Protein 7CXS (pdb70)

InterPro domains:
  IPR003462 Ornithine cyclodeaminase/mu-crystallin [PF02423] (19-317)
  IPR003462 Ornithine cyclodeaminase/mu-crystallin [PIRSF001439] (9-327)
  IPR003462 Ornithine cyclodeaminase/mu-crystallin [PTHR13812] (9-324)
  IPR023401 Ornithine cyclodeaminase, N-terminal [G3DSA:3.30.1780.10] (10-323)
  IPR036291 NAD(P)-binding domain superfamily [SSF51735] (5-328)

Solvent-accessible surface area: 27665 Å² total; per-residue (Å²): 129,38,112,5,29,65,0,63,74,94,4,0,92,6,0,10,35,4,9,42,0,0,102,22,0,17,17,7,2,98,13,35,55,73,59,133,26,81,50,58,95,66,35,103,112,63,119,118,38,143,128,45,16,70,6,46,17,18,32,18,75,5,12,7,54,28,155,134,25,61,20,85,1,33,10,54,20,53,14,14,75,15,30,60,105,110,70,105,73,66,24,30,21,52,3,57,17,43,40,84,218,80,72,122,48,49,0,28,1,33,5,19,34,9,18,13,0,16,26,0,0,8,3,2,0,1,2,94,45,0,0,26,122,60,22,57,17,0,0,0,3,5,5,13,50,44,0,128,12,0,0,16,12,2,6,60,32,34,44,55,3,104,29,0,26,0,27,9,121,110,106,77,96,0,106,76,11,101,19,12,11,16,19,52,38,68,41,46,101,73,12,63,37,0,5,96,23,6,67,2,4,2,0,10,26,91,48,110,118,32,69,0,27,48,103,35,22,103,92,12,2,1,0,3,0,20,13,11,9,0,1,56,54,53,0,0,94,125,17,59,4,0,1,1,6,28,62,97,31,4,102,119,37,74,137,44,24,1,1,38,21,16,80,129,40,144,16,67,35,54,16,29,1,4,6,16,31,67,61,84,42,73,77,47,84,17,189,118,16,1,0,0,2,2,18,37,17,1,3,0,2,8,3,10,0,7,10,33,0,0,22,8,0,139,76,19,68,24,33,83,91,71,88,102,112,44,161,137,43,97,10,30,69,0,67,81,119,23,0,107,51,0,4,76,44,20,51,0,0,89,5,0,15,21,5,1,76,8,47,50,70,66,121,24,81,68,51,99,93,39,119,112,65,120,130,41,147,117,48,15,88,6,59,19,23,29,24,76,5,17,9,68,15,116,136,25,62,14,87,1,34,13,49,19,51,9,14,90,17,29,83,98,122,70,102,100,98,29,30,20,49,3,53,13,46,42,85,230,80,73,118,53,43,0,27,0,36,5,24,29,4,22,13,0,26,17,0,0,7,2,3,0,1,2,92,47,0,0,23,126,59,17,90,13,0,0,0,2,4,2,12,63,65,0,141,16,0,0,44,4,1,48,100,38,34,99,53,2,139,44,0,26,0,18,9,96,103,101,73,105,1,106,78,12,106,24,48,65,26,77,39,64,48,41,110,34,0,37,39,0,4,89,27,7,69,2,3,2,0,13,24,134,33,118,70,19,4,0,1,50,99,10,18,98,100,10,1,1,0,2,0,20,12,11,10,0,1,5,16,55,0,0,97,121,18,59,3,0,1,2,4,28,54,101,36,5,103,125,44,10,121,83,8,2,1,0,7,24,19,88,38,149,18,67,36,56,17,31,1,3,6,14,28,67,62,87,38,77,76,48,92,17,193,109,13,0,0,0,2,3,16,64,20,5,7,1,1,6,3,1,0,5,13,41,0,0,48,50,0,134,104,55,68,67,35,80,87,66,88,97,119,57,146

Radius of gyration: 27.52 Å; Cα contacts (8 Å, |Δi|>4): 1540; chains: 2; bounding box: 58×88×61 Å

CATH classification: 3.40.50.720

Secondary structure (DSSP, 8-state):
--EEEEE-HHHHHHHHHTS-HHHHHHHHHHHHHTT-EE----EEEEEE-TT--EEEEEEEEEEEE-SSSEEEEEEEEEEETTSGGGT--SEEEEEEEE-TTT--EEEEEE-HHHHHHHHHHHHHHHHHHHS-TT--EEEEE--SHHHHHHHHHHHHH-TT--EEEEE-SSHHHHHH------EEEE-SSHHHHHHT-SEEEE----SS--B-GGGSPTTEEEE-TTSSSB-HHHHHH-SEEEES-HHHHHT-TTSHHHHHHTTS-----EEHHHHHHTSS-----SSSEEEEE----HHHHHHHHHHHHHHHHHTT-SEEEESS--/--EEEEE-HHHHHHHHHTS-HHHHHHHHHHHHHTT-EE-PPPEEEEEE-TT--EEEEEEEEEEEEEBTEEEEEEEEEEEETTSGGGTS-SEEEEEEEE-TTT--EEEEEE-HHHHHHHHHHHHHHHHHHHSPSS--EEEEE--SHHHHHHHHHHHHH-TT--EEEEE-SSHHHHHH---STTPEEEE-SSHHHHHHT-SEEEE----SS--B-GGGSPTTEEEE-TTSSSB-HHHHHH-SEEEES-HHHHHT-TTSHHHHHHHHS-----EEHHHHHHTSS-----SSSEEEEE----HHHHHHHHHHHHHHHHHHT-SEEEESS--

Organism: Saccharothrix mutabilis subsp. capreolus (NCBI:txid66854)

Sequence (653 aa):
SEELLFLDRETVRACVAGVDPVEVVESVLRSHAAGRTTLPAEGYLPWENDQGAYCRSIAMLGAVDGERGPTYGIKLINAAVSNPSIGLDRAGGCGFLFDPRTARPVVLAEAAYLSGLRTAAYTMASLRHLGPVGFDAVSFIGTGAQARVHAALLARYFPAVRDLHVFDTERSRAEAFTGASGHTVHVHDTAEAAVRASHVLVTLTTVDDGYIPHDWFRPGSFVAHVSLDDLLPEVFFKSEALFVDDLELIRENPRRVLGALLADGDVPVTGSLGGVLTGAVAPVRPRDGVVVSNPFGMAVLDVGLLAEVAAHARSAGLGTTLDLLGASEELLFLDRETVRACVAGVDPVEVVESVLRSHAAGRTTLPAEGYLPWENDQGAYCRSIAMLGAVDGERGPTYGIKLINAAVSNPSIGLDRAGGCGFLFDPRTARPVVLAEAAYLSGLRTAAYTMASLRHLGPVGFDAVSFIGTGAQARVHAALLARYFPAVRDLHVFDTERSRAEAFTGAGHTVHVHDTAEAAVRASHVLVTLTTVDDGYIPHDWFRPGSFVAHVSLDDLLPEVFFKSEALFVDDLELIRENPRRVLGALLADGDVPVTGSLGGVLTGAVAPVRPRDGVVVSNPFGMAVLDVGLLAEVAAHARSAGLGTTLDLLGA

B-factor: mean 22.39, std 10.44, range [8.19, 77.42]

Nearest PDB structures (foldseek):
  7cxv-assembly1_B-2  TM=9.985E-01  e=9.558E-72  Saccharothrix mutabilis subsp. capreolus
  7cxv-assembly1_A  TM=9.815E-01  e=1.021E-68  Saccharothrix mutabilis subsp. capreolus
  1omo-assembly1_A  TM=8.710E-01  e=6.742E-28  Archaeoglobus fulgidus
  6t3e-assembly1_A  TM=8.820E-01  e=3.076E-26  Thermococcus litoralis DSM 5473
  7rbp-assembly1_A  TM=7.992E-01  e=1.800E-20  Medicago truncatula

Structure (mmCIF, N/CA/C/O backbone):
data_7CXS
#
_entry.id   7CXS
#
_cell.length_a   50.106
_cell.length_b   87.080
_cell.length_c   146.137
_cell.angle_alpha   90.000
_cell.angle_beta   90.000
_cell.angle_gamma   90.000
#
_symmetry.space_group_name_H-M   'P 2 21 21'
#
loop_
_entity.id
_entity.type
_entity.pdbx_description
1 polymer CmnK
2 water water
#
loop_
_atom_site.group_PDB
_atom_site.id
_atom_site.type_symbol
_atom_site.label_atom_id
_atom_site.label_alt_id
_atom_site.label_comp_id
_atom_site.label_asym_id
_atom_site.label_entity_id
_atom_site.label_seq_id
_atom_site.pdbx_PDB_ins_code
_atom_site.Cartn_x
_atom_site.Cartn_y
_atom_site.Cartn_z
_atom_site.occupancy
_atom_site.B_iso_or_equiv
_atom_site.auth_seq_id
_atom_site.auth_comp_id
_atom_site.auth_asym_id
_atom_site.auth_atom_id
_atom_site.pdbx_PDB_model_num
ATOM 1 N N . SER A 1 24 ? 38.556 2.520 46.113 1.00 51.79 4 SER B N 1
ATOM 2 C CA . SER A 1 24 ? 38.833 1.354 45.230 1.00 49.43 4 SER B CA 1
ATOM 3 C C . SER A 1 24 ? 37.534 0.750 44.684 1.00 46.78 4 SER B C 1
ATOM 4 O O . SER A 1 24 ? 37.603 -0.372 44.155 1.00 52.94 4 SER B O 1
ATOM 7 N N . GLU A 1 25 ? 36.392 1.437 44.809 1.00 43.31 5 GLU B N 1
ATOM 8 C CA . GLU A 1 25 ? 35.087 0.952 44.275 1.00 39.82 5 GLU B CA 1
ATOM 9 C C . GLU A 1 25 ? 34.419 2.114 43.536 1.00 36.60 5 GLU B C 1
ATOM 10 O O . GLU A 1 25 ? 33.656 2.861 44.171 1.00 33.85 5 GLU B O 1
ATOM 16 N N . GLU A 1 26 ? 34.741 2.261 42.250 1.00 33.93 6 GLU B N 1
ATOM 17 C CA . GLU A 1 26 ? 34.331 3.404 41.397 1.00 33.80 6 GLU B CA 1
ATOM 18 C C . GLU A 1 26 ? 33.247 2.933 40.428 1.00 30.62 6 GLU B C 1
ATOM 19 O O . GLU A 1 26 ? 33.363 1.817 39.930 1.00 30.07 6 GLU B O 1
ATOM 25 N N . LEU A 1 27 ? 32.200 3.737 40.249 1.00 29.57 7 LEU B N 1
ATOM 26 C CA . LEU A 1 27 ? 31.148 3.561 39.219 1.00 28.38 7 LEU B CA 1
ATOM 27 C C . LEU A 1 27 ? 31.332 4.680 38.191 1.00 26.92 7 LEU B C 1
ATOM 28 O O . LEU A 1 27 ? 31.493 5.832 38.626 1.00 26.49 7 LEU B O 1
ATOM 33 N N . LEU A 1 28 ? 31.220 4.373 36.901 1.00 24.00 8 LEU B N 1
ATOM 34 C CA . LEU A 1 28 ? 30.934 5.388 35.861 1.00 23.23 8 LEU B CA 1
ATOM 35 C C . LEU A 1 28 ? 29.422 5.640 35.869 1.00 22.51 8 LEU B C 1
ATOM 36 O O . LEU A 1 28 ? 28.673 4.695 35.561 1.00 19.97 8 LEU B O 1
ATOM 41 N N . PHE A 1 29 ? 29.003 6.866 36.196 1.00 19.59 9 PHE B N 1
ATOM 42 C CA . PHE A 1 29 ? 27.581 7.257 36.349 1.00 20.88 9 PHE B CA 1
ATOM 43 C C . PHE A 1 29 ? 27.098 7.976 35.086 1.00 20.06 9 PHE B C 1
ATOM 44 O O . PHE A 1 29 ? 27.661 9.026 34.730 1.00 20.50 9 PHE B O 1
ATOM 52 N N . LEU A 1 30 ? 26.067 7.425 34.450 1.00 20.18 10 LEU B N 1
ATOM 53 C CA . LEU A 1 30 ? 25.461 7.980 33.211 1.00 20.67 10 LEU B CA 1
ATOM 54 C C . LEU A 1 30 ? 24.016 8.418 33.482 1.00 20.73 10 LEU B C 1
ATOM 55 O O . LEU A 1 30 ? 23.135 7.555 33.594 1.00 19.71 10 LEU B O 1
ATOM 60 N N . ASP A 1 31 ? 23.769 9.736 33.553 1.00 21.38 11 ASP B N 1
ATOM 61 C CA . ASP A 1 31 ? 22.404 10.309 33.710 1.00 24.31 11 ASP B CA 1
ATOM 62 C C . ASP A 1 31 ? 21.652 10.205 32.375 1.00 24.39 11 ASP B C 1
ATOM 63 O O . ASP A 1 31 ? 22.273 9.855 31.359 1.00 25.37 11 ASP B O 1
ATOM 68 N N . ARG A 1 32 ? 20.345 10.459 32.388 1.00 26.67 12 ARG B N 1
ATOM 69 C CA . ARG A 1 32 ? 19.464 10.242 31.213 1.00 29.23 12 ARG B CA 1
ATOM 70 C C . ARG A 1 32 ? 19.997 11.041 30.024 1.00 32.58 12 ARG B C 1
ATOM 71 O O . ARG A 1 32 ? 20.114 10.462 28.934 1.00 32.09 12 ARG B O 1
ATOM 79 N N . GLU A 1 33 ? 20.282 12.329 30.214 1.00 33.42 13 GLU B N 1
ATOM 80 C CA . GLU A 1 33 ? 20.684 13.211 29.087 1.00 36.45 13 GLU B CA 1
ATOM 81 C C . GLU A 1 33 ? 21.999 12.669 28.513 1.00 33.85 13 GLU B C 1
ATOM 82 O O . GLU A 1 33 ? 22.143 12.662 27.286 1.00 32.48 13 GLU B O 1
ATOM 88 N N . THR A 1 34 ? 22.879 12.138 29.358 1.00 30.59 14 THR B N 1
ATOM 89 C CA . THR A 1 34 ? 24.174 11.546 28.937 1.00 31.17 14 THR B CA 1
ATOM 90 C C . THR A 1 34 ? 23.913 10.280 28.116 1.00 29.86 14 THR B C 1
ATOM 91 O O . THR A 1 34 ? 24.585 10.096 27.072 1.00 29.76 14 THR B O 1
ATOM 95 N N . VAL A 1 35 ? 22.975 9.443 28.565 1.00 26.86 15 VAL B N 1
ATOM 96 C CA . VAL A 1 35 ? 22.563 8.212 27.831 1.00 24.92 15 VAL B CA 1
ATOM 97 C C . VAL A 1 35 ? 21.989 8.650 26.479 1.00 24.93 15 VAL B C 1
ATOM 98 O O . VAL A 1 35 ? 22.359 8.047 25.459 1.00 22.55 15 VAL B O 1
ATOM 102 N N . ARG A 1 36 ? 21.111 9.659 26.482 1.00 24.58 16 ARG B N 1
ATOM 103 C CA . ARG A 1 36 ? 20.477 10.200 25.243 1.00 28.97 16 ARG B CA 1
ATOM 104 C C . ARG A 1 36 ? 21.575 10.581 24.251 1.00 27.70 16 ARG B C 1
ATOM 105 O O . ARG A 1 36 ? 21.479 10.159 23.086 1.00 27.50 16 ARG B O 1
ATOM 113 N N . ALA A 1 37 ? 22.577 11.330 24.712 1.00 26.77 17 ALA B N 1
ATOM 114 C CA . ALA A 1 37 ? 23.706 11.836 23.898 1.00 28.41 17 ALA B CA 1
ATOM 115 C C . ALA A 1 37 ? 24.460 10.656 23.275 1.00 27.25 17 ALA B C 1
ATOM 116 O O . ALA A 1 37 ? 24.852 10.754 22.106 1.00 24.62 17 ALA B O 1
ATOM 118 N N . CYS A 1 38 ? 24.663 9.589 24.049 1.00 24.92 18 CYS B N 1
ATOM 119 C CA . CYS A 1 38 ? 25.380 8.355 23.642 1.00 24.24 18 CYS B CA 1
ATOM 120 C C . CYS A 1 38 ? 24.605 7.611 22.561 1.00 22.97 18 CYS B C 1
ATOM 121 O O . CYS A 1 38 ? 25.230 7.155 21.578 1.00 22.36 18 CYS B O 1
ATOM 124 N N . VAL A 1 39 ? 23.296 7.491 22.736 1.00 21.80 19 VAL B N 1
ATOM 125 C CA . VAL A 1 39 ? 22.439 6.720 21.797 1.00 23.15 19 VAL B CA 1
ATOM 126 C C . VAL A 1 39 ? 22.496 7.408 20.430 1.00 22.06 19 VAL B C 1
ATOM 127 O O . VAL A 1 39 ? 22.473 6.704 19.419 1.00 20.80 19 VAL B O 1
ATOM 131 N N . ALA A 1 40 ? 22.591 8.737 20.425 1.00 22.20 20 ALA B N 1
ATOM 132 C CA . ALA A 1 40 ? 22.662 9.593 19.222 1.00 22.30 20 ALA B CA 1
ATOM 133 C C . ALA A 1 40 ? 23.803 9.159 18.299 1.00 20.80 20 ALA B C 1
ATOM 134 O O . ALA A 1 40 ? 23.620 9.280 17.068 1.00 21.63 20 ALA B O 1
ATOM 136 N N . GLY A 1 41 ? 24.917 8.705 18.882 1.00 19.01 21 GLY B N 1
ATOM 137 C CA . GLY A 1 41 ? 26.171 8.360 18.191 1.00 20.05 21 GLY B CA 1
ATOM 138 C C . GLY A 1 41 ? 26.347 6.877 17.912 1.00 19.00 21 GLY B C 1
ATOM 139 O O . GLY A 1 41 ? 27.387 6.521 17.344 1.00 20.53 21 GLY B O 1
ATOM 140 N N . VAL A 1 42 ? 25.395 6.023 18.293 1.00 17.23 22 VAL B N 1
ATOM 141 C CA . VAL A 1 42 ? 25.500 4.564 18.027 1.00 17.05 22 VAL B CA 1
ATOM 142 C C . VAL A 1 42 ? 24.280 4.129 17.201 1.00 16.55 22 VAL B C 1
ATOM 143 O O . VAL A 1 42 ? 23.419 4.972 16.896 1.00 16.03 22 VAL B O 1
ATOM 147 N N . ASP A 1 43 ? 24.258 2.861 16.817 1.00 16.17 23 ASP B N 1
ATOM 148 C CA . ASP A 1 43 ? 23.167 2.257 16.023 1.00 15.59 23 ASP B CA 1
ATOM 149 C C . ASP A 1 43 ? 22.437 1.286 16.950 1.00 14.50 23 ASP B C 1
ATOM 150 O O . ASP A 1 43 ? 22.805 0.125 17.042 1.00 14.36 23 ASP B O 1
ATOM 155 N N . PRO A 1 44 ? 21.393 1.723 17.687 1.00 13.46 24 PRO B N 1
ATOM 156 C CA . PRO A 1 44 ? 20.759 0.834 18.662 1.00 13.16 24 PRO B CA 1
ATOM 157 C C . PRO A 1 44 ? 20.102 -0.388 18.014 1.00 12.76 24 PRO B C 1
ATOM 158 O O . PRO A 1 44 ? 20.042 -1.437 18.636 1.00 12.26 24 PRO B O 1
ATOM 162 N N . VAL A 1 45 ? 19.603 -0.251 16.781 1.00 13.65 25 VAL B N 1
ATOM 163 C CA . VAL A 1 45 ? 18.951 -1.393 16.076 1.00 12.84 25 VAL B CA 1
ATOM 164 C C . VAL A 1 45 ? 20.013 -2.429 15.718 1.00 13.19 25 VAL B C 1
ATOM 165 O O . VAL A 1 45 ? 19.777 -3.625 15.933 1.00 12.62 25 VAL B O 1
ATOM 169 N N . GLU A 1 46 ? 21.175 -1.986 15.265 1.00 14.68 26 GLU B N 1
ATOM 170 C CA . GLU A 1 46 ? 22.304 -2.901 14.962 1.00 16.80 26 GLU B CA 1
ATOM 171 C C . GLU A 1 46 ? 22.700 -3.653 16.244 1.00 15.70 26 GLU B C 1
ATOM 172 O O . GLU A 1 46 ? 22.925 -4.875 16.171 1.00 14.27 26 GLU B O 1
ATOM 178 N N . VAL A 1 47 ? 22.740 -2.963 17.387 1.00 14.16 27 VAL B N 1
ATOM 179 C CA . VAL A 1 47 ? 23.109 -3.584 18.689 1.00 13.33 27 VAL B CA 1
ATOM 180 C C . VAL A 1 47 ? 22.065 -4.633 19.060 1.00 12.31 27 VAL B C 1
ATOM 181 O O . VAL A 1 47 ? 22.444 -5.758 19.374 1.00 11.72 27 VAL B O 1
ATOM 185 N N . VAL A 1 48 ? 20.773 -4.313 18.969 1.00 11.91 28 VAL B N 1
ATOM 186 C CA . VAL A 1 48 ? 19.680 -5.291 19.235 1.00 12.62 28 VAL B CA 1
ATOM 187 C C . VAL A 1 48 ? 19.803 -6.499 18.302 1.00 13.02 28 VAL B C 1
ATOM 188 O O . VAL A 1 48 ? 19.747 -7.623 18.803 1.00 13.48 28 VAL B O 1
ATOM 192 N N . GLU A 1 49 ? 20.010 -6.296 17.003 1.00 13.81 29 GLU B N 1
ATOM 193 C CA . GLU A 1 49 ? 20.116 -7.423 16.049 1.00 14.52 29 GLU B CA 1
ATOM 194 C C . GLU A 1 49 ? 21.289 -8.327 16.436 1.00 14.22 29 GLU B C 1
ATOM 195 O O . GLU A 1 49 ? 21.088 -9.569 16.447 1.00 14.24 29 GLU B O 1
ATOM 201 N N . SER A 1 50 ? 22.423 -7.735 16.808 1.00 14.53 30 SER B N 1
ATOM 202 C CA . SER A 1 50 ? 23.649 -8.462 17.222 1.00 15.44 30 SER B CA 1
ATOM 203 C C . SER A 1 50 ? 23.345 -9.342 18.440 1.00 14.99 30 SER B C 1
ATOM 204 O O . SER A 1 50 ? 23.569 -10.560 18.374 1.00 14.95 30 SER B O 1
ATOM 207 N N . VAL A 1 51 ? 22.742 -8.771 19.480 1.00 15.13 31 VAL B N 1
ATOM 208 C CA . VAL A 1 51 ? 22.361 -9.522 20.710 1.00 15.23 31 VAL B CA 1
ATOM 209 C C . VAL A 1 51 ? 21.329 -10.612 20.366 1.00 14.33 31 VAL B C 1
ATOM 210 O O . VAL A 1 51 ? 21.457 -11.721 20.904 1.00 12.59 31 VAL B O 1
ATOM 214 N N . LEU A 1 52 ? 20.338 -10.335 19.507 1.00 14.47 32 LEU B N 1
ATOM 215 C CA . LEU A 1 52 ? 19.344 -11.363 19.110 1.00 14.19 32 LEU B CA 1
ATOM 216 C C . LEU A 1 52 ? 20.059 -12.527 18.406 1.00 13.98 32 LEU B C 1
ATOM 217 O O . LEU A 1 52 ? 19.657 -13.667 18.656 1.00 14.10 32 LEU B O 1
ATOM 222 N N . ARG A 1 53 ? 21.073 -12.255 17.573 1.00 15.15 33 ARG B N 1
ATOM 223 C CA . ARG A 1 53 ? 21.852 -13.335 16.883 1.00 16.76 33 ARG B CA 1
ATOM 224 C C . ARG A 1 53 ? 22.649 -14.137 17.927 1.00 17.37 33 ARG B C 1
ATOM 225 O O . ARG A 1 53 ? 22.625 -15.383 17.855 1.00 16.10 33 ARG B O 1
ATOM 233 N N . SER A 1 54 ? 23.283 -13.455 18.894 1.00 17.91 34 SER B N 1
ATOM 234 C CA . SER A 1 54 ? 24.030 -14.110 20.003 1.00 17.25 34 SER B CA 1
ATOM 235 C C . SER A 1 54 ? 23.077 -15.010 20.782 1.00 17.32 34 SER B C 1
ATOM 236 O O . SER A 1 54 ? 23.445 -16.161 21.060 1.00 18.26 34 SER B O 1
ATOM 239 N N . HIS A 1 55 ? 21.873 -14.525 21.066 1.00 16.68 35 HIS B N 1
ATOM 240 C CA . HIS A 1 55 ? 20.850 -15.242 21.858 1.00 18.12 35 HIS B CA 1
ATOM 241 C C . HIS A 1 55 ? 20.429 -16.524 21.118 1.00 17.92 35 HIS B C 1
ATOM 242 O O . HIS A 1 55 ? 20.413 -17.595 21.754 1.00 16.79 35 HIS B O 1
ATOM 249 N N . ALA A 1 56 ? 20.165 -16.435 19.813 1.00 18.21 36 ALA B N 1
ATOM 250 C CA . ALA A 1 56 ? 19.841 -17.596 18.947 1.00 19.11 36 ALA B CA 1
ATOM 251 C C . ALA A 1 56 ? 20.963 -18.644 19.010 1.00 19.10 36 ALA B C 1
ATOM 252 O O . ALA A 1 56 ? 20.644 -19.849 18.942 1.00 21.04 36 ALA B O 1
ATOM 254 N N . ALA A 1 57 ? 22.225 -18.214 19.074 1.00 19.32 37 ALA B N 1
ATOM 255 C CA . ALA A 1 57 ? 23.423 -19.091 19.084 1.00 23.04 37 ALA B CA 1
ATOM 256 C C . ALA A 1 57 ? 23.701 -19.644 20.495 1.00 25.17 37 ALA B C 1
ATOM 257 O O . ALA A 1 57 ? 24.672 -20.396 20.644 1.00 27.30 37 ALA B O 1
ATOM 259 N N . GLY A 1 58 ? 22.928 -19.234 21.503 1.00 26.52 38 GLY B N 1
ATOM 260 C CA . GLY A 1 58 ? 23.116 -19.628 22.912 1.00 27.30 38 GLY B CA 1
ATOM 261 C C . GLY A 1 58 ? 24.289 -18.928 23.588 1.00 28.38 38 GLY B C 1
ATOM 262 O O . GLY A 1 58 ? 24.668 -19.394 24.686 1.00 28.76 38 GLY B O 1
ATOM 263 N N . ARG A 1 59 ? 24.821 -17.842 23.008 1.00 26.26 39 ARG B N 1
ATOM 264 C CA . ARG A 1 59 ? 25.945 -17.047 23.583 1.00 25.73 39 ARG B CA 1
ATOM 265 C C . ARG A 1 59 ? 25.383 -15.890 24.431 1.00 23.01 39 ARG B C 1
ATOM 266 O O . ARG A 1 59 ? 25.953 -14.790 24.405 1.00 20.86 39 ARG B O 1
ATOM 274 N N . THR A 1 60 ? 24.304 -16.154 25.163 1.00 22.36 40 THR B N 1
ATOM 275 C CA . THR A 1 60 ? 23.736 -15.255 26.207 1.00 20.70 40 THR B CA 1
ATOM 276 C C . THR A 1 60 ? 23.445 -16.073 27.467 1.00 20.74 40 THR B C 1
ATOM 277 O O . THR A 1 60 ? 23.493 -17.312 27.380 1.00 21.94 40 THR B O 1
ATOM 281 N N . THR A 1 61 ? 23.160 -15.408 28.591 1.00 19.09 41 THR B N 1
ATOM 282 C CA . THR A 1 61 ? 22.474 -15.998 29.765 1.00 19.32 41 THR B CA 1
ATOM 283 C C . THR A 1 61 ? 21.299 -15.088 30.115 1.00 19.01 41 THR B C 1
ATOM 284 O O . THR A 1 61 ? 21.526 -13.873 30.261 1.00 18.42 41 THR B O 1
ATOM 288 N N . LEU A 1 62 ? 20.108 -15.657 30.216 1.00 18.01 42 LEU B N 1
ATOM 289 C CA . LEU A 1 62 ? 18.870 -14.909 30.513 1.00 18.81 42 LEU B CA 1
ATOM 290 C C . LEU A 1 62 ? 18.172 -15.546 31.701 1.00 19.12 42 LEU B C 1
ATOM 291 O O . LEU A 1 62 ? 17.251 -16.358 31.552 1.00 17.76 42 LEU B O 1
ATOM 296 N N . PRO A 1 63 ? 18.594 -15.178 32.931 1.00 18.19 43 PRO B N 1
ATOM 297 C CA . PRO A 1 63 ? 17.935 -15.659 34.138 1.00 19.40 43 PRO B CA 1
ATOM 298 C C . PRO A 1 63 ? 16.492 -15.149 34.206 1.00 19.57 43 PRO B C 1
ATOM 299 O O . PRO A 1 63 ? 16.174 -14.170 33.522 1.00 18.13 43 PRO B O 1
ATOM 303 N N . ALA A 1 64 ? 15.671 -15.834 34.991 1.00 20.31 44 ALA B N 1
ATOM 304 C CA . ALA A 1 64 ? 14.322 -15.389 35.379 1.00 21.91 44 ALA B CA 1
ATOM 305 C C . ALA A 1 64 ? 14.458 -13.982 35.975 1.00 23.09 44 ALA B C 1
ATOM 306 O O . ALA A 1 64 ? 15.460 -13.715 36.675 1.00 21.43 44 ALA B O 1
ATOM 308 N N . GLU A 1 65 ? 13.511 -13.104 35.665 1.00 24.28 45 GLU B N 1
ATOM 309 C CA . GLU A 1 65 ? 13.460 -11.735 36.235 1.00 26.80 45 GLU B CA 1
ATOM 310 C C . GLU A 1 65 ? 13.014 -11.817 37.704 1.00 26.08 45 GLU B C 1
ATOM 311 O O . GLU A 1 65 ? 12.222 -12.710 38.040 1.00 27.84 45 GLU B O 1
ATOM 317 N N . GLY A 1 66 ? 13.556 -10.947 38.562 1.00 23.87 46 GLY B N 1
ATOM 318 C CA . GLY A 1 66 ? 13.071 -10.755 39.939 1.00 21.81 46 GLY B CA 1
ATOM 319 C C . GLY A 1 66 ? 11.874 -9.823 39.944 1.00 20.72 46 GLY B C 1
ATOM 320 O O . GLY A 1 66 ? 11.912 -8.807 39.230 1.00 19.91 46 GLY B O 1
ATOM 321 N N . TYR A 1 67 ? 10.840 -10.155 40.710 1.00 21.34 47 TYR B N 1
ATOM 322 C CA . TYR A 1 67 ? 9.532 -9.458 40.672 1.00 23.51 47 TYR B CA 1
ATOM 323 C C . TYR A 1 67 ? 9.030 -9.177 42.097 1.00 22.94 47 TYR B C 1
ATOM 324 O O . TYR A 1 67 ? 8.821 -10.132 42.879 1.00 21.66 47 TYR B O 1
ATOM 333 N N . LEU A 1 68 ? 8.829 -7.898 42.422 1.00 22.48 48 LEU B N 1
ATOM 334 C CA . LEU A 1 68 ? 8.282 -7.452 43.729 1.00 22.75 48 LEU B CA 1
ATOM 335 C C . LEU A 1 68 ? 7.096 -6.536 43.453 1.00 23.01 48 LEU B C 1
ATOM 336 O O . LEU A 1 68 ? 7.299 -5.361 43.132 1.00 21.07 48 LEU B O 1
ATOM 341 N N . PRO A 1 69 ? 5.847 -7.059 43.538 1.00 26.45 49 PRO B N 1
ATOM 342 C CA . PRO A 1 69 ? 4.643 -6.254 43.346 1.00 26.29 49 PRO B CA 1
ATOM 343 C C . PRO A 1 69 ? 4.107 -5.751 44.688 1.00 28.17 49 PRO B C 1
ATOM 344 O O . PRO A 1 69 ? 4.294 -6.423 45.673 1.00 28.68 49 PRO B O 1
ATOM 348 N N . TRP A 1 70 ? 3.434 -4.600 44.694 1.00 29.22 50 TRP B N 1
ATOM 349 C CA . TRP A 1 70 ? 2.733 -4.108 45.907 1.00 29.69 50 TRP B CA 1
ATOM 350 C C . TRP A 1 70 ? 1.622 -3.118 45.538 1.00 30.08 50 TRP B C 1
ATOM 351 O O . TRP A 1 70 ? 1.503 -2.750 44.346 1.00 31.39 50 TRP B O 1
ATOM 362 N N . GLU A 1 71 ? 0.818 -2.757 46.539 1.00 33.45 51 GLU B N 1
ATOM 363 C CA . GLU A 1 71 ? -0.318 -1.803 46.442 1.00 36.18 51 GLU B CA 1
ATOM 364 C C . GLU A 1 71 ? 0.053 -0.550 47.244 1.00 34.27 51 GLU B C 1
ATOM 365 O O . GLU A 1 71 ? 0.236 -0.685 48.452 1.00 36.79 51 GLU B O 1
ATOM 371 N N . ASN A 1 72 ? 0.196 0.616 46.606 1.00 36.59 52 ASN B N 1
ATOM 372 C CA . ASN A 1 72 ? 0.544 1.881 47.311 1.00 38.89 52 ASN B CA 1
ATOM 373 C C . ASN A 1 72 ? -0.684 2.345 48.117 1.00 42.17 52 ASN B C 1
ATOM 374 O O . ASN A 1 72 ? -1.726 1.663 48.058 1.00 36.10 52 ASN B O 1
ATOM 379 N N . ASP A 1 73 ? -0.559 3.450 48.858 1.00 48.87 53 ASP B N 1
ATOM 380 C CA . ASP A 1 73 ? -1.613 3.957 49.785 1.00 53.55 53 ASP B CA 1
ATOM 381 C C . ASP A 1 73 ? -2.734 4.656 48.997 1.00 55.63 53 ASP B C 1
ATOM 382 O O . ASP A 1 73 ? -3.699 5.093 49.643 1.00 60.44 53 ASP B O 1
ATOM 387 N N . GLN A 1 74 ? -2.611 4.755 47.666 1.00 57.28 54 GLN B N 1
ATOM 388 C CA . GLN A 1 74 ? -3.696 5.167 46.731 1.00 57.77 54 GLN B CA 1
ATOM 389 C C . GLN A 1 74 ? -4.471 3.922 46.268 1.00 56.55 54 GLN B C 1
ATOM 390 O O . GLN A 1 74 ? -5.528 4.090 45.631 1.00 59.51 54 GLN B O 1
ATOM 396 N N . GLY A 1 75 ? -3.953 2.721 46.550 1.00 55.82 55 GLY B N 1
ATOM 397 C CA . GLY A 1 75 ? -4.557 1.425 46.172 1.00 50.74 55 GLY B CA 1
ATOM 398 C C . GLY A 1 75 ? -4.153 0.960 44.777 1.00 46.93 55 GLY B C 1
ATOM 399 O O . GLY A 1 75 ? -4.790 0.023 44.275 1.00 52.60 55 GLY B O 1
ATOM 400 N N . ALA A 1 76 ? -3.111 1.558 44.189 1.00 44.17 56 ALA B N 1
ATOM 401 C CA . ALA A 1 76 ? -2.668 1.360 42.784 1.00 40.49 56 ALA B CA 1
ATOM 402 C C . ALA A 1 76 ? -1.523 0.332 42.705 1.00 40.85 56 ALA B C 1
ATOM 403 O O . ALA A 1 76 ? -0.676 0.301 43.616 1.00 38.42 56 ALA B O 1
ATOM 405 N N . TYR A 1 77 ? -1.480 -0.460 41.630 1.00 40.80 57 TYR B N 1
ATOM 406 C CA . TYR A 1 77 ? -0.471 -1.531 41.423 1.00 39.71 57 TYR B CA 1
ATOM 407 C C . TYR A 1 77 ? 0.897 -0.878 41.176 1.00 35.26 57 TYR B C 1
ATOM 408 O O . TYR A 1 77 ? 1.049 0.014 40.308 1.00 35.39 57 TYR B O 1
ATOM 417 N N . CYS A 1 78 ? 1.870 -1.309 41.975 1.00 32.48 58 CYS B N 1
ATOM 418 C CA . CYS A 1 78 ? 3.296 -0.913 41.912 1.00 29.66 58 CYS B CA 1
ATOM 419 C C . CYS A 1 78 ? 4.143 -2.179 41.757 1.00 26.84 58 CYS B C 1
ATOM 420 O O . CYS A 1 78 ? 3.694 -3.238 42.175 1.00 25.58 58 CYS B O 1
ATOM 423 N N . ARG A 1 79 ? 5.347 -2.070 41.211 1.00 27.07 59 ARG B N 1
ATOM 424 C CA . ARG A 1 79 ? 6.234 -3.258 41.098 1.00 25.93 59 ARG B CA 1
ATOM 425 C C . ARG A 1 79 ? 7.673 -2.796 40.906 1.00 24.69 59 ARG B C 1
ATOM 426 O O . ARG A 1 79 ? 7.895 -1.692 40.377 1.00 23.37 59 ARG B O 1
ATOM 434 N N . SER A 1 80 ? 8.607 -3.638 41.343 1.00 23.26 60 SER B N 1
ATOM 435 C CA . SER A 1 80 ? 10.033 -3.585 40.963 1.00 20.45 60 SER B CA 1
ATOM 436 C C . SER A 1 80 ? 10.322 -4.852 40.173 1.00 18.83 60 SER B C 1
ATOM 437 O O . SER A 1 80 ? 9.876 -5.911 40.611 1.00 18.07 60 SER B O 1
ATOM 440 N N . ILE A 1 81 ? 10.985 -4.713 39.032 1.00 18.97 61 ILE B N 1
ATOM 441 C CA . ILE A 1 81 ? 11.449 -5.857 38.197 1.00 18.77 61 ILE B CA 1
ATOM 442 C C . ILE A 1 81 ? 12.971 -5.752 38.089 1.00 17.52 61 ILE B C 1
ATOM 443 O O . ILE A 1 81 ? 13.461 -4.731 37.584 1.00 20.33 61 ILE B O 1
ATOM 448 N N . ALA A 1 82 ? 13.684 -6.763 38.573 1.00 16.99 62 ALA B N 1
ATOM 449 C CA . ALA A 1 82 ? 15.160 -6.860 38.515 1.00 16.75 62 ALA B CA 1
ATOM 450 C C . ALA A 1 82 ? 15.510 -7.883 37.433 1.00 16.45 62 ALA B C 1
ATOM 451 O O . ALA A 1 82 ? 15.200 -9.077 37.628 1.00 15.90 62 ALA B O 1
ATOM 453 N N . MET A 1 83 ? 16.106 -7.422 36.335 1.00 16.16 63 MET B N 1
ATOM 454 C CA . MET A 1 83 ? 16.321 -8.246 35.115 1.00 16.82 63 MET B CA 1
ATOM 455 C C . MET A 1 83 ? 17.813 -8.380 34.841 1.00 13.99 63 MET B C 1
ATOM 456 O O . MET A 1 83 ? 18.403 -7.464 34.251 1.00 14.00 63 MET B O 1
ATOM 461 N N . LEU A 1 84 ? 18.396 -9.511 35.223 1.00 14.08 64 LEU B N 1
ATOM 462 C CA . LEU A 1 84 ? 19.824 -9.808 34.942 1.00 13.74 64 LEU B CA 1
ATOM 463 C C . LEU A 1 84 ? 19.977 -10.355 33.523 1.00 13.33 64 LEU B C 1
ATOM 464 O O . LEU A 1 84 ? 19.028 -10.998 33.009 1.00 13.15 64 LEU B O 1
ATOM 469 N N . GLY A 1 85 ? 21.158 -10.160 32.945 1.00 12.93 65 GLY B N 1
ATOM 470 C CA . GLY A 1 85 ? 21.504 -10.725 31.637 1.00 13.83 65 GLY B CA 1
ATOM 471 C C . GLY A 1 85 ? 22.988 -10.678 31.359 1.00 13.77 65 GLY B C 1
ATOM 472 O O . GLY A 1 85 ? 23.713 -9.836 31.926 1.00 13.38 65 GLY B O 1
ATOM 473 N N . ALA A 1 86 ? 23.426 -11.569 30.481 1.00 14.25 66 ALA B N 1
ATOM 474 C CA . ALA A 1 86 ? 24.814 -11.677 30.015 1.00 15.58 66 ALA B CA 1
ATOM 475 C C . ALA A 1 86 ? 24.796 -11.849 28.494 1.00 16.52 66 ALA B C 1
ATOM 476 O O . ALA A 1 86 ? 23.854 -12.478 27.967 1.00 15.99 66 ALA B O 1
ATOM 478 N N . VAL A 1 87 ? 25.784 -11.265 27.832 1.00 18.94 67 VAL B N 1
ATOM 479 C CA . VAL A 1 87 ? 26.031 -11.477 26.378 1.00 22.29 67 VAL B CA 1
ATOM 480 C C . VAL A 1 87 ? 27.524 -11.667 26.150 1.00 25.09 67 VAL B C 1
ATOM 481 O O . VAL A 1 87 ? 28.291 -10.817 26.633 1.00 26.75 67 VAL B O 1
ATOM 485 N N . ASP A 1 88 ? 27.883 -12.673 25.345 1.00 30.93 68 ASP B N 1
ATOM 486 C CA . ASP A 1 88 ? 29.245 -12.838 24.769 1.00 35.46 68 ASP B CA 1
ATOM 487 C C . ASP A 1 88 ? 29.232 -12.443 23.287 1.00 37.44 68 ASP B C 1
ATOM 488 O O . ASP A 1 88 ? 29.103 -13.355 22.451 1.00 43.00 68 ASP B O 1
ATOM 493 N N . GLY A 1 89 ? 29.404 -11.150 22.984 1.00 39.96 69 GLY B N 1
ATOM 494 C CA . GLY A 1 89 ? 29.229 -10.569 21.635 1.00 45.17 69 GLY B CA 1
ATOM 495 C C . GLY A 1 89 ? 30.405 -9.709 21.184 1.00 50.22 69 GLY B C 1
ATOM 496 O O . GLY A 1 89 ? 31.568 -10.141 21.344 1.00 50.23 69 GLY B O 1
ATOM 497 N N . GLU A 1 90 ? 30.113 -8.523 20.638 1.00 52.97 70 GLU B N 1
ATOM 498 C CA . GLU A 1 90 ? 31.074 -7.678 19.874 1.00 56.23 70 GLU B CA 1
ATOM 499 C C . GLU A 1 90 ? 32.134 -7.056 20.797 1.00 57.28 70 GLU B C 1
ATOM 500 O O . GLU A 1 90 ? 33.228 -6.727 20.283 1.00 57.64 70 GLU B O 1
ATOM 506 N N . ARG A 1 91 ? 31.838 -6.877 22.090 1.00 54.18 71 ARG B N 1
ATOM 507 C CA . ARG A 1 91 ? 32.795 -6.291 23.074 1.00 53.23 71 ARG B CA 1
ATOM 508 C C . ARG A 1 91 ? 33.296 -7.383 24.029 1.00 49.24 71 ARG B C 1
ATOM 509 O O . ARG A 1 91 ? 33.820 -7.015 25.096 1.00 48.20 71 ARG B O 1
ATOM 517 N N . GLY A 1 92 ? 33.172 -8.662 23.647 1.00 45.21 72 GLY B N 1
ATOM 518 C CA . GLY A 1 92 ? 33.442 -9.821 24.523 1.00 39.58 72 GLY B CA 1
ATOM 519 C C . GLY A 1 92 ? 32.320 -10.016 25.544 1.00 34.73 72 GLY B C 1
ATOM 520 O O . GLY A 1 92 ? 31.228 -9.469 25.394 1.00 33.83 72 GLY B O 1
ATOM 521 N N . PRO A 1 93 ? 32.528 -10.820 26.606 1.00 30.70 73 PRO B N 1
ATOM 522 C CA . PRO A 1 93 ? 31.475 -11.053 27.593 1.00 28.69 73 PRO B CA 1
ATOM 523 C C . PRO A 1 93 ? 31.045 -9.762 28.302 1.00 24.80 73 PRO B C 1
ATOM 524 O O . PRO A 1 93 ? 31.880 -8.969 28.688 1.00 22.73 73 PRO B O 1
ATOM 528 N N . THR A 1 94 ? 29.735 -9.596 28.456 1.00 22.36 74 THR B N 1
ATOM 529 C CA . THR A 1 94 ? 29.123 -8.437 29.141 1.00 22.23 74 THR B CA 1
ATOM 530 C C . THR A 1 94 ? 28.046 -8.966 30.081 1.00 19.87 74 THR B C 1
ATOM 531 O O . THR A 1 94 ? 27.344 -9.933 29.732 1.00 18.62 74 THR B O 1
ATOM 535 N N . TYR A 1 95 ? 27.968 -8.372 31.269 1.00 17.71 75 TYR B N 1
ATOM 536 C CA . TYR A 1 95 ? 27.076 -8.815 32.364 1.00 16.09 75 TYR B CA 1
ATOM 537 C C . TYR A 1 95 ? 26.434 -7.574 32.959 1.00 14.42 75 TYR B C 1
ATOM 538 O O . TYR A 1 95 ? 27.133 -6.558 33.095 1.00 13.57 75 TYR B O 1
ATOM 547 N N . GLY A 1 96 ? 25.169 -7.664 33.328 1.00 13.19 76 GLY B N 1
ATOM 548 C CA . GLY A 1 96 ? 24.535 -6.509 33.973 1.00 13.05 76 GLY B CA 1
ATOM 549 C C . GLY A 1 96 ? 23.112 -6.770 34.357 1.00 11.96 76 GLY B C 1
ATOM 550 O O . GLY A 1 96 ? 22.681 -7.918 34.342 1.00 10.69 76 GLY B O 1
ATOM 551 N N . ILE A 1 97 ? 22.434 -5.700 34.748 1.00 12.49 77 ILE B N 1
ATOM 552 C CA . ILE A 1 97 ? 21.046 -5.772 35.259 1.00 12.92 77 ILE B CA 1
ATOM 553 C C . ILE A 1 97 ? 20.324 -4.469 34.899 1.00 13.09 77 ILE B C 1
ATOM 554 O O . ILE A 1 97 ? 20.973 -3.393 34.828 1.00 12.87 77 ILE B O 1
ATOM 559 N N . LYS A 1 98 ? 19.035 -4.593 34.630 1.00 14.12 78 LYS B N 1
ATOM 560 C CA . LYS A 1 98 ? 18.120 -3.438 34.565 1.00 14.78 78 LYS B CA 1
ATOM 561 C C . LYS A 1 98 ? 17.150 -3.578 35.730 1.00 14.62 78 LYS B C 1
ATOM 562 O O . LYS A 1 98 ? 16.535 -4.656 35.868 1.00 14.70 78 LYS B O 1
ATOM 568 N N . LEU A 1 99 ? 17.052 -2.523 36.543 1.00 15.65 79 LEU B N 1
ATOM 569 C CA . LEU A 1 99 ? 16.094 -2.401 37.664 1.00 17.27 79 LEU B CA 1
ATOM 570 C C . LEU A 1 99 ? 15.071 -1.345 37.242 1.00 16.69 79 LEU B C 1
ATOM 571 O O . LEU A 1 99 ? 15.451 -0.177 37.128 1.00 16.03 79 LEU B O 1
ATOM 576 N N . ILE A 1 100 ? 13.854 -1.788 36.944 1.00 19.53 80 ILE B N 1
ATOM 577 C CA . ILE A 1 100 ? 12.800 -0.926 36.345 1.00 21.47 80 ILE B CA 1
ATOM 578 C C . ILE A 1 100 ? 11.530 -1.086 37.177 1.00 20.67 80 ILE B C 1
ATOM 579 O O . ILE A 1 100 ? 11.030 -2.208 37.342 1.00 19.25 80 ILE B O 1
ATOM 584 N N . ASN A 1 1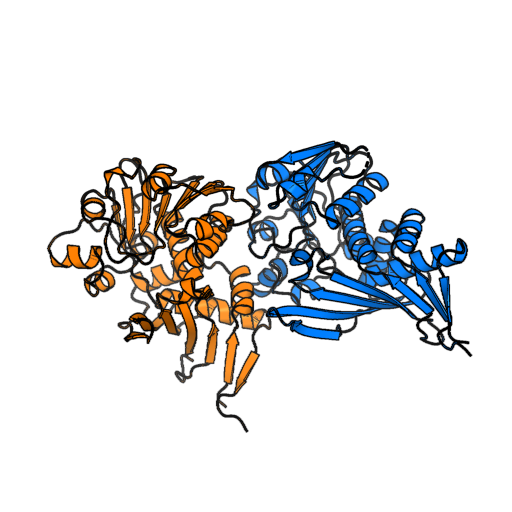01 ? 11.084 0.033 37.744 1.00 20.37 81 ASN B N 1
ATOM 585 C CA . ASN A 1 101 ? 9.981 0.115 38.733 1.00 21.05 81 ASN B CA 1
ATOM 586 C C . ASN A 1 101 ? 8.876 1.000 38.148 1.00 21.32 81 ASN B C 1
ATOM 587 O O . ASN A 1 101 ? 9.196 1.963 37.432 1.00 22.18 81 ASN B O 1
ATOM 592 N N . ALA A 1 102 ? 7.629 0.662 38.435 1.00 24.16 82 ALA B N 1
ATOM 593 C CA . ALA A 1 102 ? 6.457 1.348 37.846 1.00 26.52 82 ALA B CA 1
ATOM 594 C C . ALA A 1 102 ? 5.343 1.418 38.881 1.00 27.91 82 ALA B C 1
ATOM 595 O O . ALA A 1 102 ? 5.188 0.455 39.657 1.00 25.59 82 ALA B O 1
ATOM 597 N N . ALA A 1 103 ? 4.588 2.522 38.860 1.00 31.02 83 ALA B N 1
ATOM 598 C CA . ALA A 1 103 ? 3.313 2.695 39.597 1.00 31.43 83 ALA B CA 1
ATOM 599 C C . ALA A 1 103 ? 2.252 3.153 38.589 1.00 32.06 83 ALA B C 1
ATOM 600 O O . ALA A 1 103 ? 2.536 4.089 37.814 1.00 32.12 83 ALA B O 1
ATOM 602 N N . VAL A 1 104 ? 1.098 2.492 38.563 1.00 36.75 84 VAL B N 1
ATOM 603 C CA . VAL A 1 104 ? 0.010 2.813 37.586 1.00 43.49 84 VAL B CA 1
ATOM 604 C C . VAL A 1 104 ? -0.528 4.222 37.874 1.00 45.17 84 VAL B C 1
ATOM 605 O O . VAL A 1 104 ? -1.107 4.812 36.945 1.00 48.99 84 VAL B O 1
ATOM 609 N N . SER A 1 105 ? -0.317 4.731 39.098 1.00 47.06 85 SER B N 1
ATOM 610 C CA . SER A 1 105 ? -0.797 6.044 39.614 1.00 44.85 85 SER B CA 1
ATOM 611 C C . SER A 1 105 ? 0.104 7.193 39.146 1.00 43.35 85 SER B C 1
ATOM 612 O O . SER A 1 105 ? -0.335 8.351 39.253 1.00 42.13 85 SER B O 1
ATOM 615 N N . ASN A 1 106 ? 1.328 6.901 38.691 1.00 38.02 86 ASN B N 1
ATOM 616 C CA . ASN A 1 106 ? 2.354 7.944 38.415 1.00 37.73 86 ASN B CA 1
ATOM 617 C C . ASN A 1 106 ? 1.814 8.964 37.415 1.00 38.02 86 ASN B C 1
ATOM 618 O O . ASN A 1 106 ? 1.956 10.164 37.645 1.00 34.87 86 ASN B O 1
ATOM 623 N N . PRO A 1 107 ? 1.197 8.546 36.285 1.00 41.29 87 PRO B N 1
ATOM 624 C CA . PRO A 1 107 ? 0.806 9.497 35.244 1.00 44.46 87 PRO B CA 1
ATOM 625 C C . PRO A 1 107 ? -0.197 10.517 35.802 1.00 44.89 87 PRO B C 1
ATOM 626 O O . PRO A 1 107 ? -0.014 11.696 35.556 1.00 46.54 87 PRO B O 1
ATOM 630 N N . SER A 1 108 ? -1.165 10.046 36.599 1.00 46.52 88 SER B N 1
ATOM 631 C CA . SER A 1 108 ? -2.259 10.862 37.194 1.00 47.02 88 SER B CA 1
ATOM 632 C C . SER A 1 108 ? -1.711 11.864 38.223 1.00 48.78 88 SER B C 1
ATOM 633 O O . SER A 1 108 ? -2.520 12.695 38.688 1.00 49.65 88 SER B O 1
ATOM 636 N N . ILE A 1 109 ? -0.413 11.801 38.566 1.00 47.46 89 ILE B N 1
ATOM 637 C CA . ILE A 1 109 ? 0.299 12.802 39.427 1.00 46.60 89 ILE B CA 1
ATOM 638 C C . ILE A 1 109 ? 1.458 13.425 38.630 1.00 43.48 89 ILE B C 1
ATOM 639 O O . ILE A 1 109 ? 2.356 14.018 39.262 1.00 43.37 89 ILE B O 1
ATOM 644 N N . GLY A 1 110 ? 1.444 13.296 37.297 1.00 41.01 90 GLY B N 1
ATOM 645 C CA . GLY A 1 110 ? 2.361 13.995 36.368 1.00 41.76 90 GLY B CA 1
ATOM 646 C C . GLY A 1 110 ? 3.799 13.480 36.382 1.00 39.56 90 GLY B C 1
ATOM 647 O O . GLY A 1 110 ? 4.708 14.300 36.135 1.00 36.87 90 GLY B O 1
ATOM 648 N N . LEU A 1 111 ? 4.025 12.183 36.639 1.00 39.67 91 LEU B N 1
ATOM 649 C CA . LEU A 1 111 ? 5.374 11.539 36.547 1.00 37.84 91 LEU B CA 1
ATOM 650 C C . LEU A 1 111 ? 5.315 10.436 35.493 1.00 33.97 91 LEU B C 1
ATOM 651 O O . LEU A 1 111 ? 4.258 9.759 35.394 1.00 31.13 91 LEU B O 1
ATOM 656 N N . ASP A 1 112 ? 6.413 10.222 34.768 1.00 32.45 92 ASP B N 1
ATOM 657 C CA . ASP A 1 112 ? 6.533 9.035 33.880 1.00 33.68 92 ASP B CA 1
ATOM 658 C C . ASP A 1 112 ? 6.186 7.802 34.718 1.00 31.19 92 ASP B C 1
ATOM 659 O O . ASP A 1 112 ? 6.584 7.763 35.899 1.00 28.60 92 ASP B O 1
ATOM 664 N N . ARG A 1 113 ? 5.442 6.862 34.142 1.00 29.64 93 ARG B N 1
ATOM 665 C CA . ARG A 1 113 ? 4.976 5.619 34.814 1.00 30.57 93 ARG B CA 1
ATOM 666 C C . ARG A 1 113 ? 6.164 4.857 35.428 1.00 28.62 93 ARG B C 1
ATOM 667 O O . ARG A 1 113 ? 6.056 4.447 36.599 1.00 30.69 93 ARG B O 1
ATOM 675 N N . ALA A 1 114 ? 7.235 4.663 34.652 1.00 26.42 94 ALA B N 1
ATOM 676 C CA . ALA A 1 114 ? 8.386 3.789 34.978 1.00 25.18 94 ALA B CA 1
ATOM 677 C C . ALA A 1 114 ? 9.630 4.633 35.244 1.00 22.67 94 ALA B C 1
ATOM 678 O O . ALA A 1 114 ? 9.828 5.674 34.596 1.00 24.21 94 ALA B O 1
ATOM 680 N N . GLY A 1 115 ? 10.472 4.168 36.165 1.00 19.32 95 GLY B N 1
ATOM 681 C CA . GLY A 1 115 ? 11.809 4.721 36.376 1.00 19.41 95 GLY B CA 1
ATOM 682 C C . GLY A 1 115 ? 12.729 3.633 36.892 1.00 17.70 95 GLY B C 1
ATOM 683 O O . GLY A 1 115 ? 12.223 2.569 37.297 1.00 17.97 95 GLY B O 1
ATOM 684 N N . GLY A 1 116 ? 14.017 3.908 36.887 1.00 18.27 96 GLY B N 1
ATOM 685 C CA . GLY A 1 116 ? 14.994 2.974 37.460 1.00 18.51 96 GLY B CA 1
ATOM 686 C C . GLY A 1 116 ? 16.372 3.180 36.897 1.00 17.81 96 GLY B C 1
ATOM 687 O O . GLY A 1 116 ? 16.647 4.242 36.290 1.00 18.71 96 GLY B O 1
ATOM 688 N N . CYS A 1 117 ? 17.212 2.172 37.113 1.00 17.45 97 CYS B N 1
ATOM 689 C CA . CYS A 1 117 ? 18.680 2.220 36.986 1.00 17.54 97 CYS B CA 1
ATOM 690 C C . CYS A 1 117 ? 19.160 0.897 36.392 1.00 16.44 97 CYS B C 1
ATOM 691 O O . CYS A 1 117 ? 18.486 -0.126 36.611 1.00 17.36 97 CYS B O 1
ATOM 694 N N . GLY A 1 118 ? 20.279 0.958 35.683 1.00 16.14 98 GLY B N 1
ATOM 695 C CA . GLY A 1 118 ? 20.980 -0.205 35.106 1.00 16.23 98 GLY B CA 1
ATOM 696 C C . GLY A 1 118 ? 22.418 -0.222 35.561 1.00 15.88 98 GLY B C 1
ATOM 697 O O . GLY A 1 118 ? 22.988 0.859 35.793 1.00 15.90 98 GLY B O 1
ATOM 698 N N . PHE A 1 119 ? 23.003 -1.411 35.689 1.00 15.81 99 PHE B N 1
ATOM 699 C CA . PHE A 1 119 ? 24.440 -1.587 35.966 1.00 15.81 99 PHE B CA 1
ATOM 700 C C . PHE A 1 119 ? 25.055 -2.511 34.926 1.00 14.91 99 PHE B C 1
ATOM 701 O O . PHE A 1 119 ? 24.360 -3.404 34.433 1.00 14.99 99 PHE B O 1
ATOM 709 N N . LEU A 1 120 ? 26.334 -2.292 34.659 1.00 15.12 100 LEU B N 1
ATOM 710 C CA . LEU A 1 120 ? 27.245 -3.301 34.078 1.00 15.68 100 LEU B CA 1
ATOM 711 C C . LEU A 1 120 ? 28.167 -3.802 35.192 1.00 15.45 100 LEU B C 1
ATOM 712 O O . LEU A 1 120 ? 28.538 -3.005 36.068 1.00 15.33 100 LEU B O 1
ATOM 717 N N . PHE A 1 121 ? 28.539 -5.070 35.108 1.00 15.59 101 PHE B N 1
ATOM 718 C CA . PHE A 1 121 ? 29.436 -5.753 36.068 1.00 16.16 101 PHE B CA 1
ATOM 719 C C . PHE A 1 121 ? 30.760 -6.048 35.378 1.00 17.38 101 PHE B C 1
ATOM 720 O O . PHE A 1 121 ? 30.755 -6.399 34.172 1.00 17.39 101 PHE B O 1
ATOM 728 N N . ASP A 1 122 ? 31.860 -5.890 36.111 1.00 18.92 102 ASP B N 1
ATOM 729 C CA . ASP A 1 122 ? 33.212 -6.253 35.627 1.00 20.88 102 ASP B CA 1
ATOM 730 C C . ASP A 1 122 ? 33.240 -7.753 35.366 1.00 21.75 102 ASP B C 1
ATOM 731 O O . ASP A 1 122 ? 32.968 -8.535 36.271 1.00 22.06 102 ASP B O 1
ATOM 736 N N . PRO A 1 123 ? 33.594 -8.217 34.147 1.00 22.67 103 PRO B N 1
ATOM 737 C CA . PRO A 1 123 ? 33.709 -9.655 33.882 1.00 24.79 103 PRO B CA 1
ATOM 738 C C . PRO A 1 123 ? 34.639 -10.445 34.815 1.00 24.61 103 PRO B C 1
ATOM 739 O O . PRO A 1 123 ? 34.380 -11.612 35.021 1.00 26.57 103 PRO B O 1
ATOM 743 N N . ARG A 1 124 ? 35.691 -9.816 35.337 1.00 28.00 104 ARG B N 1
ATOM 744 C CA . ARG A 1 124 ? 36.729 -10.512 36.147 1.00 29.72 104 ARG B CA 1
ATOM 745 C C . ARG A 1 124 ? 36.395 -10.463 37.645 1.00 26.96 104 ARG B C 1
ATOM 746 O O . ARG A 1 124 ? 36.575 -11.503 38.288 1.00 25.73 104 ARG B O 1
ATOM 754 N N . THR A 1 125 ? 35.926 -9.328 38.184 1.00 25.69 105 THR B N 1
ATOM 755 C CA . THR A 1 125 ? 35.654 -9.154 39.642 1.00 24.33 105 THR B CA 1
ATOM 756 C C . THR A 1 125 ? 34.153 -9.248 39.956 1.00 22.55 105 THR B C 1
ATOM 757 O O . THR A 1 125 ? 33.822 -9.399 41.144 1.00 21.37 105 THR B O 1
ATOM 761 N N . ALA A 1 126 ? 33.280 -9.150 38.945 1.00 19.48 106 ALA B N 1
ATOM 762 C CA . ALA A 1 126 ? 31.806 -9.074 39.097 1.00 18.54 106 ALA B CA 1
ATOM 763 C C . ALA A 1 126 ? 31.361 -7.763 39.768 1.00 17.12 106 ALA B C 1
ATOM 764 O O . ALA A 1 126 ? 30.135 -7.609 39.975 1.00 17.43 106 ALA B O 1
ATOM 766 N N . ARG A 1 127 ? 32.248 -6.815 40.057 1.00 16.92 107 ARG B N 1
ATOM 767 C CA . ARG A 1 127 ? 31.826 -5.565 40.743 1.00 18.19 107 ARG B CA 1
ATOM 768 C C . ARG A 1 127 ? 30.968 -4.742 39.791 1.00 17.76 107 ARG B C 1
ATOM 769 O O . ARG A 1 127 ? 31.250 -4.661 38.600 1.00 15.87 107 ARG B O 1
ATOM 777 N N . PRO A 1 128 ? 29.902 -4.098 40.295 1.00 19.58 108 PRO B N 1
ATOM 778 C CA . PRO A 1 128 ? 29.244 -3.028 39.544 1.00 19.62 108 PRO B CA 1
ATOM 779 C C . PRO A 1 128 ? 30.254 -1.925 39.198 1.00 20.56 108 PRO B C 1
ATOM 780 O O . PRO A 1 128 ? 30.920 -1.443 40.104 1.00 20.33 108 PRO B O 1
ATOM 784 N N . VAL A 1 129 ? 30.373 -1.571 37.913 1.00 19.02 109 VAL B N 1
ATOM 785 C CA . VAL A 1 129 ? 31.367 -0.570 37.414 1.00 19.64 109 VAL B CA 1
ATOM 786 C C . VAL A 1 129 ? 30.702 0.534 36.559 1.00 18.52 109 VAL B C 1
ATOM 787 O O . VAL A 1 129 ? 31.346 1.587 36.338 1.00 18.32 109 VAL B O 1
ATOM 791 N N . VAL A 1 130 ? 29.457 0.348 36.133 1.00 16.90 110 VAL B N 1
ATOM 792 C CA . VAL A 1 130 ? 28.660 1.397 35.430 1.00 17.79 110 VAL B CA 1
ATOM 793 C C . VAL A 1 130 ? 27.271 1.432 36.057 1.00 16.73 110 VAL B C 1
ATOM 794 O O . VAL A 1 130 ? 26.692 0.374 36.263 1.00 16.26 110 VAL B O 1
ATOM 798 N N . LEU A 1 131 ? 26.789 2.628 36.379 1.00 17.15 111 LEU B N 1
ATOM 799 C CA . LEU A 1 131 ? 25.405 2.892 36.809 1.00 17.32 111 LEU B CA 1
ATOM 800 C C . LEU A 1 131 ? 24.793 3.888 35.815 1.00 16.92 111 LEU B C 1
ATOM 801 O O . LEU A 1 131 ? 25.391 4.929 35.570 1.00 17.42 111 LEU B O 1
ATOM 806 N N . ALA A 1 132 ? 23.626 3.585 35.276 1.00 17.32 112 ALA B N 1
ATOM 807 C CA . ALA A 1 132 ? 22.949 4.501 34.339 1.00 17.35 112 ALA B CA 1
ATOM 808 C C . ALA A 1 132 ? 21.487 4.615 34.723 1.00 17.89 112 ALA B C 1
ATOM 809 O O . ALA A 1 132 ? 20.888 3.622 35.146 1.00 17.72 112 ALA B O 1
ATOM 811 N N . GLU A 1 133 ? 20.918 5.809 34.551 1.00 18.49 113 GLU B N 1
ATOM 812 C CA . GLU A 1 133 ? 19.457 5.952 34.459 1.00 17.54 113 GLU B CA 1
ATOM 813 C C . GLU A 1 133 ? 19.011 4.985 33.364 1.00 17.50 113 GLU B C 1
ATOM 814 O O . GLU A 1 133 ? 19.725 4.891 32.363 1.00 18.65 113 GLU B O 1
ATOM 820 N N . ALA A 1 134 ? 17.895 4.296 33.542 1.00 19.27 114 ALA B N 1
ATOM 821 C CA . ALA A 1 134 ? 17.514 3.142 32.701 1.00 19.92 114 ALA B CA 1
ATOM 822 C C . ALA A 1 134 ? 16.146 3.321 32.044 1.00 19.80 114 ALA B C 1
ATOM 823 O O . ALA A 1 134 ? 15.865 2.521 31.171 1.00 19.27 114 ALA B O 1
ATOM 825 N N . ALA A 1 135 ? 15.287 4.250 32.485 1.00 20.26 115 ALA B N 1
ATOM 826 C CA . ALA A 1 135 ? 13.908 4.370 31.943 1.00 20.25 115 ALA B CA 1
ATOM 827 C C . ALA A 1 135 ? 13.963 4.772 30.463 1.00 18.98 115 ALA B C 1
ATOM 828 O O . ALA A 1 135 ? 13.231 4.170 29.661 1.00 18.82 115 ALA B O 1
ATOM 830 N N . TYR A 1 136 ? 14.778 5.764 30.112 1.00 18.77 116 TYR B N 1
ATOM 831 C CA . TYR A 1 136 ? 14.920 6.172 28.693 1.00 20.10 116 TYR B CA 1
ATOM 832 C C . TYR A 1 136 ? 15.513 5.004 27.884 1.00 19.82 116 TYR B C 1
ATOM 833 O O . TYR A 1 136 ? 14.963 4.646 26.808 1.00 18.31 116 TYR B O 1
ATOM 842 N N . LEU A 1 137 ? 16.602 4.402 28.378 1.00 19.75 117 LEU B N 1
ATOM 843 C CA . LEU A 1 137 ? 17.312 3.300 27.663 1.00 19.94 117 LEU B CA 1
ATOM 844 C C . LEU A 1 137 ? 16.403 2.058 27.588 1.00 18.17 117 LEU B C 1
ATOM 845 O O . LEU A 1 137 ? 16.506 1.311 26.595 1.00 18.22 117 LEU B O 1
ATOM 850 N N . SER A 1 138 ? 15.492 1.859 28.543 1.00 16.53 118 SER B N 1
ATOM 851 C CA . SER A 1 138 ? 14.467 0.784 28.515 1.00 16.32 118 SER B CA 1
ATOM 852 C C . SER A 1 138 ? 13.523 0.977 27.322 1.00 16.25 118 SER B C 1
ATOM 853 O O . SER A 1 138 ? 13.375 0.030 26.541 1.00 14.95 118 SER B O 1
ATOM 856 N N . GLY A 1 139 ? 12.896 2.157 27.229 1.00 16.45 119 GLY B N 1
ATOM 857 C CA . GLY A 1 139 ? 12.051 2.596 26.101 1.00 16.42 119 GLY B CA 1
ATOM 858 C C . GLY A 1 139 ? 12.795 2.465 24.781 1.00 16.03 119 GLY B C 1
ATOM 859 O O . GLY A 1 139 ? 12.211 1.911 23.819 1.00 16.18 119 GLY B O 1
ATOM 860 N N . LEU A 1 140 ? 14.058 2.889 24.757 1.00 15.63 120 LEU B N 1
ATOM 861 C CA . LEU A 1 140 ? 14.908 2.866 23.546 1.00 15.75 120 LEU B CA 1
ATOM 862 C C . LEU A 1 140 ? 15.082 1.414 23.079 1.00 15.67 120 LEU B C 1
ATOM 863 O O . LEU A 1 140 ? 14.926 1.151 21.885 1.00 13.67 120 LEU B O 1
ATOM 868 N N . ARG A 1 141 ? 15.353 0.496 24.002 1.00 15.22 121 ARG B N 1
ATOM 869 C CA . ARG A 1 141 ? 15.569 -0.933 23.675 1.00 15.67 121 ARG B CA 1
ATOM 870 C C . ARG A 1 141 ? 14.291 -1.501 23.053 1.00 14.54 121 ARG B C 1
ATOM 871 O O . ARG A 1 141 ? 14.385 -2.217 22.047 1.00 12.90 121 ARG B O 1
ATOM 879 N N . THR A 1 142 ? 13.140 -1.210 23.652 1.00 13.12 122 THR B N 1
ATOM 880 C CA . THR A 1 142 ? 11.835 -1.711 23.174 1.00 13.50 122 THR B CA 1
ATOM 881 C C . THR A 1 142 ? 11.609 -1.175 21.758 1.00 11.97 122 THR B C 1
ATOM 882 O O . THR A 1 142 ? 11.193 -1.952 20.879 1.00 12.46 122 THR B O 1
ATOM 886 N N . ALA A 1 143 ? 11.858 0.110 21.550 1.00 11.75 123 ALA B N 1
ATOM 887 C CA . ALA A 1 143 ? 11.649 0.766 20.232 1.00 11.50 123 ALA B CA 1
ATOM 888 C C . ALA A 1 143 ? 12.633 0.194 19.197 1.00 11.25 123 ALA B C 1
ATOM 889 O O . ALA A 1 143 ? 12.243 -0.040 18.029 1.00 10.68 123 ALA B O 1
ATOM 891 N N . ALA A 1 144 ? 13.895 -0.026 19.583 1.00 10.50 124 ALA B N 1
ATOM 892 C CA . ALA A 1 144 ? 14.918 -0.627 18.686 1.00 10.22 124 ALA B CA 1
ATOM 893 C C . ALA A 1 144 ? 14.481 -2.030 18.242 1.00 10.14 124 ALA B C 1
ATOM 894 O O . ALA A 1 144 ? 14.628 -2.354 17.035 1.00 8.75 124 ALA B O 1
ATOM 896 N N . TYR A 1 145 ? 13.934 -2.855 19.141 1.00 10.43 125 TYR B N 1
ATOM 897 C CA . TYR A 1 145 ? 13.407 -4.187 18.765 1.00 10.95 125 TYR B CA 1
ATOM 898 C C . TYR A 1 145 ? 12.230 -3.991 17.807 1.00 10.81 125 TYR B C 1
ATOM 899 O O . TYR A 1 145 ? 12.145 -4.711 16.819 1.00 10.24 125 TYR B O 1
ATOM 908 N N . THR A 1 146 ? 11.345 -3.027 18.060 1.00 10.12 126 THR B N 1
ATOM 909 C CA . THR A 1 146 ? 10.235 -2.756 17.108 1.00 10.48 126 THR B CA 1
ATOM 910 C C . THR A 1 146 ? 10.800 -2.446 15.712 1.00 10.26 126 THR B C 1
ATOM 911 O O . THR A 1 146 ? 10.290 -3.009 14.730 1.00 10.96 126 THR B O 1
ATOM 915 N N . MET A 1 147 ? 11.806 -1.578 15.618 1.00 10.45 127 MET B N 1
ATOM 916 C CA . MET A 1 147 ? 12.429 -1.211 14.312 1.00 10.71 127 MET B CA 1
ATOM 917 C C . MET A 1 147 ? 13.049 -2.462 13.672 1.00 10.59 127 MET B C 1
ATOM 918 O O . MET A 1 147 ? 12.836 -2.679 12.454 1.00 9.82 127 MET B O 1
ATOM 923 N N . ALA A 1 148 ? 13.748 -3.308 14.439 1.00 10.73 128 ALA B N 1
ATOM 924 C CA . ALA A 1 148 ? 14.368 -4.534 13.880 1.00 11.07 128 ALA B CA 1
ATOM 925 C C . ALA A 1 148 ? 13.257 -5.429 13.321 1.00 11.24 128 ALA B C 1
ATOM 926 O O . ALA A 1 148 ? 13.424 -5.983 12.197 1.00 11.32 128 ALA B O 1
ATOM 928 N N . SER A 1 149 ? 12.158 -5.578 14.066 1.00 10.68 129 SER B N 1
ATOM 929 C CA . SER A 1 149 ? 11.021 -6.422 13.640 1.00 11.44 129 SER B CA 1
ATOM 930 C C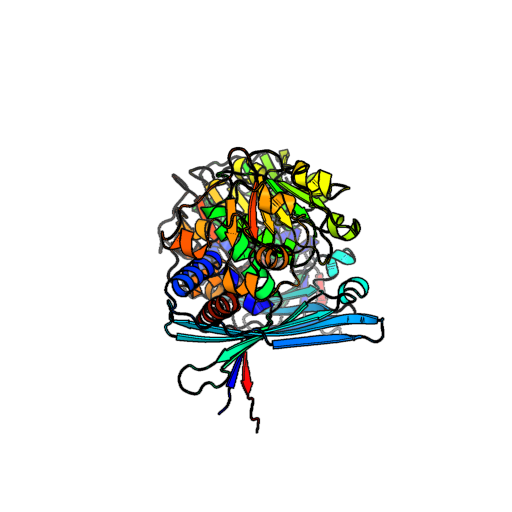 . SER A 1 149 ? 10.403 -5.858 12.343 1.00 11.06 129 SER B C 1
ATOM 931 O O . SER A 1 149 ? 10.086 -6.651 11.450 1.00 10.95 129 SER B O 1
ATOM 934 N N . LEU A 1 150 ? 10.252 -4.541 12.240 1.00 11.50 130 LEU B N 1
ATOM 935 C CA . LEU A 1 150 ? 9.674 -3.876 11.033 1.00 11.92 130 LEU B CA 1
ATOM 936 C C . LEU A 1 150 ? 10.591 -4.047 9.817 1.00 12.81 130 LEU B C 1
ATOM 937 O O . LEU A 1 150 ? 10.069 -4.252 8.703 1.00 12.17 130 LEU B O 1
ATOM 942 N N . ARG A 1 151 ? 11.908 -3.960 10.018 1.00 13.29 131 ARG B N 1
ATOM 943 C CA . ARG A 1 151 ? 12.918 -4.089 8.934 1.00 14.95 131 ARG B CA 1
ATOM 944 C C . ARG A 1 151 ? 12.754 -5.440 8.245 1.00 14.42 131 ARG B C 1
ATOM 945 O O . ARG A 1 151 ? 12.779 -5.495 6.987 1.00 14.11 131 ARG B O 1
ATOM 953 N N . HIS A 1 152 ? 12.548 -6.498 9.028 1.00 14.27 132 HIS B N 1
ATOM 954 C CA . HIS A 1 152 ? 12.614 -7.896 8.538 1.00 14.33 132 HIS B CA 1
ATOM 955 C C . HIS A 1 152 ? 11.222 -8.460 8.259 1.00 14.46 132 HIS B C 1
ATOM 956 O O . HIS A 1 152 ? 11.148 -9.363 7.421 1.00 14.70 132 HIS B O 1
ATOM 963 N N . LEU A 1 153 ? 10.177 -7.965 8.938 1.00 13.64 133 LEU B N 1
ATOM 964 C CA . LEU A 1 153 ? 8.850 -8.640 8.957 1.00 13.80 133 LEU B CA 1
ATOM 965 C C . LEU A 1 153 ? 7.717 -7.667 8.660 1.00 14.40 133 LEU B C 1
ATOM 966 O O . LEU A 1 153 ? 6.561 -8.161 8.582 1.00 14.48 133 LEU B O 1
ATOM 971 N N . GLY A 1 154 ? 8.027 -6.378 8.521 1.00 13.60 134 GLY B N 1
ATOM 972 C CA . GLY A 1 154 ? 7.039 -5.342 8.205 1.00 14.46 134 GLY B CA 1
ATOM 973 C C . GLY A 1 154 ? 6.711 -5.349 6.719 1.00 16.11 134 GLY B C 1
ATOM 974 O O . GLY A 1 154 ? 7.384 -6.014 5.918 1.00 16.30 134 GLY B O 1
ATOM 975 N N . PRO A 1 155 ? 5.682 -4.584 6.295 1.00 16.68 135 PRO B N 1
ATOM 976 C CA . PRO A 1 155 ? 5.501 -4.295 4.881 1.00 17.98 135 PRO B CA 1
ATOM 977 C C . PRO A 1 155 ? 6.776 -3.556 4.450 1.00 20.36 135 PRO B C 1
ATOM 978 O O . PRO A 1 155 ? 7.430 -2.969 5.293 1.00 23.61 135 PRO B O 1
ATOM 982 N N . VAL A 1 156 ? 7.163 -3.631 3.187 1.00 22.17 136 VAL B N 1
ATOM 983 C CA . VAL A 1 156 ? 8.295 -2.792 2.691 1.00 22.27 136 VAL B CA 1
ATOM 984 C C . VAL A 1 156 ? 7.705 -1.477 2.183 1.00 20.83 136 VAL B C 1
ATOM 985 O O . VAL A 1 156 ? 6.700 -1.522 1.469 1.00 19.31 136 VAL B O 1
ATOM 989 N N . GLY A 1 157 ? 8.229 -0.341 2.659 1.00 20.51 137 GLY B N 1
ATOM 990 C CA . GLY A 1 157 ? 7.886 0.992 2.134 1.00 20.35 137 GLY B CA 1
ATOM 991 C C . GLY A 1 157 ? 6.632 1.592 2.755 1.00 19.97 137 GLY B C 1
ATOM 992 O O . GLY A 1 157 ? 6.149 2.585 2.192 1.00 20.16 137 GLY B O 1
ATOM 993 N N . PHE A 1 158 ? 6.151 1.053 3.885 1.00 17.64 138 PHE B N 1
ATOM 994 C CA . PHE A 1 158 ? 5.025 1.616 4.673 1.00 16.04 138 PHE B CA 1
ATOM 995 C C . PHE A 1 158 ? 5.353 3.072 5.015 1.00 16.83 138 PHE B C 1
ATOM 996 O O . PHE A 1 158 ? 6.537 3.399 5.298 1.00 16.59 138 PHE B O 1
ATOM 1004 N N . ASP A 1 159 ? 4.346 3.950 4.923 1.00 17.23 139 ASP B N 1
ATOM 1005 C CA . ASP A 1 159 ? 4.515 5.412 5.105 1.00 17.39 139 ASP B CA 1
ATOM 1006 C C . ASP A 1 159 ? 3.613 5.931 6.220 1.00 15.60 139 ASP B C 1
ATOM 1007 O O . ASP A 1 159 ? 3.547 7.167 6.398 1.00 13.79 139 ASP B O 1
ATOM 1012 N N . ALA A 1 160 ? 2.981 5.025 6.964 1.00 14.20 140 ALA B N 1
ATOM 1013 C CA . ALA A 1 160 ? 2.095 5.359 8.092 1.00 13.95 140 ALA B CA 1
ATOM 1014 C C . ALA A 1 160 ? 2.293 4.316 9.183 1.00 13.56 140 ALA B C 1
ATOM 1015 O O . ALA A 1 160 ? 2.463 3.110 8.846 1.00 13.77 140 ALA B O 1
ATOM 1017 N N . VAL A 1 161 ? 2.204 4.768 10.430 1.00 12.59 141 VAL B N 1
ATOM 1018 C CA . VAL A 1 161 ? 2.227 3.900 11.633 1.00 11.94 141 VAL B CA 1
ATOM 1019 C C . VAL A 1 161 ? 1.118 4.360 12.577 1.00 12.23 141 VAL B C 1
ATOM 1020 O O . VAL A 1 161 ? 0.918 5.597 12.738 1.00 12.28 141 VAL B O 1
ATOM 1024 N N . SER A 1 162 ? 0.439 3.408 13.207 1.00 11.39 142 SER B N 1
ATOM 1025 C CA . SER A 1 162 ? -0.563 3.695 14.259 1.00 12.28 142 SER B CA 1
ATOM 1026 C C . SER A 1 162 ? 0.019 3.331 15.625 1.00 13.04 142 SER B C 1
ATOM 1027 O O . SER A 1 162 ? 0.636 2.258 15.747 1.00 13.37 142 SER B O 1
ATOM 1030 N N . PHE A 1 163 ? -0.233 4.167 16.625 1.00 14.37 143 PHE B N 1
ATOM 1031 C CA . PHE A 1 163 ? 0.044 3.897 18.052 1.00 15.55 143 PHE B CA 1
ATOM 1032 C C . PHE A 1 163 ? -1.269 3.874 18.839 1.00 16.36 143 PHE B C 1
ATOM 1033 O O . PHE A 1 163 ? -2.084 4.795 18.656 1.00 15.16 143 PHE B O 1
ATOM 1041 N N . ILE A 1 164 ? -1.431 2.883 19.712 1.00 16.38 144 ILE B N 1
ATOM 1042 C CA . ILE A 1 164 ? -2.432 2.934 20.820 1.00 18.22 144 ILE B CA 1
ATOM 1043 C C . ILE A 1 164 ? -1.633 3.157 22.098 1.00 18.94 144 ILE B C 1
ATOM 1044 O O . ILE A 1 164 ? -0.840 2.257 22.482 1.00 18.24 144 ILE B O 1
ATOM 1049 N N . GLY A 1 165 ? -1.757 4.367 22.654 1.00 18.22 145 GLY B N 1
ATOM 1050 C CA . GLY A 1 165 ? -0.987 4.846 23.811 1.00 18.91 145 GLY B CA 1
ATOM 1051 C C . GLY A 1 165 ? 0.076 5.813 23.327 1.00 20.94 145 GLY B C 1
ATOM 1052 O O . GLY A 1 165 ? 0.799 5.448 22.368 1.00 21.91 145 GLY B O 1
ATOM 1053 N N . THR A 1 166 ? 0.158 7.002 23.925 1.00 21.38 146 THR B N 1
ATOM 1054 C CA . THR A 1 166 ? 0.962 8.143 23.415 1.00 22.24 146 THR B CA 1
ATOM 1055 C C . THR A 1 166 ? 1.801 8.742 24.549 1.00 24.01 146 THR B C 1
ATOM 1056 O O . THR A 1 166 ? 1.790 9.972 24.705 1.00 29.25 146 THR B O 1
ATOM 1060 N N . GLY A 1 167 ? 2.532 7.906 25.282 1.00 22.17 147 GLY B N 1
ATOM 1061 C CA . GLY A 1 167 ? 3.405 8.337 26.389 1.00 21.01 147 GLY B CA 1
ATOM 1062 C C . GLY A 1 167 ? 4.875 8.271 26.005 1.00 18.98 147 GLY B C 1
ATOM 1063 O O . GLY A 1 167 ? 5.209 8.477 24.796 1.00 15.88 147 GLY B O 1
ATOM 1064 N N . ALA A 1 168 ? 5.726 7.979 26.988 1.00 17.65 148 ALA B N 1
ATOM 1065 C CA . ALA A 1 168 ? 7.198 7.956 26.816 1.00 17.96 148 ALA B CA 1
ATOM 1066 C C . ALA A 1 168 ? 7.555 6.918 25.744 1.00 16.74 148 ALA B C 1
ATOM 1067 O O . ALA A 1 168 ? 8.407 7.199 24.908 1.00 16.77 148 ALA B O 1
ATOM 1069 N N . GLN A 1 169 ? 6.907 5.756 25.760 1.00 17.77 149 GLN B N 1
ATOM 1070 C CA . GLN A 1 169 ? 7.202 4.673 24.780 1.00 17.57 149 GLN B CA 1
ATOM 1071 C C . GLN A 1 169 ? 6.914 5.170 23.355 1.00 16.05 149 GLN B C 1
ATOM 1072 O O . GLN A 1 169 ? 7.699 4.853 22.438 1.00 14.72 149 GLN B O 1
ATOM 1078 N N . ALA A 1 170 ? 5.818 5.903 23.130 1.00 13.86 150 ALA B N 1
ATOM 1079 C CA . ALA A 1 170 ? 5.447 6.396 21.783 1.00 14.52 150 ALA B CA 1
ATOM 1080 C C . ALA A 1 170 ? 6.448 7.457 21.319 1.00 13.84 150 ALA B C 1
ATOM 1081 O O . ALA A 1 170 ? 6.779 7.468 20.127 1.00 13.08 150 ALA B O 1
ATOM 1083 N N . ARG A 1 171 ? 6.910 8.319 22.228 1.00 14.01 151 ARG B N 1
ATOM 1084 C CA . ARG A 1 171 ? 7.887 9.386 21.891 1.00 14.44 151 ARG B CA 1
ATOM 1085 C C . ARG A 1 171 ? 9.164 8.717 21.364 1.00 14.04 151 ARG B C 1
ATOM 1086 O O . ARG A 1 171 ? 9.641 9.117 20.297 1.00 12.36 151 ARG B O 1
ATOM 1094 N N . VAL A 1 172 ? 9.678 7.693 22.048 1.00 13.52 152 VAL B N 1
ATOM 1095 C CA . VAL A 1 172 ? 10.952 7.057 21.599 1.00 12.78 152 VAL B CA 1
ATOM 1096 C C . VAL A 1 172 ? 10.704 6.196 20.354 1.00 12.09 152 VAL B C 1
ATOM 1097 O O . VAL A 1 172 ? 11.580 6.203 19.470 1.00 10.75 152 VAL B O 1
ATOM 1101 N N . HIS A 1 173 ? 9.549 5.533 20.214 1.00 11.48 153 HIS B N 1
ATOM 1102 C CA . HIS A 1 173 ? 9.216 4.856 18.934 1.00 11.05 153 HIS B CA 1
ATOM 1103 C C . HIS A 1 173 ? 9.235 5.869 17.777 1.00 10.67 153 HIS B C 1
ATOM 1104 O O . HIS A 1 173 ? 9.805 5.561 16.718 1.00 10.09 153 HIS B O 1
ATOM 1111 N N . ALA A 1 174 ? 8.641 7.048 17.952 1.00 10.88 154 ALA B N 1
ATOM 1112 C CA . ALA A 1 174 ? 8.608 8.069 16.879 1.00 11.41 154 ALA B CA 1
ATOM 1113 C C . ALA A 1 174 ? 10.046 8.514 16.578 1.00 11.18 154 ALA B C 1
ATOM 1114 O O . ALA A 1 174 ? 10.405 8.634 15.405 1.00 11.28 154 ALA B O 1
ATOM 1116 N N . ALA A 1 175 ? 10.869 8.730 17.605 1.00 12.02 155 ALA B N 1
ATOM 1117 C CA . ALA A 1 175 ? 12.291 9.110 17.412 1.00 12.11 155 ALA B CA 1
ATOM 1118 C C . ALA A 1 175 ? 12.973 8.070 16.504 1.00 11.77 155 ALA B C 1
ATOM 1119 O O . ALA A 1 175 ? 13.690 8.462 15.545 1.00 11.65 155 ALA B O 1
ATOM 1121 N N . LEU A 1 176 ? 12.748 6.773 16.739 1.00 11.22 156 LEU B N 1
ATOM 1122 C CA . LEU A 1 176 ? 13.472 5.724 15.965 1.00 11.13 156 LEU B CA 1
ATOM 1123 C C . LEU A 1 176 ? 12.834 5.544 14.582 1.00 10.25 156 LEU B C 1
ATOM 1124 O O . LEU A 1 176 ? 13.576 5.265 13.640 1.00 9.28 156 LEU B O 1
ATOM 1129 N N . LEU A 1 177 ? 11.527 5.749 14.439 1.00 10.12 157 LEU B N 1
ATOM 1130 C CA . LEU A 1 177 ? 10.896 5.746 13.101 1.00 10.16 157 LEU B CA 1
ATOM 1131 C C . LEU A 1 177 ? 11.586 6.800 12.216 1.00 9.52 157 LEU B C 1
ATOM 1132 O O . LEU A 1 177 ? 11.836 6.533 11.033 1.00 9.07 157 LEU B O 1
ATOM 1137 N N . ALA A 1 178 ? 11.868 7.977 12.762 1.00 10.66 158 ALA B N 1
ATOM 1138 C CA . ALA A 1 178 ? 12.491 9.100 12.020 1.00 11.44 158 ALA B CA 1
ATOM 1139 C C . ALA A 1 178 ? 13.850 8.644 11.481 1.00 12.37 158 ALA B C 1
ATOM 1140 O O . ALA A 1 178 ? 14.181 8.973 10.338 1.00 12.66 158 ALA B O 1
ATOM 1142 N N . AR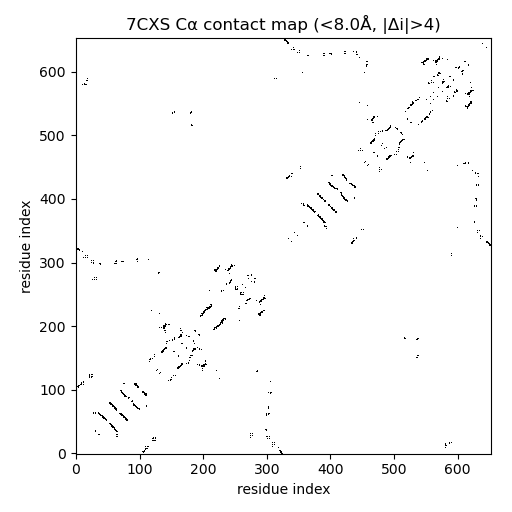G A 1 179 ? 14.581 7.850 12.241 1.00 13.57 159 ARG B N 1
ATOM 1143 C CA . ARG A 1 179 ? 15.936 7.432 11.805 1.00 14.44 159 ARG B CA 1
ATOM 1144 C C . ARG A 1 179 ? 15.834 6.214 10.871 1.00 14.53 159 ARG B C 1
ATOM 1145 O O . ARG A 1 179 ? 16.456 6.219 9.783 1.00 14.73 159 ARG B O 1
ATOM 1153 N N . TYR A 1 180 ? 15.029 5.214 11.216 1.00 12.33 160 TYR B N 1
ATOM 1154 C CA . TYR A 1 180 ? 15.097 3.889 10.551 1.00 11.82 160 TYR B CA 1
ATOM 1155 C C . TYR A 1 180 ? 14.079 3.721 9.419 1.00 12.12 160 TYR B C 1
ATOM 1156 O O . TYR A 1 180 ? 14.305 2.824 8.568 1.00 12.03 160 TYR B O 1
ATOM 1165 N N . PHE A 1 181 ? 12.992 4.490 9.428 1.00 12.59 161 PHE B N 1
ATOM 1166 C CA . PHE A 1 181 ? 11.917 4.441 8.397 1.00 12.18 161 PHE B CA 1
ATOM 1167 C C . PHE A 1 181 ? 11.505 5.863 8.034 1.00 12.55 161 PHE B C 1
ATOM 1168 O O . PHE A 1 181 ? 10.397 6.302 8.354 1.00 11.96 161 PHE B O 1
ATOM 1176 N N . PRO A 1 182 ? 12.398 6.650 7.393 1.00 13.92 162 PRO B N 1
ATOM 1177 C CA . PRO A 1 182 ? 12.074 8.030 7.025 1.00 15.11 162 PRO B CA 1
ATOM 1178 C C . PRO A 1 182 ? 10.871 8.181 6.077 1.00 16.13 162 PRO B C 1
ATOM 1179 O O . PRO A 1 182 ? 10.334 9.269 6.022 1.00 17.45 162 PRO B O 1
ATOM 1183 N N . ALA A 1 183 ? 10.468 7.115 5.386 1.00 16.15 163 ALA B N 1
ATOM 1184 C CA . ALA A 1 183 ? 9.256 7.085 4.524 1.00 16.29 163 ALA B CA 1
ATOM 1185 C C . ALA A 1 183 ? 8.008 7.311 5.387 1.00 15.59 163 ALA B C 1
ATOM 1186 O O . ALA A 1 183 ? 6.997 7.779 4.836 1.00 15.12 163 ALA B O 1
ATOM 1188 N N . VAL A 1 184 ? 8.060 6.996 6.690 1.00 14.73 164 VAL B N 1
ATOM 1189 C CA . VAL A 1 184 ? 6.877 7.130 7.596 1.00 14.86 164 VAL B CA 1
ATOM 1190 C C . VAL A 1 184 ? 6.613 8.627 7.823 1.00 16.12 164 VAL B C 1
ATOM 1191 O O . VAL A 1 184 ? 7.401 9.271 8.529 1.00 15.31 164 VAL B O 1
ATOM 1195 N N . ARG A 1 185 ? 5.559 9.159 7.199 1.00 16.02 165 ARG B N 1
ATOM 1196 C CA . ARG A 1 185 ? 5.181 10.598 7.261 1.00 18.86 165 ARG B CA 1
ATOM 1197 C C . ARG A 1 185 ? 4.064 10.832 8.279 1.00 17.21 165 ARG B C 1
ATOM 1198 O O . ARG A 1 185 ? 3.992 11.922 8.832 1.00 17.08 165 ARG B O 1
ATOM 1206 N N . ASP A 1 186 ? 3.178 9.853 8.447 1.00 16.90 166 ASP B N 1
ATOM 1207 C CA . ASP A 1 186 ? 1.907 10.012 9.192 1.00 16.16 166 ASP B CA 1
ATOM 1208 C C . ASP A 1 186 ? 1.866 9.013 10.350 1.00 14.57 166 ASP B C 1
ATOM 1209 O O . ASP A 1 186 ? 2.080 7.809 10.103 1.00 14.79 166 ASP B O 1
ATOM 1214 N N . LEU A 1 187 ? 1.608 9.531 11.548 1.00 13.88 167 LEU B N 1
ATOM 1215 C CA . LEU A 1 187 ? 1.355 8.750 12.782 1.00 14.14 167 LEU B CA 1
ATOM 1216 C C . LEU A 1 187 ? -0.126 8.903 13.120 1.00 14.77 167 LEU B C 1
ATOM 1217 O O . LEU A 1 187 ? -0.635 10.037 13.181 1.00 17.23 167 LEU B O 1
ATOM 1222 N N . HIS A 1 188 ? -0.819 7.779 13.201 1.00 14.88 168 HIS B N 1
ATOM 1223 C CA . HIS A 1 188 ? -2.260 7.728 13.536 1.00 14.37 168 HIS B CA 1
ATOM 1224 C C . HIS A 1 188 ? -2.334 7.256 14.978 1.00 14.22 168 HIS B C 1
ATOM 1225 O O . HIS A 1 188 ? -1.927 6.109 15.241 1.00 14.20 168 HIS B O 1
ATOM 1232 N N . VAL A 1 189 ? -2.777 8.111 15.890 1.00 14.26 169 VAL B N 1
ATOM 1233 C CA . VAL A 1 189 ? -2.686 7.805 17.335 1.00 14.88 169 VAL B CA 1
ATOM 1234 C C . VAL A 1 189 ? -4.068 7.846 17.994 1.00 16.21 169 VAL B C 1
ATOM 1235 O O . VAL A 1 189 ? -4.961 8.578 17.539 1.00 15.59 169 VAL B O 1
ATOM 1239 N N . PHE A 1 190 ? -4.183 7.039 19.034 1.00 16.95 170 PHE B N 1
ATOM 1240 C CA . PHE A 1 190 ? -5.319 7.007 19.975 1.00 17.21 170 PHE B CA 1
ATOM 1241 C C . PHE A 1 190 ? -4.759 6.865 21.380 1.00 18.60 170 PHE B C 1
ATOM 1242 O O . PHE A 1 190 ? -3.862 6.061 21.598 1.00 18.52 170 PHE B O 1
ATOM 1250 N N . ASP A 1 191 ? -5.333 7.588 22.332 1.00 20.15 171 ASP B N 1
ATOM 1251 C CA . ASP A 1 191 ? -5.056 7.387 23.769 1.00 22.10 171 ASP B CA 1
ATOM 1252 C C . ASP A 1 191 ? -6.406 7.515 24.473 1.00 24.08 171 ASP B C 1
ATOM 1253 O O . ASP A 1 191 ? -7.195 8.397 24.039 1.00 20.43 171 ASP B O 1
ATOM 1258 N N . THR A 1 192 ? -6.655 6.654 25.458 1.00 25.77 172 THR B N 1
ATOM 1259 C CA . THR A 1 192 ? -7.877 6.671 26.305 1.00 29.78 172 THR B CA 1
ATOM 1260 C C . THR A 1 192 ? -7.999 8.042 26.991 1.00 32.52 172 THR B C 1
ATOM 1261 O O . THR A 1 192 ? -9.139 8.455 27.258 1.00 32.67 172 THR B O 1
ATOM 1265 N N . GLU A 1 193 ? -6.876 8.725 27.254 1.00 34.42 173 GLU B N 1
ATOM 1266 C CA . GLU A 1 193 ? -6.846 10.155 27.680 1.00 35.60 173 GLU B CA 1
ATOM 1267 C C . GLU A 1 193 ? -6.513 11.012 26.455 1.00 34.86 173 GLU B C 1
ATOM 1268 O O . GLU A 1 193 ? -5.319 11.046 26.073 1.00 33.09 173 GLU B O 1
ATOM 1274 N N . ARG A 1 194 ? -7.497 11.675 25.839 1.00 32.84 174 ARG B N 1
ATOM 1275 C CA . ARG A 1 194 ? -7.280 12.370 24.539 1.00 33.12 174 ARG B CA 1
ATOM 1276 C C . ARG A 1 194 ? -6.257 13.510 24.691 1.00 32.86 174 ARG B C 1
ATOM 1277 O O . ARG A 1 194 ? -5.611 13.847 23.682 1.00 33.48 174 ARG B O 1
ATOM 1285 N N . SER A 1 195 ? -6.101 14.096 25.882 1.00 34.95 175 SER B N 1
ATOM 1286 C CA . SER A 1 195 ? -5.150 15.215 26.134 1.00 36.02 175 SER B CA 1
ATOM 1287 C C . SER A 1 195 ? -3.716 14.751 25.848 1.00 33.94 175 SER B C 1
ATOM 1288 O O . SER A 1 195 ? -2.947 15.541 25.273 1.00 34.28 175 SER B O 1
ATOM 1291 N N . ARG A 1 196 ? -3.387 13.515 26.234 1.00 32.15 176 ARG B N 1
ATOM 1292 C CA . ARG A 1 196 ? -2.078 12.867 25.953 1.00 31.21 176 ARG B CA 1
ATOM 1293 C C . ARG A 1 196 ? -1.881 12.731 24.437 1.00 27.90 176 ARG B C 1
ATOM 1294 O O . ARG A 1 196 ? -0.772 13.014 23.964 1.00 26.72 176 ARG B O 1
ATOM 1302 N N . ALA A 1 197 ? -2.919 12.324 23.699 1.00 25.17 177 ALA B N 1
ATOM 1303 C CA . ALA A 1 197 ? -2.886 12.172 22.222 1.00 25.12 177 ALA B CA 1
ATOM 1304 C C . ALA A 1 197 ? -2.693 13.540 21.557 1.00 24.86 177 ALA B C 1
ATOM 1305 O O . ALA A 1 197 ? -1.894 13.630 20.602 1.00 23.35 177 ALA B O 1
ATOM 1307 N N . GLU A 1 198 ? -3.393 14.571 22.046 1.00 27.99 178 GLU B N 1
ATOM 1308 C CA . GLU A 1 198 ? -3.309 15.965 21.518 1.00 29.42 178 GLU B CA 1
ATOM 1309 C C . GLU A 1 198 ? -1.898 16.521 21.749 1.00 28.69 178 GLU B C 1
ATOM 1310 O O . GLU A 1 198 ? -1.417 17.270 20.884 1.00 30.34 178 GLU B O 1
ATOM 1316 N N . ALA A 1 199 ? -1.256 16.144 22.860 1.00 26.30 179 ALA B N 1
ATOM 1317 C CA . ALA A 1 199 ? 0.098 16.600 23.246 1.00 26.75 179 ALA B CA 1
ATOM 1318 C C . ALA A 1 199 ? 1.163 15.889 22.399 1.00 24.95 179 ALA B C 1
ATOM 1319 O O . ALA A 1 199 ? 2.271 16.427 22.302 1.00 26.45 179 ALA B O 1
ATOM 1321 N N . PHE A 1 200 ? 0.842 14.734 21.800 1.00 23.28 180 PHE B N 1
ATOM 1322 C CA . PHE A 1 200 ? 1.826 13.874 21.100 1.00 21.14 180 PHE B CA 1
ATOM 1323 C C . PHE A 1 200 ? 2.221 14.531 19.774 1.00 22.15 180 PHE B C 1
ATOM 1324 O O . PHE A 1 200 ? 1.326 14.800 18.981 1.00 19.94 180 PHE B O 1
ATOM 1332 N N . THR A 1 201 ? 3.522 14.763 19.530 1.00 20.40 181 THR B N 1
ATOM 1333 C CA . THR A 1 201 ? 4.025 15.472 18.314 1.00 22.43 181 THR B CA 1
ATOM 1334 C C . THR A 1 201 ? 4.808 14.540 17.371 1.00 20.72 181 THR B C 1
ATOM 1335 O O . THR A 1 201 ? 4.965 14.885 16.180 1.00 21.17 181 THR B O 1
ATOM 1339 N N . GLY A 1 202 ? 5.307 13.408 17.861 1.00 18.53 182 GLY B N 1
ATOM 1340 C CA . GLY A 1 202 ? 6.323 12.643 17.116 1.00 17.50 182 GLY B CA 1
ATOM 1341 C C . GLY A 1 202 ? 7.566 13.489 16.871 1.00 16.40 182 GLY B C 1
ATOM 1342 O O . GLY A 1 202 ? 7.741 14.499 17.565 1.00 15.46 182 GLY B O 1
ATOM 1343 N N . ALA A 1 203 ? 8.405 13.082 15.919 1.00 15.59 183 ALA B N 1
ATOM 1344 C CA . ALA A 1 203 ? 9.623 13.811 15.521 1.00 15.30 183 ALA B CA 1
ATOM 1345 C C . ALA A 1 203 ? 9.231 14.817 14.441 1.00 15.41 183 ALA B C 1
ATOM 1346 O O . ALA A 1 203 ? 8.047 14.852 14.039 1.00 14.76 183 ALA B O 1
ATOM 1348 N N . SER A 1 204 ? 10.173 15.646 14.011 1.00 15.56 184 SER B N 1
ATOM 1349 C CA . SER A 1 204 ? 9.861 16.873 13.241 1.00 15.27 184 SER B CA 1
ATOM 1350 C C . SER A 1 204 ? 9.288 16.524 11.864 1.00 15.20 184 SER B C 1
ATOM 1351 O O . SER A 1 204 ? 8.535 17.352 11.306 1.00 17.02 184 SER B O 1
ATOM 1354 N N . GLY A 1 205 ? 9.617 15.356 11.325 1.00 14.02 185 GLY B N 1
ATOM 1355 C CA . GLY A 1 205 ? 9.176 14.926 9.989 1.00 13.86 185 GLY B CA 1
ATOM 1356 C C . GLY A 1 205 ? 7.830 14.226 10.011 1.00 13.59 185 GLY B C 1
ATOM 1357 O O . GLY A 1 205 ? 7.394 13.784 8.928 1.00 14.28 185 GLY B O 1
ATOM 1358 N N . HIS A 1 206 ? 7.188 14.119 11.176 1.00 13.56 186 HIS B N 1
ATOM 1359 C CA . HIS A 1 206 ? 5.893 13.414 11.357 1.00 13.43 186 HIS B CA 1
ATOM 1360 C C . HIS A 1 206 ? 4.695 14.364 11.390 1.00 14.43 186 HIS B C 1
ATOM 1361 O O . HIS A 1 206 ? 4.750 15.382 12.069 1.00 15.99 186 HIS B O 1
ATOM 1368 N N . THR A 1 207 ? 3.611 13.972 10.741 1.00 15.46 187 THR B N 1
ATOM 1369 C CA . THR A 1 207 ? 2.275 14.591 10.920 1.00 16.28 187 THR B CA 1
ATOM 1370 C C . THR A 1 207 ? 1.451 13.663 11.813 1.00 16.39 187 THR B C 1
ATOM 1371 O O . THR A 1 207 ? 1.269 12.499 11.420 1.00 16.89 187 THR B O 1
ATOM 1375 N N . VAL A 1 208 ? 0.988 14.139 12.958 1.00 15.74 188 VAL B N 1
ATOM 1376 C CA . VAL A 1 208 ? 0.184 13.316 13.900 1.00 17.03 188 VAL B CA 1
ATOM 1377 C C . VAL A 1 208 ? -1.304 13.519 13.575 1.00 17.56 188 VAL B C 1
ATOM 1378 O O . VAL A 1 208 ? -1.737 14.683 13.489 1.00 17.44 188 VAL B O 1
ATOM 1382 N N . HIS A 1 209 ? -2.034 12.424 13.363 1.00 17.54 189 HIS B N 1
ATOM 1383 C CA . HIS A 1 209 ? -3.519 12.406 13.232 1.00 18.22 189 HIS B CA 1
ATOM 1384 C C . HIS A 1 209 ? -4.109 11.732 14.465 1.00 17.94 189 HIS B C 1
ATOM 1385 O O . HIS A 1 209 ? -3.891 10.517 14.644 1.00 18.08 189 HIS B O 1
ATOM 1392 N N . VAL A 1 210 ? -4.797 12.495 15.312 1.00 17.58 190 VAL B N 1
ATOM 1393 C CA . VAL A 1 210 ? -5.462 11.926 16.510 1.00 17.96 190 VAL B CA 1
ATOM 1394 C C . VAL A 1 210 ? -6.776 11.303 16.023 1.00 19.12 190 VAL B C 1
ATOM 1395 O O . VAL A 1 210 ? -7.531 11.999 15.315 1.00 19.54 190 VAL B O 1
ATOM 1399 N N . HIS A 1 211 ? -7.012 10.031 16.347 1.00 17.67 191 HIS B N 1
ATOM 1400 C CA . HIS A 1 211 ? -8.300 9.325 16.113 1.00 18.92 191 HIS B CA 1
ATOM 1401 C C . HIS A 1 211 ? -9.019 9.176 17.453 1.00 19.34 191 HIS B C 1
ATOM 1402 O O . HIS A 1 211 ? -8.346 9.186 18.514 1.00 18.45 191 HIS B O 1
ATOM 1409 N N . ASP A 1 212 ? -10.339 9.041 17.426 1.00 19.68 192 ASP B N 1
ATOM 1410 C CA . ASP A 1 212 ? -11.141 9.140 18.673 1.00 19.81 192 ASP B CA 1
ATOM 1411 C C . ASP A 1 212 ? -11.418 7.740 19.227 1.00 18.15 192 ASP B C 1
ATOM 1412 O O . ASP A 1 212 ? -11.861 7.655 20.370 1.00 19.37 192 ASP B O 1
ATOM 1417 N N . THR A 1 213 ? -11.157 6.666 18.475 1.00 16.36 193 THR B N 1
ATOM 1418 C CA . THR A 1 213 ? -11.254 5.280 19.004 1.00 16.21 193 THR B CA 1
ATOM 1419 C C . THR A 1 213 ? -10.009 4.488 18.617 1.00 16.63 193 THR B C 1
ATOM 1420 O O . THR A 1 213 ? -9.394 4.824 17.576 1.00 15.63 193 THR B O 1
ATOM 1424 N N . ALA A 1 214 ? -9.681 3.477 19.422 1.00 16.80 194 ALA B N 1
ATOM 1425 C CA . ALA A 1 214 ? -8.573 2.533 19.155 1.00 18.29 194 ALA B CA 1
ATOM 1426 C C . ALA A 1 214 ? -8.806 1.885 17.784 1.00 19.31 194 ALA B C 1
ATOM 1427 O O . ALA A 1 214 ? -7.871 1.848 16.981 1.00 20.23 194 ALA B O 1
ATOM 1429 N N . GLU A 1 215 ? -10.040 1.492 17.472 1.00 19.22 195 GLU B N 1
ATOM 1430 C CA . GLU A 1 215 ? -10.388 0.910 16.154 1.00 19.22 195 GLU B CA 1
ATOM 1431 C C . GLU A 1 215 ? -9.969 1.871 15.034 1.00 18.67 195 GLU B C 1
ATOM 1432 O O . GLU A 1 215 ? -9.288 1.427 14.088 1.00 17.94 195 GLU B O 1
ATOM 1438 N N . ALA A 1 216 ? -10.398 3.132 15.103 1.00 16.85 196 ALA B N 1
ATOM 1439 C CA . ALA A 1 216 ? -10.105 4.137 14.057 1.00 16.69 196 ALA B CA 1
ATOM 1440 C C . ALA A 1 216 ? -8.586 4.238 13.863 1.00 15.56 196 ALA B C 1
ATOM 1441 O O . ALA A 1 216 ? -8.162 4.348 12.719 1.00 16.44 196 ALA B O 1
ATOM 1443 N N . ALA A 1 217 ? -7.798 4.242 14.938 1.00 16.89 197 ALA B N 1
ATOM 1444 C CA . ALA A 1 217 ? -6.319 4.327 14.845 1.00 17.07 197 ALA B CA 1
ATOM 1445 C C . ALA A 1 217 ? -5.799 3.085 14.100 1.00 17.10 197 ALA B C 1
ATOM 1446 O O . ALA A 1 217 ? -5.005 3.227 13.134 1.00 17.64 197 ALA B O 1
ATOM 1448 N N . VAL A 1 218 ? -6.283 1.900 14.469 1.00 16.76 198 VAL B N 1
ATOM 1449 C CA . VAL A 1 218 ? -5.795 0.630 13.856 1.00 17.74 198 VAL B CA 1
ATOM 1450 C C . VAL A 1 218 ? -6.114 0.631 12.362 1.00 18.07 198 VAL B C 1
ATOM 1451 O O . VAL A 1 218 ? -5.202 0.315 11.567 1.00 18.19 198 VAL B O 1
ATOM 1455 N N . ARG A 1 219 ? -7.345 0.971 11.970 1.00 18.14 199 ARG B N 1
ATOM 1456 C CA . ARG A 1 219 ? -7.794 0.904 10.551 1.00 18.36 199 ARG B CA 1
ATOM 1457 C C . ARG A 1 219 ? -7.108 1.963 9.672 1.00 17.15 199 ARG B C 1
ATOM 1458 O O . ARG A 1 219 ? -7.156 1.822 8.447 1.00 15.60 199 ARG B O 1
ATOM 1466 N N . ALA A 1 220 ? -6.488 2.984 10.262 1.00 17.74 200 ALA B N 1
ATOM 1467 C CA . ALA A 1 220 ? -5.883 4.121 9.543 1.00 17.44 200 ALA B CA 1
ATOM 1468 C C . ALA A 1 220 ? -4.555 3.743 8.879 1.00 17.64 200 ALA B C 1
ATOM 1469 O O . ALA A 1 220 ? -4.059 4.549 8.105 1.00 17.23 200 ALA B O 1
ATOM 1471 N N . SER A 1 221 ? -3.951 2.600 9.203 1.00 16.97 201 SER B N 1
ATOM 1472 C CA . SER A 1 221 ? -2.663 2.205 8.583 1.00 15.97 201 SER B CA 1
ATOM 1473 C C . SER A 1 221 ? -2.546 0.681 8.553 1.00 16.38 201 SER B C 1
ATOM 1474 O O . SER A 1 221 ? -3.528 -0.021 8.897 1.00 15.79 201 SER B O 1
ATOM 1477 N N . HIS A 1 222 ? -1.391 0.187 8.116 1.00 16.42 202 HIS B N 1
ATOM 1478 C CA . HIS A 1 222 ? -1.080 -1.262 8.050 1.00 16.89 202 HIS B CA 1
ATOM 1479 C C . HIS A 1 222 ? -0.011 -1.624 9.081 1.00 15.51 202 HIS B C 1
ATOM 1480 O O . HIS A 1 222 ? 0.446 -2.754 9.052 1.00 14.79 202 HIS B O 1
ATOM 1487 N N . VAL A 1 223 ? 0.383 -0.704 9.953 1.00 14.21 203 VAL B N 1
ATOM 1488 C CA . VAL A 1 223 ? 1.408 -0.997 10.989 1.00 13.45 203 VAL B CA 1
ATOM 1489 C C . VAL A 1 223 ? 0.921 -0.415 12.307 1.00 13.09 203 VAL B C 1
ATOM 1490 O O . VAL A 1 223 ? 0.706 0.797 12.354 1.00 12.84 203 VAL B O 1
ATOM 1494 N N . LEU A 1 224 ? 0.797 -1.256 13.325 1.00 12.08 204 LEU B N 1
ATOM 1495 C CA . LEU A 1 224 ? 0.297 -0.889 14.667 1.00 12.53 204 LEU B CA 1
ATOM 1496 C C . LEU A 1 224 ? 1.358 -1.199 15.708 1.00 12.86 204 LEU B C 1
ATOM 1497 O O . LEU A 1 224 ? 1.933 -2.303 15.650 1.00 13.62 204 LEU B O 1
ATOM 1502 N N . VAL A 1 225 ? 1.554 -0.287 16.657 1.00 12.64 205 VAL B N 1
ATOM 1503 C CA . VAL A 1 225 ? 2.325 -0.551 17.893 1.00 13.25 205 VAL B CA 1
ATOM 1504 C C . VAL A 1 225 ? 1.389 -0.295 19.062 1.00 14.00 205 VAL B C 1
ATOM 1505 O O . VAL A 1 225 ? 0.842 0.805 19.133 1.00 14.29 205 VAL B O 1
ATOM 1509 N N . THR A 1 226 ? 1.175 -1.319 19.885 1.00 14.44 206 THR B N 1
ATOM 1510 C CA . THR A 1 226 ? 0.324 -1.233 21.096 1.00 16.25 206 THR B CA 1
ATOM 1511 C C . THR A 1 226 ? 1.255 -0.920 22.264 1.00 17.15 206 THR B C 1
ATOM 1512 O O . THR A 1 226 ? 2.177 -1.717 22.507 1.00 18.04 206 THR B O 1
ATOM 1516 N N . LEU A 1 227 ? 1.027 0.228 22.906 1.00 17.04 207 LEU B N 1
ATOM 1517 C CA . LEU A 1 227 ? 1.839 0.795 24.014 1.00 19.73 207 LEU B CA 1
ATOM 1518 C C . LEU A 1 227 ? 0.942 1.217 25.183 1.00 22.85 207 LEU B C 1
ATOM 1519 O O . LEU A 1 227 ? 1.160 2.311 25.732 1.00 27.09 207 LEU B O 1
ATOM 1524 N N . THR A 1 228 ? -0.035 0.391 25.537 1.00 24.24 208 THR B N 1
ATOM 1525 C CA . THR A 1 228 ? -0.998 0.658 26.635 1.00 26.94 208 THR B CA 1
ATOM 1526 C C . THR A 1 228 ? -0.504 0.007 27.936 1.00 30.89 208 THR B C 1
ATOM 1527 O O . THR A 1 228 ? 0.589 -0.598 27.946 1.00 29.78 208 THR B O 1
ATOM 1531 N N . THR A 1 229 ? -1.298 0.103 29.004 1.00 36.38 209 THR B N 1
ATOM 1532 C CA . THR A 1 229 ? -1.063 -0.625 30.279 1.00 41.30 209 THR B CA 1
ATOM 1533 C C . THR A 1 229 ? -2.304 -1.447 30.642 1.00 43.43 209 THR B C 1
ATOM 1534 O O . THR A 1 229 ? -2.468 -1.738 31.836 1.00 43.59 209 THR B O 1
ATOM 1538 N N . VAL A 1 230 ? -3.102 -1.856 29.648 1.00 45.55 210 VAL B N 1
ATOM 1539 C CA . VAL A 1 230 ? -4.336 -2.676 29.850 1.00 47.11 210 VAL B CA 1
ATOM 1540 C C . VAL A 1 230 ? -3.925 -4.063 30.357 1.00 49.70 210 VAL B C 1
ATOM 1541 O O . VAL A 1 230 ? -2.746 -4.446 30.168 1.00 49.83 210 VAL B O 1
ATOM 1545 N N . ASP A 1 231 ? -4.877 -4.786 30.955 1.00 50.29 211 ASP B N 1
ATOM 1546 C CA . ASP A 1 231 ? -4.731 -6.202 31.389 1.00 49.80 211 ASP B CA 1
ATOM 1547 C C . ASP A 1 231 ? -5.629 -7.114 30.541 1.00 48.95 211 ASP B C 1
ATOM 1548 O O . ASP A 1 231 ? -5.317 -8.313 30.465 1.00 53.25 211 ASP B O 1
ATOM 1553 N N . ASP A 1 232 ? -6.700 -6.581 29.942 1.00 48.66 212 ASP B N 1
ATOM 1554 C CA . ASP A 1 232 ? -7.690 -7.366 29.157 1.00 46.99 212 ASP B CA 1
ATOM 1555 C C . ASP A 1 232 ? -7.586 -6.998 27.679 1.00 40.64 212 ASP B C 1
ATOM 1556 O O . ASP A 1 232 ? -7.449 -5.803 27.386 1.00 39.92 212 ASP B O 1
ATOM 1561 N N . GLY A 1 233 ? -7.699 -8.001 26.805 1.00 34.92 213 GLY B N 1
ATOM 1562 C CA . GLY A 1 233 ? -7.681 -7.853 25.340 1.00 33.85 213 GLY B CA 1
ATOM 1563 C C . GLY A 1 233 ? -8.965 -7.246 24.814 1.00 32.08 213 GLY B C 1
ATOM 1564 O O . GLY A 1 233 ? -10.031 -7.505 25.406 1.00 30.19 213 GLY B O 1
ATOM 1565 N N . TYR A 1 234 ? -8.868 -6.470 23.734 1.00 30.17 214 TYR B N 1
ATOM 1566 C CA . TYR A 1 234 ? -10.004 -5.720 23.134 1.00 27.74 214 TYR B CA 1
ATOM 1567 C C . TYR A 1 234 ? -9.867 -5.652 21.613 1.00 26.41 214 TYR B C 1
ATOM 1568 O O . TYR A 1 234 ? -10.854 -5.347 20.959 1.00 25.16 214 TYR B O 1
ATOM 1577 N N . ILE A 1 235 ? -8.682 -5.934 21.059 1.00 25.19 215 ILE B N 1
ATOM 1578 C CA . ILE A 1 235 ? -8.427 -5.839 19.596 1.00 24.42 215 ILE B CA 1
ATOM 1579 C C . ILE A 1 235 ? -8.786 -7.183 18.976 1.00 25.89 215 ILE B C 1
ATOM 1580 O O . ILE A 1 235 ? -8.119 -8.188 19.233 1.00 25.95 215 ILE B O 1
ATOM 1585 N N . PRO A 1 236 ? -9.863 -7.236 18.164 1.00 27.00 216 PRO B N 1
ATOM 1586 C CA . PRO A 1 236 ? -10.177 -8.414 17.365 1.00 27.90 216 PRO B CA 1
ATOM 1587 C C . PRO A 1 236 ? -9.457 -8.390 16.018 1.00 27.55 216 PRO B C 1
ATOM 1588 O O . PRO A 1 236 ? -8.961 -7.353 15.647 1.00 27.78 216 PRO B O 1
ATOM 1592 N N . HIS A 1 237 ? -9.497 -9.513 15.307 1.00 26.74 217 HIS B N 1
ATOM 1593 C CA . HIS A 1 237 ? -8.812 -9.731 14.009 1.00 27.58 217 HIS B CA 1
ATOM 1594 C C . HIS A 1 237 ? -9.389 -8.780 12.962 1.00 28.68 217 HIS B C 1
ATOM 1595 O O . HIS A 1 237 ? -8.607 -8.243 12.156 1.00 27.54 217 HIS B O 1
ATOM 1602 N N . ASP A 1 238 ? -10.709 -8.574 13.016 1.00 28.19 218 ASP B N 1
ATOM 1603 C CA . ASP A 1 238 ? -11.530 -7.748 12.089 1.00 31.22 218 ASP B CA 1
ATOM 1604 C C . ASP A 1 238 ? -10.934 -6.342 11.878 1.00 27.61 218 ASP B C 1
ATOM 1605 O O . ASP A 1 238 ? -11.094 -5.803 10.773 1.00 28.90 218 ASP B O 1
ATOM 1610 N N . TRP A 1 239 ? -10.309 -5.734 12.887 1.00 25.73 219 TRP B N 1
ATOM 1611 C CA . TRP A 1 239 ? -9.811 -4.329 12.805 1.00 25.25 219 TRP B CA 1
ATOM 1612 C C . TRP A 1 239 ? -8.707 -4.210 11.746 1.00 24.91 219 TRP B C 1
ATOM 1613 O O . TRP A 1 239 ? -8.631 -3.172 11.066 1.00 24.50 219 TRP B O 1
ATOM 1624 N N . PHE A 1 240 ? -7.879 -5.243 11.589 1.00 25.50 220 PHE B N 1
ATOM 1625 C CA . PHE A 1 240 ? -6.671 -5.166 10.735 1.00 24.39 220 PHE B CA 1
ATOM 1626 C C . PHE A 1 240 ? -7.072 -5.165 9.264 1.00 25.90 220 PHE B C 1
ATOM 1627 O O . PHE A 1 240 ? -7.861 -6.025 8.842 1.00 25.63 220 PHE B O 1
ATOM 1635 N N . ARG A 1 241 ? -6.501 -4.235 8.495 1.00 26.08 221 ARG B N 1
ATOM 1636 C CA . ARG A 1 241 ? -6.480 -4.338 7.014 1.00 28.72 221 ARG B CA 1
ATOM 1637 C C . ARG A 1 241 ? -5.684 -5.582 6.633 1.00 27.08 221 ARG B C 1
ATOM 1638 O O . ARG A 1 241 ? -4.835 -6.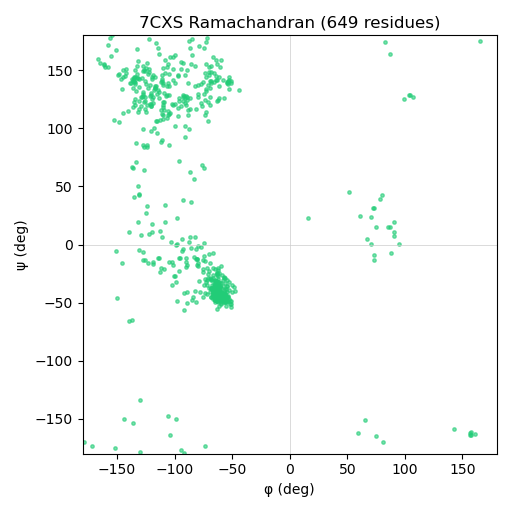033 7.394 1.00 26.09 221 ARG B O 1
ATOM 1646 N N . PRO A 1 242 ? -5.925 -6.176 5.448 1.00 28.22 222 PRO B N 1
ATOM 1647 C CA . PRO A 1 242 ? -5.064 -7.252 4.949 1.00 26.82 222 PRO B CA 1
ATOM 1648 C C . PRO A 1 242 ? -3.661 -6.693 4.665 1.00 24.76 222 PRO B C 1
ATOM 1649 O O . PRO A 1 242 ? -3.563 -5.591 4.171 1.00 23.63 222 PRO B O 1
ATOM 1653 N N . GLY A 1 243 ? -2.602 -7.438 4.999 1.00 23.95 223 GLY B N 1
ATOM 1654 C CA . GLY A 1 243 ? -1.219 -6.957 4.812 1.00 20.53 223 GLY B CA 1
ATOM 1655 C C . GLY A 1 243 ? -0.821 -5.993 5.914 1.00 19.95 223 GLY B C 1
ATOM 1656 O O . GLY A 1 243 ? -0.110 -5.006 5.611 1.00 18.95 223 GLY B O 1
ATOM 1657 N N . SER A 1 244 ? -1.248 -6.294 7.142 1.00 18.60 224 SER B N 1
ATOM 1658 C CA . SER A 1 244 ? -1.007 -5.499 8.375 1.00 19.11 224 SER B CA 1
ATOM 1659 C C . SER A 1 244 ? 0.071 -6.166 9.231 1.00 17.77 224 SER B C 1
ATOM 1660 O O . SER A 1 244 ? 0.304 -7.376 9.089 1.00 19.46 224 SER B O 1
ATOM 1663 N N . PHE A 1 245 ? 0.651 -5.389 10.135 1.00 15.88 225 PHE B N 1
ATOM 1664 C CA . PHE A 1 245 ? 1.696 -5.807 11.095 1.00 14.22 225 PHE B CA 1
ATOM 1665 C C . PHE A 1 245 ? 1.317 -5.197 12.441 1.00 13.64 225 PHE B C 1
ATOM 1666 O O . PHE A 1 245 ? 0.834 -4.037 12.443 1.00 14.08 225 PHE B O 1
ATOM 1674 N N . VAL A 1 246 ? 1.509 -5.941 13.526 1.00 12.73 226 VAL B N 1
ATOM 1675 C CA . VAL A 1 246 ? 1.376 -5.398 14.900 1.00 13.84 226 VAL B CA 1
ATOM 1676 C C . VAL A 1 246 ? 2.582 -5.781 15.755 1.00 13.54 226 VAL B C 1
ATOM 1677 O O . VAL A 1 246 ? 2.888 -6.986 15.914 1.00 15.21 226 VAL B O 1
ATOM 1681 N N . ALA A 1 247 ? 3.226 -4.755 16.294 1.00 13.33 227 ALA B N 1
ATOM 1682 C CA . ALA A 1 247 ? 4.246 -4.838 17.353 1.00 13.66 227 ALA B CA 1
ATOM 1683 C C . ALA A 1 247 ? 3.499 -4.813 18.677 1.00 14.20 227 ALA B C 1
ATOM 1684 O O . ALA A 1 247 ? 3.080 -3.732 19.077 1.00 13.93 227 ALA B O 1
ATOM 1686 N N . HIS A 1 248 ? 3.302 -5.985 19.282 1.00 15.48 228 HIS B N 1
ATOM 1687 C CA . HIS A 1 248 ? 2.444 -6.171 20.478 1.00 16.18 228 HIS B CA 1
ATOM 1688 C C . HIS A 1 248 ? 3.289 -5.889 21.717 1.00 16.89 228 HIS B C 1
ATOM 1689 O O . HIS A 1 248 ? 3.490 -6.795 22.554 1.00 19.05 228 HIS B O 1
ATOM 1696 N N . VAL A 1 249 ? 3.783 -4.668 21.840 1.00 15.96 229 VAL B N 1
ATOM 1697 C CA . VAL A 1 249 ? 4.735 -4.304 22.920 1.00 17.38 229 VAL B CA 1
ATOM 1698 C C . VAL A 1 249 ? 4.018 -4.493 24.266 1.00 18.71 229 VAL B C 1
ATOM 1699 O O . VAL A 1 249 ? 4.649 -5.044 25.202 1.00 17.25 229 VAL B O 1
ATOM 1703 N N . SER A 1 250 ? 2.746 -4.092 24.333 1.00 20.22 230 SER B N 1
ATOM 1704 C CA . SER A 1 250 ? 1.967 -3.982 25.595 1.00 21.77 230 SER B CA 1
ATOM 1705 C C . SER A 1 250 ? 1.386 -5.352 25.993 1.00 24.07 230 SER B C 1
ATOM 1706 O O . SER A 1 250 ? 0.887 -5.470 27.143 1.00 25.39 230 SER B O 1
ATOM 1709 N N . LEU A 1 251 ? 1.448 -6.356 25.100 1.00 25.20 231 LEU B N 1
ATOM 1710 C CA . LEU A 1 251 ? 1.357 -7.823 25.408 1.00 24.63 231 LEU B CA 1
ATOM 1711 C C . LEU A 1 251 ? -0.059 -8.312 25.780 1.00 28.06 231 LEU B C 1
ATOM 1712 O O . LEU A 1 251 ? -0.239 -9.549 25.786 1.00 28.42 231 LEU B O 1
ATOM 1717 N N . ASP A 1 252 ? -1.041 -7.445 26.066 1.00 27.70 232 ASP B N 1
ATOM 1718 C CA . ASP A 1 252 ? -2.383 -7.904 26.536 1.00 28.73 232 ASP B CA 1
ATOM 1719 C C . ASP A 1 252 ? -3.531 -7.284 25.724 1.00 27.94 232 ASP B C 1
ATOM 1720 O O . ASP A 1 252 ? -4.701 -7.550 26.081 1.00 29.35 232 ASP B O 1
ATOM 1725 N N . ASP A 1 253 ? -3.234 -6.577 24.628 1.00 26.12 233 ASP B N 1
ATOM 1726 C CA . ASP A 1 253 ? -4.217 -5.816 23.811 1.00 24.68 233 ASP B CA 1
ATOM 1727 C C . ASP A 1 253 ? -4.940 -6.735 22.815 1.00 24.93 233 ASP B C 1
ATOM 1728 O O . ASP A 1 253 ? -6.159 -6.559 22.635 1.00 24.27 233 ASP B O 1
ATOM 1733 N N . LEU A 1 254 ? -4.243 -7.682 22.180 1.00 22.23 234 LEU B N 1
ATOM 1734 C CA . LEU A 1 254 ? -4.831 -8.529 21.110 1.00 23.08 234 LEU B CA 1
ATOM 1735 C C . LEU A 1 254 ? -5.676 -9.649 21.743 1.00 23.44 234 LEU B C 1
ATOM 1736 O O . LEU A 1 254 ? -5.214 -10.272 22.728 1.00 22.49 234 LEU B O 1
ATOM 1741 N N . LEU A 1 255 ? -6.849 -9.909 21.167 1.00 25.49 235 LEU B N 1
ATOM 1742 C CA . LEU A 1 255 ? -7.699 -11.081 21.519 1.00 27.08 235 LEU B CA 1
ATOM 1743 C C . LEU A 1 255 ? -7.058 -12.352 20.958 1.00 28.78 235 LEU B C 1
ATOM 1744 O O . LEU A 1 255 ? -6.269 -12.290 20.015 1.00 27.90 235 LEU B O 1
ATOM 1749 N N . PRO A 1 256 ? -7.337 -13.544 21.544 1.00 29.78 236 PRO B N 1
ATOM 1750 C CA . PRO A 1 256 ? -6.765 -14.794 21.049 1.00 27.33 236 PRO B CA 1
ATOM 1751 C C . PRO A 1 256 ? -6.919 -15.017 19.539 1.00 28.83 236 PRO B C 1
ATOM 1752 O O . PRO A 1 256 ? -5.972 -15.499 18.929 1.00 28.83 236 PRO B O 1
ATOM 1756 N N . GLU A 1 257 ? -8.079 -14.694 18.962 1.00 27.58 237 GLU B N 1
ATOM 1757 C CA . GLU A 1 257 ? -8.347 -14.971 17.523 1.00 29.09 237 GLU B CA 1
ATOM 1758 C C . GLU A 1 257 ? -7.269 -14.316 16.633 1.00 27.55 237 GLU B C 1
ATOM 1759 O O . GLU A 1 257 ? -7.025 -14.841 15.518 1.00 27.84 237 GLU B O 1
ATOM 1765 N N . VAL A 1 258 ? -6.665 -13.205 17.067 1.00 25.47 238 VAL B N 1
ATOM 1766 C CA . VAL A 1 258 ? -5.603 -12.509 16.269 1.00 25.14 238 VAL B CA 1
ATOM 1767 C C . VAL A 1 258 ? -4.392 -13.448 16.147 1.00 24.12 238 VAL B C 1
ATOM 1768 O O . VAL A 1 258 ? -3.853 -13.574 15.039 1.00 25.18 238 VAL B O 1
ATOM 1772 N N . PHE A 1 259 ? -4.007 -14.110 17.233 1.00 23.77 239 PHE B N 1
ATOM 1773 C CA . PHE A 1 259 ? -2.896 -15.101 17.240 1.00 26.07 239 PHE B CA 1
ATOM 1774 C C . PHE A 1 259 ? -3.246 -16.284 16.327 1.00 27.09 239 PHE B C 1
ATOM 1775 O O . PHE A 1 259 ? -2.432 -16.660 15.443 1.00 22.67 239 PHE B O 1
ATOM 1783 N N . PHE A 1 260 ? -4.460 -16.823 16.488 1.00 27.15 240 PHE B N 1
ATOM 1784 C CA . PHE A 1 260 ? -4.924 -18.045 15.783 1.00 27.41 240 PHE B CA 1
ATOM 1785 C C . PHE A 1 260 ? -5.089 -17.768 14.289 1.00 26.17 240 PHE B C 1
ATOM 1786 O O . PHE A 1 260 ? -4.722 -18.664 13.513 1.00 27.78 240 PHE B O 1
ATOM 1794 N N . LYS A 1 261 ? -5.568 -16.583 13.888 1.00 25.28 241 LYS B N 1
ATOM 1795 C CA . LYS A 1 261 ? -5.805 -16.262 12.452 1.00 26.53 241 LYS B CA 1
ATOM 1796 C C . LYS A 1 261 ? -4.586 -15.577 11.814 1.00 24.88 241 LYS B C 1
ATOM 1797 O O . LYS A 1 261 ? -4.626 -15.386 10.585 1.00 26.35 241 LYS B O 1
ATOM 1803 N N . SER A 1 262 ? -3.532 -15.278 12.584 1.00 24.13 242 SER B N 1
ATOM 1804 C CA . SER A 1 262 ? -2.321 -14.547 12.121 1.00 23.39 242 SER B CA 1
ATOM 1805 C C . SER A 1 262 ? -1.713 -15.199 10.868 1.00 22.91 242 SER B C 1
ATOM 1806 O O . SER A 1 262 ? -1.710 -16.427 10.758 1.00 23.21 242 SER B O 1
ATOM 1809 N N . GLU A 1 263 ? -1.229 -14.376 9.940 1.00 22.78 243 GLU B N 1
ATOM 1810 C CA . GLU A 1 263 ? -0.527 -14.806 8.704 1.00 22.13 243 GLU B CA 1
ATOM 1811 C C . GLU A 1 263 ? 0.846 -15.352 9.114 1.00 22.42 243 GLU B C 1
ATOM 1812 O O . GLU A 1 263 ? 1.384 -16.216 8.390 1.00 21.84 243 GLU B O 1
ATOM 1818 N N . ALA A 1 264 ? 1.388 -14.832 10.220 1.00 20.29 244 ALA B N 1
ATOM 1819 C CA . ALA A 1 264 ? 2.618 -15.299 10.893 1.00 19.30 244 ALA B CA 1
ATOM 1820 C C . ALA A 1 264 ? 2.692 -14.659 12.279 1.00 19.73 244 ALA B C 1
ATOM 1821 O O . ALA A 1 264 ? 2.017 -13.626 12.514 1.00 18.26 244 ALA B O 1
ATOM 1823 N N . LEU A 1 265 ? 3.477 -15.268 13.168 1.00 18.82 245 LEU B N 1
ATOM 1824 C CA . LEU A 1 265 ? 3.566 -14.918 14.603 1.00 19.00 245 LEU B CA 1
ATOM 1825 C C . LEU A 1 265 ? 5.014 -15.113 15.056 1.00 18.64 245 LEU B C 1
ATOM 1826 O O . LEU A 1 265 ? 5.501 -16.272 15.052 1.00 18.83 245 LEU B O 1
ATOM 1831 N N . PHE A 1 266 ? 5.688 -14.014 15.408 1.00 16.25 246 PHE B N 1
ATOM 1832 C CA . PHE A 1 266 ? 7.116 -13.999 15.786 1.00 15.82 246 PHE B CA 1
ATOM 1833 C C . PHE A 1 266 ? 7.269 -13.543 17.232 1.00 16.59 246 PHE B C 1
ATOM 1834 O O . PHE A 1 266 ? 6.694 -12.535 17.661 1.00 16.88 246 PHE B O 1
ATOM 1842 N N . VAL A 1 267 ? 8.101 -14.263 17.961 1.00 17.18 247 VAL B N 1
ATOM 1843 C CA . VAL A 1 267 ? 8.386 -14.003 19.388 1.00 17.24 247 VAL B CA 1
ATOM 1844 C C . VAL A 1 267 ? 9.847 -13.592 19.495 1.00 16.94 247 VAL B C 1
ATOM 1845 O O . VAL A 1 267 ? 10.594 -13.746 18.501 1.00 15.76 247 VAL B O 1
ATOM 1849 N N . ASP A 1 268 ? 10.241 -13.104 20.665 1.00 15.82 248 ASP B N 1
ATOM 1850 C CA . ASP A 1 268 ? 11.668 -12.920 21.003 1.00 17.29 248 ASP B CA 1
ATOM 1851 C C . ASP A 1 268 ? 12.193 -14.255 21.549 1.00 17.78 248 ASP B C 1
ATOM 1852 O O . ASP A 1 268 ? 13.247 -14.698 21.107 1.00 16.46 248 ASP B O 1
ATOM 1857 N N . ASP A 1 269 ? 11.465 -14.872 22.474 1.00 19.25 249 ASP B N 1
ATOM 1858 C CA . ASP A 1 269 ? 11.905 -16.117 23.150 1.00 21.89 249 ASP B CA 1
ATOM 1859 C C . ASP A 1 269 ? 10.660 -16.885 23.583 1.00 22.42 249 ASP B C 1
ATOM 1860 O O . ASP A 1 269 ? 9.991 -16.421 24.508 1.00 23.77 249 ASP B O 1
ATOM 1865 N N . LEU A 1 270 ? 10.368 -17.986 22.886 1.00 25.46 250 LEU B N 1
ATOM 1866 C CA . LEU A 1 270 ? 9.105 -18.759 22.980 1.00 26.61 250 LEU B CA 1
ATOM 1867 C C . LEU A 1 270 ? 9.003 -19.371 24.372 1.00 28.12 250 LEU B C 1
ATOM 1868 O O . LEU A 1 270 ? 7.898 -19.370 24.936 1.00 27.54 250 LEU B O 1
ATOM 1873 N N . GLU A 1 271 ? 10.116 -19.883 24.894 1.00 31.55 251 GLU B N 1
ATOM 1874 C CA . GLU A 1 271 ? 10.163 -20.484 26.254 1.00 33.73 251 GLU B CA 1
ATOM 1875 C C . GLU A 1 271 ? 9.859 -19.392 27.279 1.00 32.21 251 GLU B C 1
ATOM 1876 O O . GLU A 1 271 ? 9.079 -19.655 28.216 1.00 29.85 251 GLU B O 1
ATOM 1882 N N . LEU A 1 272 ? 10.449 -18.208 27.114 1.00 31.50 252 LEU B N 1
ATOM 1883 C CA . LEU A 1 272 ? 10.255 -17.086 28.073 1.00 32.74 252 LEU B CA 1
ATOM 1884 C C . LEU A 1 272 ? 8.780 -16.644 28.066 1.00 32.59 252 LEU B C 1
ATOM 1885 O O . LEU A 1 272 ? 8.235 -16.358 29.151 1.00 35.06 252 LEU B O 1
ATOM 1890 N N . ILE A 1 273 ? 8.141 -16.610 26.900 1.00 30.96 253 ILE B N 1
ATOM 1891 C CA . ILE A 1 273 ? 6.679 -16.322 26.778 1.00 30.54 253 ILE B CA 1
ATOM 1892 C C . ILE A 1 273 ? 5.879 -17.443 27.466 1.00 31.73 253 ILE B C 1
ATOM 1893 O O . ILE A 1 273 ? 4.899 -17.115 28.179 1.00 34.55 253 ILE B O 1
ATOM 1898 N N . ARG A 1 274 ? 6.270 -18.706 27.266 1.00 33.54 254 ARG B N 1
ATOM 1899 C CA . ARG A 1 274 ? 5.617 -19.903 27.877 1.00 34.68 254 ARG B CA 1
ATOM 1900 C C . ARG A 1 274 ? 5.565 -19.741 29.398 1.00 35.77 254 ARG B C 1
ATOM 1901 O O . ARG A 1 274 ? 4.520 -20.094 30.014 1.00 36.42 254 ARG B O 1
ATOM 1909 N N . GLU A 1 275 ? 6.652 -19.229 29.974 1.00 35.73 255 GLU B N 1
ATOM 1910 C CA . GLU A 1 275 ? 6.877 -19.180 31.443 1.00 39.10 255 GLU B CA 1
ATOM 1911 C C . GLU A 1 275 ? 6.162 -17.971 32.069 1.00 40.00 255 GLU B C 1
ATOM 1912 O O . GLU A 1 275 ? 6.361 -17.745 33.274 1.00 39.61 255 GLU B O 1
ATOM 1918 N N . ASN A 1 276 ? 5.359 -17.219 31.305 1.00 40.70 256 ASN B N 1
ATOM 1919 C CA . ASN A 1 276 ? 4.562 -16.074 31.827 1.00 37.82 256 ASN B CA 1
ATOM 1920 C C . ASN A 1 276 ? 3.137 -16.150 31.299 1.00 38.63 256 ASN B C 1
ATOM 1921 O O . ASN A 1 276 ? 2.731 -15.324 30.481 1.00 37.20 256 ASN B O 1
ATOM 1926 N N . PRO A 1 277 ? 2.330 -17.123 31.787 1.00 38.69 257 PRO B N 1
ATOM 1927 C CA . PRO A 1 277 ? 0.976 -17.338 31.280 1.00 37.56 257 PRO B CA 1
ATOM 1928 C C . PRO A 1 277 ? -0.001 -16.215 31.671 1.00 38.67 257 PRO B C 1
ATOM 1929 O O . PRO A 1 277 ? -1.115 -16.224 31.161 1.00 37.94 257 PRO B O 1
ATOM 1933 N N . ARG A 1 278 ? 0.434 -15.293 32.543 1.00 38.56 258 ARG B N 1
ATOM 1934 C CA . ARG A 1 278 ? -0.265 -14.020 32.876 1.00 41.56 258 ARG B CA 1
ATOM 1935 C C . ARG A 1 278 ? -0.676 -13.299 31.577 1.00 40.67 258 ARG B C 1
ATOM 1936 O O . ARG A 1 278 ? -1.751 -12.662 31.571 1.00 36.72 258 ARG B O 1
ATOM 1944 N N . ARG A 1 279 ? 0.159 -13.363 30.528 1.00 36.27 259 ARG B N 1
ATOM 1945 C CA . ARG A 1 279 ? -0.044 -12.611 29.257 1.00 32.67 259 ARG B CA 1
ATOM 1946 C C . ARG A 1 279 ? -0.709 -13.533 28.231 1.00 31.37 259 ARG B C 1
ATOM 1947 O O . ARG A 1 279 ? -0.413 -14.745 28.214 1.00 31.05 259 ARG B O 1
ATOM 1955 N N . VAL A 1 280 ? -1.575 -12.973 27.393 1.00 28.71 260 VAL B N 1
ATOM 1956 C CA . VAL A 1 280 ? -2.504 -13.765 26.543 1.00 27.02 260 VAL B CA 1
ATOM 1957 C C . VAL A 1 280 ? -1.726 -14.821 25.747 1.00 27.93 260 VAL B C 1
ATOM 1958 O O . VAL A 1 280 ? -2.187 -15.974 25.749 1.00 25.62 260 VAL B O 1
ATOM 1962 N N . LEU A 1 281 ? -0.615 -14.489 25.070 1.00 26.32 261 LEU B N 1
ATOM 1963 C CA . LEU A 1 281 ? 0.077 -15.517 24.233 1.00 25.41 261 LEU B CA 1
ATOM 1964 C C . LEU A 1 281 ? 0.507 -16.692 25.123 1.00 25.64 261 LEU B C 1
ATOM 1965 O O . LEU A 1 281 ? 0.242 -17.852 24.729 1.00 27.48 261 LEU B O 1
ATOM 1970 N N . GLY A 1 282 ? 1.150 -16.410 26.259 1.00 26.27 262 GLY B N 1
ATOM 1971 C CA . GLY A 1 282 ? 1.539 -17.431 27.250 1.00 30.35 262 GLY B CA 1
ATOM 1972 C C . GLY A 1 282 ? 0.353 -18.315 27.622 1.00 33.28 262 GLY B C 1
ATOM 1973 O O . GLY A 1 282 ? 0.482 -19.557 27.520 1.00 32.10 262 GLY B O 1
ATOM 1974 N N . ALA A 1 283 ? -0.777 -17.702 27.994 1.00 34.48 263 ALA B N 1
ATOM 1975 C CA . ALA A 1 283 ? -2.043 -18.394 28.347 1.00 35.16 263 ALA B CA 1
ATOM 1976 C C . ALA A 1 283 ? -2.459 -19.342 27.212 1.00 37.06 263 ALA B C 1
ATOM 1977 O O . ALA A 1 283 ? -2.825 -20.496 27.516 1.00 34.92 263 ALA B O 1
ATOM 1979 N N . LEU A 1 284 ? -2.395 -18.893 25.951 1.00 33.97 264 LEU B N 1
ATOM 1980 C CA . LEU A 1 284 ? -2.849 -19.705 24.791 1.00 34.14 264 LEU B CA 1
ATOM 1981 C C . LEU A 1 284 ? -1.937 -20.929 24.620 1.00 35.25 264 LEU B C 1
ATOM 1982 O O . LEU A 1 284 ? -2.486 -22.034 24.361 1.00 34.47 264 LEU B O 1
ATOM 1987 N N . LEU A 1 285 ? -0.617 -20.754 24.777 1.00 34.11 265 LEU B N 1
ATOM 1988 C CA . LEU A 1 285 ? 0.388 -21.851 24.674 1.00 35.76 265 LEU B CA 1
ATOM 1989 C C . LEU A 1 285 ? 0.152 -22.894 25.774 1.00 37.44 265 LEU B C 1
ATOM 1990 O O . LEU A 1 285 ? 0.468 -24.062 25.521 1.00 36.12 265 LEU B O 1
ATOM 1995 N N . ALA A 1 286 ? -0.356 -22.487 26.944 1.00 38.81 266 ALA B N 1
ATOM 1996 C CA . ALA A 1 286 ? -0.728 -23.398 28.057 1.00 40.74 266 ALA B CA 1
ATOM 1997 C C . ALA A 1 286 ? -1.896 -24.307 27.643 1.00 40.36 266 ALA B C 1
ATOM 1998 O O . ALA A 1 286 ? -1.933 -25.456 28.103 1.00 39.39 266 ALA B O 1
ATOM 2000 N N . ASP A 1 287 ? -2.817 -23.822 26.808 1.00 44.05 267 ASP B N 1
ATOM 2001 C CA . ASP A 1 287 ? -4.111 -24.502 26.520 1.00 45.77 267 ASP B CA 1
ATOM 2002 C C . ASP A 1 287 ? -3.985 -25.455 25.329 1.00 44.93 267 ASP B C 1
ATOM 2003 O O . ASP A 1 287 ? -4.856 -26.329 25.197 1.00 46.08 267 ASP B O 1
ATOM 2008 N N . GLY A 1 288 ? -2.968 -25.288 24.481 1.00 42.53 268 GLY B N 1
ATOM 2009 C CA . GLY A 1 288 ? -2.812 -26.085 23.251 1.00 41.31 268 GLY B CA 1
ATOM 2010 C C . GLY A 1 288 ? -1.975 -25.363 22.213 1.00 40.24 268 GLY B C 1
ATOM 2011 O O . GLY A 1 288 ? -1.282 -24.394 22.579 1.00 39.32 268 GLY B O 1
ATOM 2012 N N . ASP A 1 289 ? -2.044 -25.831 20.964 1.00 40.39 269 ASP B N 1
ATOM 2013 C CA . ASP A 1 289 ? -1.178 -25.386 19.840 1.00 39.32 269 ASP B CA 1
ATOM 2014 C C . ASP A 1 289 ? -1.546 -23.951 19.451 1.00 36.77 269 ASP B C 1
ATOM 2015 O O . ASP A 1 289 ? -2.755 -23.648 19.334 1.00 35.66 269 ASP B O 1
ATOM 2020 N N . VAL A 1 290 ? -0.524 -23.115 19.261 1.00 34.64 270 VAL B N 1
ATOM 2021 C CA . VAL A 1 290 ? -0.612 -21.730 18.709 1.00 31.17 270 VAL B CA 1
ATOM 2022 C C . VAL A 1 290 ? 0.311 -21.698 17.496 1.00 27.91 270 VAL B C 1
ATOM 2023 O O . VAL A 1 290 ? 1.397 -22.259 17.551 1.00 27.32 270 VAL B O 1
ATOM 2027 N N . PRO A 1 291 ? -0.098 -21.124 16.344 1.00 25.48 271 PRO B N 1
ATOM 2028 C CA . PRO A 1 291 ? 0.776 -21.098 15.170 1.00 24.20 271 PRO B CA 1
ATOM 2029 C C . PRO A 1 291 ? 1.929 -20.074 15.273 1.00 23.22 271 PRO B C 1
ATOM 2030 O O . PRO A 1 291 ? 1.961 -19.131 14.462 1.00 24.41 271 PRO B O 1
ATOM 2034 N N . VAL A 1 292 ? 2.862 -20.301 16.205 1.00 21.47 272 VAL B N 1
ATOM 2035 C CA . VAL A 1 292 ? 4.140 -19.534 16.335 1.00 21.46 272 VAL B CA 1
ATOM 2036 C C . VAL A 1 292 ? 5.054 -19.913 15.163 1.00 20.34 272 VAL B C 1
ATOM 2037 O O . VAL A 1 292 ? 5.361 -21.114 14.997 1.00 20.39 272 VAL B O 1
ATOM 2041 N N . THR A 1 293 ? 5.476 -18.922 14.370 1.00 18.09 273 THR B N 1
ATOM 2042 C CA . THR A 1 293 ? 6.349 -19.107 13.183 1.00 17.47 273 THR B CA 1
ATOM 2043 C C . THR A 1 293 ? 7.794 -19.310 13.650 1.00 18.43 273 THR B C 1
ATOM 2044 O O . THR A 1 293 ? 8.485 -20.198 13.097 1.00 16.85 273 THR B O 1
ATOM 2048 N N . GLY A 1 294 ? 8.223 -18.548 14.650 1.00 16.73 274 GLY B N 1
ATOM 2049 C CA . GLY A 1 294 ? 9.596 -18.595 15.170 1.00 17.02 274 GLY B CA 1
ATOM 2050 C C . GLY A 1 294 ? 9.950 -17.308 15.878 1.00 16.50 274 GLY B C 1
ATOM 2051 O O . GLY A 1 294 ? 9.012 -16.583 16.299 1.00 17.43 274 GLY B O 1
ATOM 2052 N N . SER A 1 295 ? 11.247 -17.048 16.067 1.00 15.92 275 SER B N 1
ATOM 2053 C CA . SER A 1 295 ? 11.747 -15.846 16.775 1.00 15.30 275 SER B CA 1
ATOM 2054 C C . SER A 1 295 ? 12.377 -14.877 15.770 1.00 14.22 275 SER B C 1
ATOM 2055 O O . SER A 1 295 ? 12.845 -15.317 14.705 1.00 13.44 275 SER B O 1
ATOM 2058 N N . LEU A 1 296 ? 12.485 -13.607 16.143 1.00 12.94 276 LEU B N 1
ATOM 2059 C CA . LEU A 1 296 ? 13.158 -12.614 15.279 1.00 12.57 276 LEU B CA 1
ATOM 2060 C C . LEU A 1 296 ? 14.640 -13.014 15.202 1.00 12.80 276 LEU B C 1
ATOM 2061 O O . LEU A 1 296 ? 15.250 -12.877 14.128 1.00 11.91 276 LEU B O 1
ATOM 2066 N N . GLY A 1 297 ? 15.210 -13.531 16.298 1.00 12.76 277 GLY B N 1
ATOM 2067 C CA . GLY A 1 297 ? 16.609 -14.007 16.294 1.00 12.44 277 GLY B CA 1
ATOM 2068 C C . GLY A 1 297 ? 16.794 -15.106 15.262 1.00 12.39 277 GLY B C 1
ATOM 2069 O O . GLY A 1 297 ? 17.794 -15.062 14.520 1.00 12.83 277 GLY B O 1
ATOM 2070 N N . GLY A 1 298 ? 15.826 -16.017 15.176 1.00 12.22 278 GLY B N 1
ATOM 2071 C CA . GLY A 1 298 ? 15.768 -17.124 14.198 1.00 12.10 278 GLY B CA 1
ATOM 2072 C C . GLY A 1 298 ? 15.715 -16.604 12.769 1.00 12.19 278 GLY B C 1
ATOM 2073 O O . GLY A 1 298 ? 16.414 -17.145 11.887 1.00 12.36 278 GLY B O 1
ATOM 2074 N N . VAL A 1 299 ? 14.917 -15.573 12.532 1.00 11.83 279 VAL B N 1
ATOM 2075 C CA . VAL A 1 299 ? 14.881 -14.865 11.224 1.00 11.27 279 VAL B CA 1
ATOM 2076 C C . VAL A 1 299 ? 16.276 -14.295 10.946 1.00 10.75 279 VAL B C 1
ATOM 2077 O O . VAL A 1 299 ? 16.758 -14.435 9.823 1.00 10.86 279 VAL B O 1
ATOM 2081 N N . LEU A 1 300 ? 16.885 -13.617 11.911 1.00 10.91 280 LEU B N 1
ATOM 2082 C CA . LEU A 1 300 ? 18.193 -12.960 11.698 1.00 11.34 280 LEU B CA 1
ATOM 2083 C C . LEU A 1 300 ? 19.303 -13.989 11.427 1.00 12.15 280 LEU B C 1
ATOM 2084 O O . LEU A 1 300 ? 20.265 -13.616 10.716 1.00 11.92 280 LEU B O 1
ATOM 2089 N N . THR A 1 301 ? 19.230 -15.205 11.968 1.00 12.67 281 THR B N 1
ATOM 2090 C CA . THR A 1 301 ? 20.327 -16.210 11.791 1.00 14.31 281 THR B CA 1
ATOM 2091 C C . THR A 1 301 ? 20.003 -17.143 10.616 1.00 14.59 281 THR B C 1
ATOM 2092 O O . THR A 1 301 ? 20.884 -17.899 10.203 1.00 15.87 281 THR B O 1
ATOM 2096 N N . GLY A 1 302 ? 18.783 -17.115 10.091 1.00 13.01 282 GLY B N 1
ATOM 2097 C CA . GLY A 1 302 ? 18.404 -18.026 8.997 1.00 13.88 282 GLY B CA 1
ATOM 2098 C C . GLY A 1 302 ? 17.716 -19.291 9.467 1.00 14.12 282 GLY B C 1
ATOM 2099 O O . GLY A 1 302 ? 17.374 -20.098 8.611 1.00 13.20 282 GLY B O 1
ATOM 2100 N N . ALA A 1 303 ? 17.507 -19.474 10.779 1.00 14.04 283 ALA B N 1
ATOM 2101 C CA . ALA A 1 303 ? 16.829 -20.665 11.347 1.00 15.36 283 ALA B CA 1
ATOM 2102 C C . ALA A 1 303 ? 15.370 -20.707 10.886 1.00 16.40 283 ALA B C 1
ATOM 2103 O O . ALA A 1 303 ? 14.816 -21.816 10.779 1.00 15.94 283 ALA B O 1
ATOM 2105 N N . VAL A 1 304 ? 14.740 -19.549 10.670 1.00 16.45 284 VAL B N 1
ATOM 2106 C CA . VAL A 1 304 ? 13.343 -19.479 10.154 1.00 18.00 284 VAL B CA 1
ATOM 2107 C C . VAL A 1 304 ? 13.271 -18.424 9.046 1.00 15.92 284 VAL B C 1
ATOM 2108 O O . VAL A 1 304 ? 14.038 -17.449 9.068 1.00 15.35 284 VAL B O 1
ATOM 2112 N N . ALA A 1 305 ? 12.366 -18.621 8.098 1.00 15.43 285 ALA B N 1
ATOM 2113 C CA . ALA A 1 305 ? 12.124 -17.680 6.983 1.00 14.69 285 ALA B CA 1
ATOM 2114 C C . ALA A 1 305 ? 11.344 -16.491 7.527 1.00 14.88 285 ALA B C 1
ATOM 2115 O O . ALA A 1 305 ? 10.454 -16.658 8.368 1.00 14.18 285 ALA B O 1
ATOM 2117 N N . PRO A 1 306 ? 11.669 -15.258 7.081 1.00 15.63 286 PRO B N 1
ATOM 2118 C CA . PRO A 1 306 ? 10.837 -14.100 7.398 1.00 15.44 286 PRO B CA 1
ATOM 2119 C C . PRO A 1 306 ? 9.509 -14.277 6.649 1.00 16.95 286 PRO B C 1
ATOM 2120 O O . PRO A 1 306 ? 9.480 -14.912 5.572 1.00 15.89 286 PRO B O 1
ATOM 2124 N N . VAL A 1 307 ? 8.437 -13.761 7.237 1.00 16.52 287 VAL B N 1
ATOM 2125 C CA . VAL A 1 307 ? 7.108 -13.626 6.580 1.00 17.37 287 VAL B CA 1
ATOM 2126 C C . VAL A 1 307 ? 6.704 -12.155 6.714 1.00 16.72 287 VAL B C 1
ATOM 2127 O O . VAL A 1 307 ? 6.586 -11.703 7.850 1.00 17.91 287 VAL B O 1
ATOM 2131 N N . ARG A 1 308 ? 6.565 -11.431 5.608 1.00 15.73 288 ARG B N 1
ATOM 2132 C CA . ARG A 1 308 ? 6.023 -10.049 5.603 1.00 15.87 288 ARG B CA 1
ATOM 2133 C C . ARG A 1 308 ? 4.521 -10.149 5.365 1.00 16.34 288 ARG B C 1
ATOM 2134 O O . ARG A 1 308 ? 4.040 -11.151 4.825 1.00 16.11 288 ARG B O 1
ATOM 2142 N N . PRO A 1 309 ? 3.732 -9.140 5.788 1.00 17.01 289 PRO B N 1
ATOM 2143 C CA . PRO A 1 309 ? 2.283 -9.178 5.610 1.00 17.68 289 PRO B CA 1
ATOM 2144 C C . PRO A 1 309 ? 1.908 -9.166 4.126 1.00 18.18 289 PRO B C 1
ATOM 2145 O O . PRO A 1 309 ? 2.542 -8.492 3.333 1.00 18.31 289 PRO B O 1
ATOM 2149 N N . ARG A 1 310 ? 0.883 -9.923 3.768 1.00 22.39 290 ARG B N 1
ATOM 2150 C CA . ARG A 1 310 ? 0.397 -9.981 2.367 1.00 25.11 290 ARG B CA 1
ATOM 2151 C C . ARG A 1 310 ? -1.134 -9.945 2.391 1.00 25.93 290 ARG B C 1
ATOM 2152 O O . ARG A 1 310 ? -1.712 -8.926 1.949 1.00 28.03 290 ARG B O 1
ATOM 2160 N N . ASP A 1 311 ? -1.753 -10.982 2.956 1.00 25.16 291 ASP B N 1
ATOM 2161 C CA . ASP A 1 311 ? -3.227 -11.172 2.930 1.00 28.10 291 ASP B CA 1
ATOM 2162 C C . ASP A 1 311 ? -3.821 -11.078 4.332 1.00 27.21 291 ASP B C 1
ATOM 2163 O O . ASP A 1 311 ? -5.053 -10.963 4.422 1.00 27.34 291 ASP B O 1
ATOM 2168 N N . GLY A 1 312 ? -2.990 -11.092 5.378 1.00 24.01 292 GLY B N 1
ATOM 2169 C CA . GLY A 1 312 ? -3.454 -11.189 6.769 1.00 23.44 292 GLY B CA 1
ATOM 2170 C C . GLY A 1 312 ? -2.713 -10.216 7.671 1.00 21.72 292 GLY B C 1
ATOM 2171 O O . GLY A 1 312 ? -2.223 -9.165 7.173 1.00 23.43 292 GLY B O 1
ATOM 2172 N N . VAL A 1 313 ? -2.626 -10.544 8.955 1.00 21.46 293 VAL B N 1
ATOM 2173 C CA . VAL A 1 313 ? -1.862 -9.734 9.942 1.00 21.55 293 VAL B CA 1
ATOM 2174 C C . VAL A 1 313 ? -0.675 -10.562 10.435 1.00 19.81 293 VAL B C 1
ATOM 2175 O O . VAL A 1 313 ? -0.853 -11.729 10.824 1.00 19.36 293 VAL B O 1
ATOM 2179 N N . VAL A 1 314 ? 0.502 -9.947 10.432 1.00 17.56 294 VAL B N 1
ATOM 2180 C CA . VAL A 1 314 ? 1.733 -10.518 11.043 1.00 15.70 294 VAL B CA 1
ATOM 2181 C C . VAL A 1 314 ? 1.876 -9.931 12.448 1.00 15.20 294 VAL B C 1
ATOM 2182 O O . VAL A 1 314 ? 1.911 -8.696 12.585 1.00 13.92 294 VAL B O 1
ATOM 2186 N N . VAL A 1 315 ? 1.998 -10.801 13.443 1.00 14.59 295 VAL B N 1
ATOM 2187 C CA . VAL A 1 315 ? 2.053 -10.430 14.870 1.00 15.08 295 VAL B CA 1
ATOM 2188 C C . VAL A 1 315 ? 3.476 -10.632 15.372 1.00 15.37 295 VAL B C 1
ATOM 2189 O O . VAL A 1 315 ? 4.018 -11.722 15.182 1.00 14.33 295 VAL B O 1
ATOM 2193 N N . SER A 1 316 ? 4.037 -9.605 15.991 1.00 14.02 296 SER B N 1
ATOM 2194 C CA . SER A 1 316 ? 5.307 -9.686 16.740 1.00 14.92 296 SER B CA 1
ATOM 2195 C C . SER A 1 316 ? 4.969 -9.540 18.219 1.00 15.70 296 SER B C 1
ATOM 2196 O O . SER A 1 316 ? 4.401 -8.495 18.586 1.00 15.96 296 SER B O 1
ATOM 2199 N N . ASN A 1 317 ? 5.292 -10.548 19.027 1.00 15.77 297 ASN B N 1
ATOM 2200 C CA . ASN A 1 317 ? 4.973 -10.584 20.486 1.00 16.33 297 ASN B CA 1
ATOM 2201 C C . ASN A 1 317 ? 6.280 -10.785 21.257 1.00 16.36 297 ASN B C 1
ATOM 2202 O O . ASN A 1 317 ? 6.678 -11.912 21.539 1.00 18.31 297 ASN B O 1
ATOM 2207 N N . PRO A 1 318 ? 7.025 -9.704 21.559 1.00 15.56 298 PRO B N 1
ATOM 2208 C CA . PRO A 1 318 ? 8.241 -9.789 22.346 1.00 16.80 298 PRO B CA 1
ATOM 2209 C C . PRO A 1 318 ? 7.871 -9.622 23.816 1.00 18.42 298 PRO B C 1
ATOM 2210 O O . PRO A 1 318 ? 7.404 -8.560 24.151 1.00 18.26 298 PRO B O 1
ATOM 2214 N N . PHE A 1 319 ? 8.160 -10.623 24.642 1.00 19.33 299 PHE B N 1
ATOM 2215 C CA . PHE A 1 319 ? 8.059 -10.493 26.118 1.00 20.80 299 PHE B CA 1
ATOM 2216 C C . PHE A 1 319 ? 9.007 -9.395 26.622 1.00 20.88 299 PHE B C 1
ATOM 2217 O O . PHE A 1 319 ? 8.623 -8.672 27.539 1.00 20.37 299 PHE B O 1
ATOM 2225 N N . GLY A 1 320 ? 10.219 -9.304 26.057 1.00 19.83 300 GLY B N 1
ATOM 2226 C CA . GLY A 1 320 ? 11.276 -8.372 26.484 1.00 19.63 300 GLY B CA 1
ATOM 2227 C C . GLY A 1 320 ? 12.380 -9.120 27.210 1.00 20.49 300 GLY B C 1
ATOM 2228 O O . GLY A 1 320 ? 12.059 -9.868 28.168 1.00 22.56 300 GLY B O 1
ATOM 2229 N N . MET A 1 321 ? 13.629 -8.946 26.784 1.00 18.62 301 MET B N 1
ATOM 2230 C CA . MET A 1 321 ? 14.782 -9.721 27.319 1.00 18.88 301 MET B CA 1
ATOM 2231 C C . MET A 1 321 ? 15.866 -8.751 27.762 1.00 16.64 301 MET B C 1
ATOM 2232 O O . MET A 1 321 ? 16.256 -7.905 26.956 1.00 15.38 301 MET B O 1
ATOM 2237 N N . ALA A 1 322 ? 16.376 -8.950 28.979 1.00 15.95 302 ALA B N 1
ATOM 2238 C CA . ALA A 1 322 ? 17.384 -8.103 29.647 1.00 15.07 302 ALA B CA 1
ATOM 2239 C C . ALA A 1 322 ? 18.690 -8.127 28.864 1.00 14.38 302 ALA B C 1
ATOM 2240 O O . ALA A 1 322 ? 19.493 -7.212 29.008 1.00 13.49 302 ALA B O 1
ATOM 2242 N N . VAL A 1 323 ? 18.934 -9.186 28.094 1.00 13.87 303 VAL B N 1
ATOM 2243 C CA . VAL A 1 323 ? 20.211 -9.284 27.341 1.00 14.10 303 VAL B CA 1
ATOM 2244 C C . VAL A 1 323 ? 20.271 -8.091 26.382 1.00 13.25 303 VAL B C 1
ATOM 2245 O O . VAL A 1 323 ? 21.368 -7.579 26.151 1.00 12.80 303 VAL B O 1
ATOM 2249 N N . LEU A 1 324 ? 19.130 -7.638 25.860 1.00 13.31 304 LEU B N 1
ATOM 2250 C CA . LEU A 1 324 ? 19.109 -6.457 24.946 1.00 13.63 304 LEU B CA 1
ATOM 2251 C C . LEU A 1 324 ? 19.503 -5.184 25.715 1.00 13.55 304 LEU B C 1
ATOM 2252 O O . LEU A 1 324 ? 20.260 -4.373 25.171 1.00 13.97 304 LEU B O 1
ATOM 2257 N N . ASP A 1 325 ? 19.015 -5.005 26.945 1.00 14.63 305 ASP B N 1
ATOM 2258 C CA . ASP A 1 325 ? 19.378 -3.848 27.816 1.00 14.51 305 ASP B CA 1
ATOM 2259 C C . ASP A 1 325 ? 20.870 -3.883 28.141 1.00 13.71 305 ASP B C 1
ATOM 2260 O O . ASP A 1 325 ? 21.523 -2.843 28.089 1.00 13.42 305 ASP B O 1
ATOM 2265 N N . VAL A 1 326 ? 21.399 -5.057 28.476 1.00 13.34 306 VAL B N 1
ATOM 2266 C CA . VAL A 1 326 ? 22.840 -5.199 28.826 1.00 13.38 306 VAL B CA 1
ATOM 2267 C C . VAL A 1 326 ? 23.697 -4.878 27.595 1.00 13.86 306 VAL B C 1
ATOM 2268 O O . VAL A 1 326 ? 24.649 -4.087 27.727 1.00 14.64 306 VAL B O 1
ATOM 2272 N N . GLY A 1 327 ? 23.375 -5.444 26.430 1.00 13.99 307 GLY B N 1
ATOM 2273 C CA . GLY A 1 327 ? 24.105 -5.128 25.191 1.00 14.98 307 GLY B CA 1
ATOM 2274 C C . GLY A 1 327 ? 24.077 -3.634 24.894 1.00 13.97 307 GLY B C 1
ATOM 2275 O O . GLY A 1 327 ? 25.119 -3.079 24.517 1.00 13.93 307 GLY B O 1
ATOM 2276 N N . LEU A 1 328 ? 22.919 -2.995 25.013 1.00 13.86 308 LEU B N 1
ATOM 2277 C CA . LEU A 1 328 ? 22.775 -1.553 24.680 1.00 14.13 308 LEU B CA 1
ATOM 2278 C C . LEU A 1 328 ? 23.562 -0.726 25.703 1.00 14.25 308 LEU B C 1
ATOM 2279 O O . LEU A 1 328 ? 24.316 0.170 25.291 1.00 14.06 308 LEU B O 1
ATOM 2284 N N . LEU A 1 329 ? 23.437 -1.042 27.000 1.00 13.48 309 LEU B N 1
ATOM 2285 C CA . LEU A 1 329 ? 24.169 -0.279 28.045 1.00 13.71 309 LEU B CA 1
ATOM 2286 C C . LEU A 1 329 ? 25.682 -0.432 27.842 1.00 13.57 309 LEU B C 1
ATOM 2287 O O . LEU A 1 329 ? 26.393 0.572 28.065 1.00 13.82 309 LEU B O 1
ATOM 2292 N N . ALA A 1 330 ? 26.163 -1.600 27.397 1.00 13.79 310 ALA B N 1
ATOM 2293 C CA . ALA A 1 330 ? 27.604 -1.802 27.115 1.00 14.88 310 ALA B CA 1
ATOM 2294 C C . ALA A 1 330 ? 28.028 -0.859 25.980 1.00 14.76 310 ALA B C 1
ATOM 2295 O O . ALA A 1 330 ? 29.108 -0.248 26.063 1.00 14.87 310 ALA B O 1
ATOM 2297 N N . GLU A 1 331 ? 27.218 -0.766 24.932 1.00 16.83 311 GLU B N 1
ATOM 2298 C CA . GLU A 1 331 ? 27.521 0.115 23.773 1.00 18.82 311 GLU B CA 1
ATOM 2299 C C . GLU A 1 331 ? 27.496 1.575 24.228 1.00 17.34 311 GLU B C 1
ATOM 2300 O O . GLU A 1 331 ? 28.405 2.325 23.854 1.00 17.84 311 GLU B O 1
ATOM 2306 N N . VAL A 1 332 ? 26.512 1.955 25.043 1.00 16.71 312 VAL B N 1
ATOM 2307 C CA . VAL A 1 332 ? 26.387 3.339 25.586 1.00 16.95 312 VAL B CA 1
ATOM 2308 C C . VAL A 1 332 ? 27.612 3.673 26.448 1.00 17.06 312 VAL B C 1
ATOM 2309 O O . VAL A 1 332 ? 28.151 4.780 26.309 1.00 17.65 312 VAL B O 1
ATOM 2313 N N . ALA A 1 333 ? 28.026 2.762 27.331 1.00 15.97 313 ALA B N 1
ATOM 2314 C CA . ALA A 1 333 ? 29.130 2.992 28.285 1.00 16.24 313 ALA B CA 1
ATOM 2315 C C . ALA A 1 333 ? 30.451 3.151 27.522 1.00 16.20 313 ALA B C 1
ATOM 2316 O O . ALA A 1 333 ? 31.222 4.076 27.871 1.00 16.28 313 ALA B O 1
ATOM 2318 N N . ALA A 1 334 ? 30.696 2.331 26.493 1.00 15.65 314 ALA B N 1
ATOM 2319 C CA . ALA A 1 334 ? 31.903 2.442 25.641 1.00 16.71 314 ALA B CA 1
ATOM 2320 C C . ALA A 1 334 ? 31.891 3.809 24.936 1.00 17.62 314 ALA B C 1
ATOM 2321 O O . ALA A 1 334 ? 32.931 4.477 24.878 1.00 18.44 314 ALA B O 1
ATOM 2323 N N . HIS A 1 335 ? 30.733 4.227 24.422 1.00 18.56 315 HIS B N 1
ATOM 2324 C CA . HIS A 1 335 ? 30.564 5.542 23.753 1.00 18.74 315 HIS B CA 1
ATOM 2325 C C . HIS A 1 335 ? 30.849 6.675 24.743 1.00 18.09 315 HIS B C 1
ATOM 2326 O O . HIS A 1 335 ? 31.572 7.610 24.387 1.00 19.32 315 HIS B O 1
ATOM 2333 N N . ALA A 1 336 ? 30.293 6.602 25.951 1.00 18.70 316 ALA B N 1
ATOM 2334 C CA . ALA A 1 336 ? 30.481 7.625 27.005 1.00 19.77 316 ALA B CA 1
ATOM 2335 C C . ALA A 1 336 ? 31.978 7.796 27.266 1.00 18.77 316 ALA B C 1
ATOM 2336 O O . ALA A 1 336 ? 32.470 8.958 27.291 1.00 19.48 316 ALA B O 1
ATOM 2338 N N . ARG A 1 337 ? 32.683 6.683 27.456 1.00 20.25 317 ARG B N 1
ATOM 2339 C CA . ARG A 1 337 ? 34.146 6.703 27.714 1.00 21.13 317 ARG B CA 1
ATOM 2340 C C . ARG A 1 337 ? 34.830 7.451 26.563 1.00 20.47 317 ARG B C 1
ATOM 2341 O O . ARG A 1 337 ? 35.628 8.391 26.812 1.00 20.55 317 ARG B O 1
ATOM 2349 N N . SER A 1 338 ? 34.509 7.083 25.330 1.00 20.83 318 SER B N 1
ATOM 2350 C CA . SER A 1 338 ? 35.182 7.650 24.137 1.00 21.51 318 SER B CA 1
ATOM 2351 C C . SER A 1 338 ? 34.881 9.155 24.062 1.00 20.70 318 SER B C 1
ATOM 2352 O O . SER A 1 338 ? 35.790 9.935 23.749 1.00 17.87 318 SER B O 1
ATOM 2355 N N . ALA A 1 339 ? 33.650 9.544 24.383 1.00 20.87 319 ALA B N 1
ATOM 2356 C CA . ALA A 1 339 ? 33.148 10.932 24.294 1.00 23.21 319 ALA B CA 1
ATOM 2357 C C . ALA A 1 339 ? 33.589 11.767 25.508 1.00 24.55 319 ALA B C 1
ATOM 2358 O O . ALA A 1 339 ? 33.434 12.982 25.444 1.00 23.96 319 ALA B O 1
ATOM 2360 N N . GLY A 1 340 ? 34.116 11.152 26.575 1.00 26.07 320 GLY B N 1
ATOM 2361 C CA . GLY A 1 340 ? 34.484 11.860 27.822 1.00 26.49 320 GLY B CA 1
ATOM 2362 C C . GLY A 1 340 ? 33.261 12.266 28.633 1.00 26.60 320 GLY B C 1
ATOM 2363 O O . GLY A 1 340 ? 33.318 13.308 29.331 1.00 28.46 320 GLY B O 1
ATOM 2364 N N . LEU A 1 341 ? 32.188 11.477 28.562 1.00 26.37 321 LEU B N 1
ATOM 2365 C CA . LEU A 1 341 ? 30.883 11.766 29.216 1.00 26.45 321 LEU B CA 1
ATOM 2366 C C . LEU A 1 341 ? 30.767 10.924 30.487 1.00 27.45 321 LEU B C 1
ATOM 2367 O O . LEU A 1 341 ? 31.526 9.943 30.610 1.00 25.25 321 LEU B O 1
ATOM 2372 N N . GLY A 1 342 ? 29.859 11.321 31.385 1.00 25.97 322 GLY B N 1
ATOM 2373 C CA . GLY A 1 342 ? 29.599 10.631 32.664 1.00 27.28 322 GLY B CA 1
ATOM 2374 C C . GLY A 1 342 ? 30.524 11.104 33.771 1.00 28.36 322 GLY B C 1
ATOM 2375 O O . GLY A 1 342 ? 31.555 11.724 33.472 1.00 32.75 322 GLY B O 1
ATOM 2376 N N . THR A 1 343 ? 30.174 10.796 35.018 1.00 29.62 323 THR B N 1
ATOM 2377 C CA . THR A 1 343 ? 30.928 11.176 36.244 1.00 31.77 323 THR B CA 1
ATOM 2378 C C . THR A 1 343 ? 31.295 9.903 37.019 1.00 32.39 323 THR B C 1
ATOM 2379 O O . THR A 1 343 ? 30.517 8.919 36.967 1.00 32.86 323 THR B O 1
ATOM 2383 N N . THR A 1 344 ? 32.428 9.922 37.716 1.00 29.87 324 THR B N 1
ATOM 2384 C CA . THR A 1 344 ? 32.898 8.808 38.571 1.00 31.94 324 THR B CA 1
ATOM 2385 C C . THR A 1 344 ? 32.261 8.977 39.953 1.00 31.97 324 THR B C 1
ATOM 2386 O O . THR A 1 344 ? 32.384 10.077 40.519 1.00 31.45 324 THR B O 1
ATOM 2390 N N . LEU A 1 345 ? 31.583 7.943 40.453 1.00 29.79 3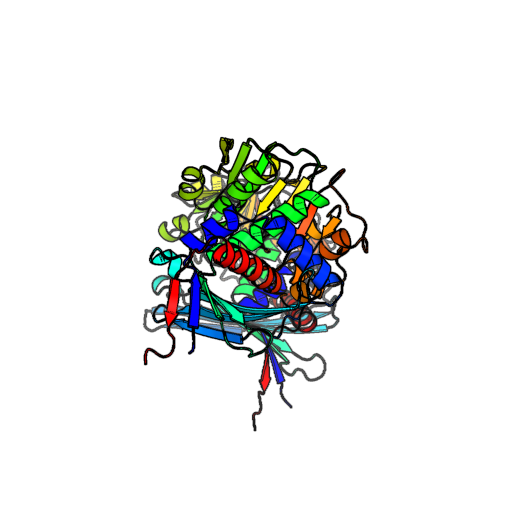25 LEU B N 1
ATOM 2391 C CA . LEU A 1 345 ? 31.135 7.864 41.870 1.00 31.15 325 LEU B CA 1
ATOM 2392 C C . LEU A 1 345 ? 32.085 6.960 42.659 1.00 30.82 325 LEU B C 1
ATOM 2393 O O . LEU A 1 345 ? 32.530 5.949 42.099 1.00 30.61 325 LEU B O 1
ATOM 2398 N N . ASP A 1 346 ? 32.377 7.324 43.912 1.00 30.10 326 ASP B N 1
ATOM 2399 C CA . ASP A 1 346 ? 33.138 6.498 44.885 1.00 30.96 326 ASP B CA 1
ATOM 2400 C C . ASP A 1 346 ? 32.114 5.785 45.777 1.00 28.27 326 ASP B C 1
ATOM 2401 O O . ASP A 1 346 ? 31.353 6.509 46.444 1.00 26.43 326 ASP B O 1
ATOM 2406 N N . LEU A 1 347 ? 32.070 4.443 45.752 1.00 26.46 327 LEU B N 1
ATOM 2407 C CA . LEU A 1 347 ? 31.127 3.644 46.578 1.00 25.57 327 LEU B CA 1
ATOM 2408 C C . LEU A 1 347 ? 31.660 3.533 48.013 1.00 25.26 327 LEU B C 1
ATOM 2409 O O . LEU A 1 347 ? 30.847 3.150 48.886 1.00 20.93 327 LEU B O 1
ATOM 2414 N N . LEU A 1 348 ? 32.946 3.831 48.244 1.00 27.07 328 LEU B N 1
ATOM 2415 C CA . LEU A 1 348 ? 33.598 3.647 49.577 1.00 30.16 328 LEU B CA 1
ATOM 2416 C C . LEU A 1 348 ? 33.639 4.969 50.363 1.00 32.22 328 LEU B C 1
ATOM 2417 O O . LEU A 1 348 ? 33.242 4.960 51.549 1.00 30.43 328 LEU B O 1
ATOM 2422 N N . GLY A 1 349 ? 34.080 6.067 49.740 1.00 33.70 329 GLY B N 1
ATOM 2423 C CA . GLY A 1 349 ? 34.247 7.373 50.409 1.00 34.98 329 GLY B CA 1
ATOM 2424 C C . GLY A 1 349 ? 35.551 7.423 51.186 1.00 37.40 329 GLY B C 1
ATOM 2425 O O . GLY A 1 349 ? 36.359 6.494 51.027 1.00 37.10 329 GLY B O 1
ATOM 2426 N N . ALA A 1 350 ? 35.739 8.457 52.012 1.00 41.86 330 ALA B N 1
ATOM 2427 C CA . ALA A 1 350 ? 37.037 8.856 52.615 1.00 44.76 330 ALA B CA 1
ATOM 2428 C C . ALA A 1 350 ? 37.622 7.705 53.439 1.00 44.95 330 ALA B C 1
ATOM 2429 O O . ALA A 1 350 ? 37.173 7.405 54.535 1.00 48.60 330 ALA B O 1
ATOM 2431 N N . SER B 1 24 ? 38.397 59.366 35.253 1.00 44.09 4 SER A N 1
ATOM 2432 C CA . SER B 1 24 ? 37.099 59.123 34.556 1.00 42.80 4 SER A CA 1
ATOM 2433 C C . SER B 1 24 ? 37.015 57.660 34.081 1.00 39.54 4 SER A C 1
ATOM 2434 O O . SER B 1 24 ? 38.041 57.088 33.623 1.00 35.64 4 SER A O 1
ATOM 2437 N N . GLU B 1 25 ? 35.835 57.066 34.240 1.00 36.84 5 GLU A N 1
ATOM 2438 C CA . GLU B 1 25 ? 35.541 55.656 33.878 1.00 34.17 5 GLU A CA 1
ATOM 2439 C C . GLU B 1 25 ? 34.236 55.666 33.086 1.00 30.65 5 GLU A C 1
ATOM 2440 O O . GLU B 1 25 ? 33.200 56.044 33.670 1.00 30.31 5 GLU A O 1
ATOM 2446 N N . GLU B 1 26 ? 34.302 55.301 31.805 1.00 30.24 6 GLU A N 1
ATOM 2447 C CA . GLU B 1 26 ? 33.202 55.490 30.834 1.00 30.32 6 GLU A CA 1
ATOM 2448 C C . GLU B 1 26 ? 32.949 54.201 30.044 1.00 26.21 6 GLU A C 1
ATOM 2449 O O . GLU B 1 26 ? 33.914 53.500 29.735 1.00 28.34 6 GLU A O 1
ATOM 2455 N N . LEU B 1 27 ? 31.681 53.932 29.742 1.00 26.21 7 LEU A N 1
ATOM 2456 C CA . LEU B 1 27 ? 31.203 52.836 28.850 1.00 28.92 7 LEU A CA 1
ATOM 2457 C C . LEU B 1 27 ? 30.437 53.461 27.687 1.00 26.65 7 LEU A C 1
ATOM 2458 O O . LEU B 1 27 ? 29.437 54.148 27.966 1.00 28.47 7 LEU A O 1
ATOM 2463 N N . LEU B 1 28 ? 30.828 53.159 26.445 1.00 26.37 8 LEU A N 1
ATOM 2464 C CA . LEU B 1 28 ? 29.934 53.350 25.275 1.00 24.66 8 LEU A CA 1
ATOM 2465 C C . LEU B 1 28 ? 28.865 52.262 25.325 1.00 23.47 8 LEU A C 1
ATOM 2466 O O . LEU B 1 28 ? 29.217 51.067 25.205 1.00 23.79 8 LEU A O 1
ATOM 2471 N N . PHE B 1 29 ? 27.613 52.651 25.530 1.00 22.87 9 PHE A N 1
ATOM 2472 C CA . PHE B 1 29 ? 26.467 51.726 25.702 1.00 22.89 9 PHE A CA 1
ATOM 2473 C C . PHE B 1 29 ? 25.679 51.650 24.396 1.00 22.19 9 PHE A C 1
ATOM 2474 O O . PHE B 1 29 ? 25.146 52.682 23.937 1.00 22.10 9 PHE A O 1
ATOM 2482 N N . LEU B 1 30 ? 25.585 50.447 23.830 1.00 20.90 10 LEU A N 1
ATOM 2483 C CA . LEU B 1 30 ? 24.863 50.192 22.554 1.00 20.77 10 LEU A CA 1
ATOM 2484 C C . LEU B 1 30 ? 23.687 49.261 22.824 1.00 19.59 10 LEU A C 1
ATOM 2485 O O . LEU B 1 30 ? 23.931 48.054 23.019 1.00 18.31 10 LEU A O 1
ATOM 2490 N N . ASP B 1 31 ? 22.463 49.792 22.807 1.00 18.59 11 ASP A N 1
ATOM 2491 C CA . ASP B 1 31 ? 21.223 48.987 22.894 1.00 19.63 11 ASP A CA 1
ATOM 2492 C C . ASP B 1 31 ? 21.023 48.244 21.565 1.00 18.85 11 ASP A C 1
ATOM 2493 O O . ASP B 1 31 ? 21.802 48.466 20.609 1.00 18.70 11 ASP A O 1
ATOM 2498 N N . ARG B 1 32 ? 20.008 47.392 21.526 1.00 19.33 12 ARG A N 1
ATOM 2499 C CA . ARG B 1 32 ? 19.783 46.480 20.386 1.00 20.34 12 ARG A CA 1
ATOM 2500 C C . ARG B 1 32 ? 19.524 47.322 19.131 1.00 21.40 12 ARG A C 1
ATOM 2501 O O . ARG B 1 32 ? 20.111 47.011 18.098 1.00 21.25 12 ARG A O 1
ATOM 2509 N N . GLU B 1 33 ? 18.693 48.360 19.225 1.00 23.80 13 GLU A N 1
ATOM 2510 C CA . GLU B 1 33 ? 18.332 49.185 18.036 1.00 25.26 13 GLU A CA 1
ATOM 2511 C C . GLU B 1 33 ? 19.600 49.835 17.481 1.00 22.75 13 GLU A C 1
ATOM 2512 O O . GLU B 1 33 ? 19.757 49.867 16.246 1.00 19.79 13 GLU A O 1
ATOM 2518 N N . THR B 1 34 ? 20.525 50.250 18.340 1.00 20.73 14 THR A N 1
ATOM 2519 C CA . THR B 1 34 ? 21.826 50.838 17.920 1.00 20.60 14 THR A CA 1
ATOM 2520 C C . THR B 1 34 ? 22.700 49.765 17.258 1.00 19.65 14 THR A C 1
ATOM 2521 O O . THR B 1 34 ? 23.337 50.066 16.211 1.00 19.37 14 THR A O 1
ATOM 2525 N N . VAL B 1 35 ? 22.781 48.569 17.845 1.00 17.31 15 VAL A N 1
ATOM 2526 C CA . VAL B 1 35 ? 23.606 47.466 17.273 1.00 16.31 15 VAL A CA 1
ATOM 2527 C C . VAL B 1 35 ? 23.052 47.160 15.871 1.00 16.13 15 VAL A C 1
ATOM 2528 O O . VAL B 1 35 ? 23.854 47.071 14.931 1.00 15.28 15 VAL A O 1
ATOM 2532 N N . ARG B 1 36 ? 21.739 47.026 15.745 1.00 17.40 16 ARG A N 1
ATOM 2533 C CA . ARG B 1 36 ? 21.051 46.818 14.437 1.00 20.92 16 ARG A CA 1
ATOM 2534 C C . ARG B 1 36 ? 21.495 47.881 13.424 1.00 19.52 16 ARG A C 1
ATOM 2535 O O . ARG B 1 36 ? 21.832 47.523 12.299 1.00 19.93 16 ARG A O 1
ATOM 2543 N N . ALA B 1 37 ? 21.482 49.156 13.799 1.00 19.14 17 ALA A N 1
ATOM 2544 C CA . ALA B 1 37 ? 21.807 50.277 12.886 1.00 18.24 17 ALA A CA 1
ATOM 2545 C C . ALA B 1 37 ? 23.264 50.151 12.441 1.00 18.51 17 ALA A C 1
ATOM 2546 O O . ALA B 1 37 ? 23.552 50.383 11.270 1.00 17.90 17 ALA A O 1
ATOM 2548 N N . CYS B 1 38 ? 24.158 49.798 13.363 1.00 17.33 18 CYS A N 1
ATOM 2549 C CA . CYS B 1 38 ? 25.603 49.631 13.103 1.00 16.71 18 CYS A CA 1
ATOM 2550 C C . CYS B 1 38 ? 25.806 48.459 12.140 1.00 15.84 18 CYS A C 1
ATOM 2551 O O . CYS B 1 38 ? 26.628 48.610 11.218 1.00 16.64 18 CYS A O 1
ATOM 2554 N N . VAL B 1 39 ? 25.084 47.353 12.350 1.00 15.75 19 VAL A N 1
ATOM 2555 C CA . VAL B 1 39 ? 25.216 46.142 11.481 1.00 14.81 19 VAL A CA 1
ATOM 2556 C C . VAL B 1 39 ? 24.754 46.507 10.058 1.00 14.37 19 VAL A C 1
ATOM 2557 O O . VAL B 1 39 ? 25.369 46.010 9.119 1.00 14.32 19 VAL A O 1
ATOM 2561 N N . ALA B 1 40 ? 23.706 47.326 9.920 1.00 15.34 20 ALA A N 1
ATOM 2562 C CA . ALA B 1 40 ? 23.198 47.832 8.618 1.00 15.80 20 ALA A CA 1
ATOM 2563 C C . ALA B 1 40 ? 24.263 48.693 7.925 1.00 16.75 20 ALA A C 1
ATOM 2564 O O . ALA B 1 40 ? 24.219 48.814 6.686 1.00 19.40 20 ALA A O 1
ATOM 2566 N N . GLY B 1 41 ? 25.184 49.285 8.678 1.00 16.91 21 GLY A N 1
ATOM 2567 C CA . GLY B 1 41 ? 26.179 50.234 8.155 1.00 16.90 21 GLY A CA 1
ATOM 2568 C C . GLY B 1 41 ? 27.541 49.629 7.990 1.00 17.24 21 GLY A C 1
ATOM 2569 O O . GLY B 1 41 ? 28.450 50.376 7.642 1.00 18.00 21 GLY A O 1
ATOM 2570 N N . VAL B 1 42 ? 27.718 48.332 8.267 1.00 15.71 22 VAL A N 1
ATOM 2571 C CA . VAL B 1 42 ? 29.037 47.666 8.089 1.00 15.61 22 VAL A CA 1
ATOM 2572 C C . VAL B 1 42 ? 28.781 46.397 7.276 1.00 14.00 22 VAL A C 1
ATOM 2573 O O . VAL B 1 42 ? 27.613 46.159 6.915 1.00 14.39 22 VAL A O 1
ATOM 2577 N N . ASP B 1 43 ? 29.835 45.624 7.031 1.00 13.60 23 ASP A N 1
ATOM 2578 C CA . ASP B 1 43 ? 29.793 44.361 6.253 1.00 12.99 23 ASP A CA 1
ATOM 2579 C C . ASP B 1 43 ? 30.077 43.198 7.205 1.00 11.78 23 ASP A C 1
ATOM 2580 O O . ASP B 1 43 ? 31.232 42.806 7.409 1.00 11.25 23 ASP A O 1
ATOM 2585 N N . PRO B 1 44 ? 29.034 42.647 7.855 1.00 11.26 24 PRO A N 1
ATOM 2586 C CA . PRO B 1 44 ? 29.224 41.594 8.858 1.00 11.25 24 PRO A CA 1
ATOM 2587 C C . PRO B 1 44 ? 29.821 40.304 8.280 1.00 11.78 24 PRO A C 1
ATOM 2588 O O . PRO B 1 44 ? 30.555 39.602 8.961 1.00 11.72 24 PRO A O 1
ATOM 2592 N N . VAL B 1 45 ? 29.526 40.003 7.014 1.00 12.32 25 VAL A N 1
ATOM 2593 C CA . VAL B 1 45 ? 30.116 38.806 6.362 1.00 12.78 25 VAL A CA 1
ATOM 2594 C C . VAL B 1 45 ? 31.625 39.016 6.210 1.00 13.73 25 VAL A C 1
ATOM 2595 O O . VAL B 1 45 ? 32.375 38.079 6.494 1.00 13.89 25 VAL A O 1
ATOM 2599 N N . GLU B 1 46 ? 32.062 40.193 5.758 1.00 15.05 26 GLU A N 1
ATOM 2600 C CA . GLU B 1 46 ? 33.507 40.489 5.606 1.00 16.71 26 GLU A CA 1
ATOM 2601 C C . GLU B 1 46 ? 34.179 40.347 6.976 1.00 14.93 26 GLU A C 1
ATOM 2602 O O . GLU B 1 46 ? 35.302 39.786 7.043 1.00 15.18 26 GLU A O 1
ATOM 2608 N N . VAL B 1 47 ? 33.545 40.828 8.042 1.00 14.43 27 VAL A N 1
ATOM 2609 C CA . VAL B 1 47 ? 34.147 40.756 9.405 1.00 14.34 27 VAL A CA 1
ATOM 2610 C C . VAL B 1 47 ? 34.263 39.281 9.809 1.00 13.98 27 VAL A C 1
ATOM 2611 O O . VAL B 1 47 ? 35.330 38.876 10.303 1.00 13.09 27 VAL A O 1
ATOM 2615 N N . VAL B 1 48 ? 33.203 38.491 9.598 1.00 13.44 28 VAL A N 1
ATOM 2616 C CA . VAL B 1 48 ? 33.216 37.053 9.959 1.00 13.19 28 VAL A CA 1
ATOM 2617 C C . VAL B 1 48 ? 34.339 36.366 9.168 1.00 12.89 28 VAL A C 1
ATOM 2618 O O . VAL B 1 48 ? 35.087 35.621 9.775 1.00 12.27 28 VAL A O 1
ATOM 2622 N N . GLU B 1 49 ? 34.488 36.634 7.868 1.00 13.03 29 GLU A N 1
ATOM 2623 C CA . GLU B 1 49 ? 35.564 35.997 7.064 1.00 14.70 29 GLU A CA 1
ATOM 2624 C C . GLU B 1 49 ? 36.947 36.392 7.609 1.00 14.41 29 GLU A C 1
ATOM 2625 O O . GLU B 1 49 ? 37.806 35.514 7.692 1.00 14.04 29 GLU A O 1
ATOM 2631 N N . SER B 1 50 ? 37.144 37.655 7.982 1.00 15.28 30 SER A N 1
ATOM 2632 C CA . SER B 1 50 ? 38.431 38.164 8.537 1.00 15.31 30 SER A CA 1
ATOM 2633 C C . SER B 1 50 ? 38.760 37.414 9.836 1.00 15.21 30 SER A C 1
ATOM 2634 O O . SER B 1 50 ? 39.913 36.960 10.015 1.00 13.71 30 SER A O 1
ATOM 2637 N N . VAL B 1 51 ? 37.791 37.295 10.744 1.00 15.45 31 VAL A N 1
ATOM 2638 C CA . VAL B 1 51 ? 38.025 36.616 12.049 1.00 15.75 31 VAL A CA 1
ATOM 2639 C C . VAL B 1 51 ? 38.286 35.130 11.785 1.00 15.09 31 VAL A C 1
ATOM 2640 O O . VAL B 1 51 ? 39.186 34.554 12.442 1.00 15.06 31 VAL A O 1
ATOM 2644 N N . LEU B 1 52 ? 37.560 34.524 10.842 1.00 14.33 32 LEU A N 1
ATOM 2645 C CA . LEU B 1 52 ? 37.808 33.101 10.487 1.00 13.96 32 LEU A CA 1
ATOM 2646 C C . LEU B 1 52 ? 39.249 32.946 9.980 1.00 14.08 32 LEU A C 1
ATOM 2647 O O . LEU B 1 52 ? 39.897 31.968 10.359 1.00 13.61 32 LEU A O 1
ATOM 2652 N N . ARG B 1 53 ? 39.752 33.882 9.178 1.00 15.30 33 ARG A N 1
ATOM 2653 C CA . ARG B 1 53 ? 41.145 33.799 8.659 1.00 16.70 33 ARG A CA 1
ATOM 2654 C C . ARG B 1 53 ? 42.131 33.928 9.826 1.00 16.42 33 ARG A C 1
ATOM 2655 O O . ARG B 1 53 ? 43.094 33.132 9.849 1.00 18.11 33 ARG A O 1
ATOM 2663 N N . SER B 1 54 ? 41.884 34.850 10.771 1.00 16.75 34 SER A N 1
ATOM 2664 C CA . SER B 1 54 ? 42.702 35.036 12.000 1.00 16.88 34 SER A CA 1
ATOM 2665 C C . SER B 1 54 ? 42.714 33.750 12.832 1.00 18.02 34 SER A C 1
ATOM 2666 O O . SER B 1 54 ? 43.789 33.313 13.279 1.00 17.28 34 SER A O 1
ATOM 2669 N N . HIS B 1 55 ? 41.546 33.137 13.008 1.00 17.39 35 HIS A N 1
ATOM 2670 C CA . HIS B 1 55 ? 41.387 31.882 13.780 1.00 18.28 35 HIS A CA 1
ATOM 2671 C C . HIS B 1 55 ? 42.185 30.752 13.114 1.00 17.48 35 HIS A C 1
ATOM 2672 O O . HIS B 1 55 ? 42.856 30.011 13.832 1.00 17.69 35 HIS A O 1
ATOM 2679 N N . ALA B 1 56 ? 42.108 30.630 11.792 1.00 18.65 36 ALA A N 1
ATOM 2680 C CA . ALA B 1 56 ? 42.816 29.595 10.999 1.00 18.13 36 ALA A CA 1
ATOM 2681 C C . ALA B 1 56 ? 44.335 29.757 11.177 1.00 19.30 36 ALA A C 1
ATOM 2682 O O . ALA B 1 56 ? 45.012 28.730 11.220 1.00 18.43 36 ALA A O 1
ATOM 2684 N N . ALA B 1 57 ? 44.820 30.988 11.362 1.00 18.71 37 ALA A N 1
ATOM 2685 C CA . ALA B 1 57 ? 46.261 31.326 11.540 1.00 20.82 37 ALA A CA 1
ATOM 2686 C C . ALA B 1 57 ? 46.720 31.226 13.003 1.00 21.05 37 ALA A C 1
ATOM 2687 O O . ALA B 1 57 ? 47.891 31.586 13.268 1.00 21.31 37 ALA A O 1
ATOM 2689 N N . GLY B 1 58 ? 45.869 30.747 13.917 1.00 21.28 38 GLY A N 1
ATOM 2690 C CA . GLY B 1 58 ? 46.173 30.669 15.358 1.00 21.91 38 GLY A CA 1
ATOM 2691 C C . GLY B 1 58 ? 46.220 32.035 16.020 1.00 22.58 38 GLY A C 1
ATOM 2692 O O . GLY B 1 58 ? 46.853 32.144 17.092 1.00 22.62 38 GLY A O 1
ATOM 2693 N N . ARG B 1 59 ? 45.552 33.043 15.443 1.00 21.51 39 ARG A N 1
ATOM 2694 C CA . ARG B 1 59 ? 45.574 34.441 15.942 1.00 23.20 39 ARG A CA 1
ATOM 2695 C C . ARG B 1 59 ? 44.221 34.809 16.571 1.00 22.24 39 ARG A C 1
ATOM 2696 O O . ARG B 1 59 ? 43.838 35.974 16.498 1.00 23.51 39 ARG A O 1
ATOM 2704 N N . THR B 1 60 ? 43.547 33.849 17.207 1.00 21.66 40 THR A N 1
ATOM 2705 C CA . THR B 1 60 ? 42.426 34.116 18.136 1.00 20.74 40 THR A CA 1
ATOM 2706 C C . THR B 1 60 ? 42.661 33.314 19.404 1.00 21.69 40 THR A C 1
ATOM 2707 O O . THR B 1 60 ? 43.405 32.312 19.342 1.00 21.62 40 THR A O 1
ATOM 2711 N N . THR B 1 61 ? 42.039 33.749 20.492 1.00 22.14 41 THR A N 1
ATOM 2712 C CA . THR B 1 61 ? 42.066 33.064 21.807 1.00 24.46 41 THR A CA 1
ATOM 2713 C C . THR B 1 61 ? 40.616 32.884 22.244 1.00 24.80 41 THR A C 1
ATOM 2714 O O . THR B 1 61 ? 39.855 33.868 22.210 1.00 23.28 41 THR A O 1
ATOM 2718 N N . LEU B 1 62 ? 40.245 31.656 22.588 1.00 27.06 42 LEU A N 1
ATOM 2719 C CA . LEU B 1 62 ? 38.906 31.328 23.119 1.00 27.81 42 LEU A CA 1
ATOM 2720 C C . LEU B 1 62 ? 39.144 30.573 24.418 1.00 26.17 42 LEU A C 1
ATOM 2721 O O . LEU B 1 62 ? 39.251 29.347 24.414 1.00 28.96 42 LEU A O 1
ATOM 2726 N N . PRO B 1 63 ? 39.319 31.295 25.545 1.00 24.21 43 PRO A N 1
ATOM 2727 C CA . PRO B 1 63 ? 39.461 30.660 26.856 1.00 24.12 43 PRO A CA 1
ATOM 2728 C C . PRO B 1 63 ? 38.246 29.805 27.246 1.00 23.64 43 PRO A C 1
ATOM 2729 O O . PRO B 1 63 ? 37.171 30.018 26.729 1.00 21.74 43 PRO A O 1
ATOM 2733 N N . ALA B 1 64 ? 38.452 28.869 28.167 1.00 22.77 44 ALA A N 1
ATOM 2734 C CA . ALA B 1 64 ? 37.386 28.104 28.841 1.00 24.18 44 ALA A CA 1
ATOM 2735 C C . ALA B 1 64 ? 36.268 29.070 29.244 1.00 23.17 44 ALA A C 1
ATOM 2736 O O . ALA B 1 64 ? 36.571 30.129 29.814 1.00 22.40 44 ALA A O 1
ATOM 2738 N N . GLU B 1 65 ? 35.021 28.706 28.949 1.00 23.42 45 GLU A N 1
ATOM 2739 C CA . GLU B 1 65 ? 33.820 29.492 29.320 1.00 23.58 45 GLU A CA 1
ATOM 2740 C C . GLU B 1 65 ? 33.605 29.437 30.827 1.00 21.35 45 GLU A C 1
ATOM 2741 O O . GLU B 1 65 ? 33.889 28.375 31.412 1.00 20.87 45 GLU A O 1
ATOM 2747 N N . GLY B 1 66 ? 33.106 30.529 31.408 1.00 18.81 46 GLY A N 1
ATOM 2748 C CA . GLY B 1 66 ? 32.377 30.491 32.688 1.00 19.64 46 GLY A CA 1
ATOM 2749 C C . GLY B 1 66 ? 30.990 29.917 32.474 1.00 19.40 46 GLY A C 1
ATOM 2750 O O . GLY B 1 66 ? 30.308 30.350 31.513 1.00 19.09 46 GLY A O 1
ATOM 2751 N N . TYR B 1 67 ? 30.595 28.928 33.277 1.00 18.70 47 TYR A N 1
ATOM 2752 C CA . TYR B 1 67 ? 29.281 28.246 33.164 1.00 18.34 47 TYR A CA 1
ATOM 2753 C C . TYR B 1 67 ? 28.619 28.181 34.548 1.00 17.21 47 TYR A C 1
ATOM 2754 O O . TYR B 1 67 ? 29.166 27.548 35.465 1.00 16.99 47 TYR A O 1
ATOM 2763 N N . LEU B 1 68 ? 27.475 28.849 34.694 1.00 16.85 48 LEU A N 1
ATOM 2764 C CA . LEU B 1 68 ? 26.670 28.860 35.939 1.00 16.04 48 LEU A CA 1
ATOM 2765 C C . LEU B 1 68 ? 25.276 28.318 35.653 1.00 17.13 48 LEU A C 1
ATOM 2766 O O . LEU B 1 68 ? 24.408 29.074 35.232 1.00 16.69 48 LEU A O 1
ATOM 2771 N N . PRO B 1 69 ? 25.022 27.017 35.933 1.00 18.63 49 PRO A N 1
ATOM 2772 C CA . PRO B 1 69 ? 23.690 26.426 35.779 1.00 18.01 49 PRO A CA 1
ATOM 2773 C C . PRO B 1 69 ? 22.837 26.547 37.042 1.00 18.33 49 PRO A C 1
ATOM 2774 O O . PRO B 1 69 ? 23.386 26.541 38.134 1.00 17.08 49 PRO A O 1
ATOM 2778 N N . TRP B 1 70 ? 21.517 26.634 36.888 1.00 18.63 50 TRP A N 1
ATOM 2779 C CA . TRP B 1 70 ? 20.607 26.481 38.047 1.00 19.86 50 TRP A CA 1
ATOM 2780 C C . TRP B 1 70 ? 19.227 26.028 37.574 1.00 22.42 50 TRP A C 1
ATOM 2781 O O . TRP B 1 70 ? 19.036 25.847 36.371 1.00 24.85 50 TRP A O 1
ATOM 2792 N N . GLU B 1 71 ? 18.340 25.815 38.537 1.00 25.89 51 GLU A N 1
ATOM 2793 C CA . GLU B 1 71 ? 16.904 25.500 38.351 1.00 29.05 51 GLU A CA 1
ATOM 2794 C C . GLU B 1 71 ? 16.089 26.607 39.010 1.00 27.06 51 GLU A C 1
ATOM 2795 O O . GLU B 1 71 ? 16.270 26.816 40.216 1.00 25.62 51 GLU A O 1
ATOM 2801 N N . ASN B 1 72 ? 15.227 27.289 38.256 1.00 28.60 52 ASN A N 1
ATOM 2802 C CA . ASN B 1 72 ? 14.340 28.336 38.818 1.00 30.78 52 ASN A CA 1
ATOM 2803 C C . ASN B 1 72 ? 13.241 27.634 39.624 1.00 35.38 52 ASN A C 1
ATOM 2804 O O . ASN B 1 72 ? 13.322 26.391 39.781 1.00 33.32 52 ASN A O 1
ATOM 2809 N N . ASP B 1 73 ? 12.263 28.399 40.107 1.00 41.71 53 ASP A N 1
ATOM 2810 C CA . ASP B 1 73 ? 11.210 27.929 41.047 1.00 47.11 53 ASP A CA 1
ATOM 2811 C C . ASP B 1 73 ? 10.239 26.970 40.332 1.00 51.19 53 ASP A C 1
ATOM 2812 O O . ASP B 1 73 ? 9.630 26.147 41.045 1.00 55.64 53 ASP A O 1
ATOM 2817 N N . GLN B 1 74 ? 10.122 27.022 38.997 1.00 52.94 54 GLN A N 1
ATOM 2818 C CA . GLN B 1 74 ? 9.288 26.058 38.217 1.00 53.98 54 GLN A CA 1
ATOM 2819 C C . GLN B 1 74 ? 10.171 24.943 37.638 1.00 53.09 54 GLN A C 1
ATOM 2820 O O . GLN B 1 74 ? 9.741 24.297 36.656 1.00 52.94 54 GLN A O 1
ATOM 2826 N N . GLY B 1 75 ? 11.341 24.708 38.244 1.00 48.01 55 GLY A N 1
ATOM 2827 C CA . GLY B 1 75 ? 12.226 23.560 37.964 1.00 44.41 55 GLY A CA 1
ATOM 2828 C C . GLY B 1 75 ? 12.722 23.526 36.528 1.00 41.14 55 GLY A C 1
ATOM 2829 O O . GLY B 1 75 ? 13.064 22.431 36.061 1.00 41.88 55 GLY A O 1
ATOM 2830 N N . ALA B 1 76 ? 12.773 24.679 35.853 1.00 37.79 56 ALA A N 1
ATOM 2831 C CA . ALA B 1 76 ? 13.296 24.825 34.475 1.00 34.05 56 ALA A CA 1
ATOM 2832 C C . ALA B 1 76 ? 14.803 25.083 34.550 1.00 30.48 56 ALA A C 1
ATOM 2833 O O . ALA B 1 76 ? 15.231 25.830 35.471 1.00 26.89 56 ALA A O 1
ATOM 2835 N N . TYR B 1 77 ? 15.567 24.459 33.645 1.00 27.59 57 TYR A N 1
ATOM 2836 C CA . TYR B 1 77 ? 17.032 24.640 33.478 1.00 26.12 57 TYR A CA 1
ATOM 2837 C C . TYR B 1 77 ? 17.333 26.101 33.108 1.00 25.69 57 TYR A C 1
ATOM 2838 O O . TYR B 1 77 ? 16.752 26.637 32.135 1.00 22.23 57 TYR A O 1
ATOM 2847 N N . CYS B 1 78 ? 18.223 26.740 33.879 1.00 23.61 58 CYS A N 1
ATOM 2848 C CA . CYS B 1 78 ? 18.668 28.147 33.672 1.00 21.84 58 CYS A CA 1
ATOM 2849 C C . CYS B 1 78 ? 20.192 28.165 33.627 1.00 19.48 58 CYS A C 1
ATOM 2850 O O . CYS B 1 78 ? 20.816 27.294 34.205 1.00 17.77 58 CYS A O 1
ATOM 2853 N N . ARG B 1 79 ? 20.788 29.133 32.954 1.00 19.86 59 ARG A N 1
ATOM 2854 C CA . ARG B 1 79 ? 22.260 29.181 32.906 1.00 20.62 59 ARG A CA 1
ATOM 2855 C C . ARG B 1 79 ? 22.714 30.574 32.499 1.00 20.03 59 ARG A C 1
ATOM 2856 O O . ARG B 1 79 ? 21.941 31.313 31.847 1.00 17.86 59 ARG A O 1
ATOM 2864 N N . SER B 1 80 ? 23.932 30.892 32.927 1.00 18.46 60 SER A N 1
ATOM 2865 C CA . SER B 1 80 ? 24.726 32.021 32.424 1.00 17.49 60 SER A CA 1
ATOM 2866 C C . SER B 1 80 ? 26.022 31.430 31.863 1.00 17.47 60 SER A C 1
ATOM 2867 O O . SER B 1 80 ? 26.634 30.575 32.532 1.00 17.64 60 SER A O 1
ATOM 2870 N N . ILE B 1 81 ? 26.377 31.814 30.635 1.00 16.45 61 ILE A N 1
ATOM 2871 C CA . ILE B 1 81 ? 27.648 31.407 29.983 1.00 17.01 61 ILE A CA 1
ATOM 2872 C C . ILE B 1 81 ? 28.436 32.677 29.663 1.00 16.21 61 ILE A C 1
ATOM 2873 O O . ILE B 1 81 ? 27.894 33.572 28.969 1.00 15.43 61 ILE A O 1
ATOM 2878 N N . ALA B 1 82 ? 29.634 32.764 30.227 1.00 16.02 62 ALA A N 1
ATOM 2879 C CA . ALA B 1 82 ? 30.554 33.908 30.078 1.00 16.26 62 ALA A CA 1
ATOM 2880 C C . ALA B 1 82 ? 31.659 33.451 29.141 1.00 15.98 62 ALA A C 1
ATOM 2881 O O . ALA B 1 82 ? 32.429 32.563 29.522 1.00 17.07 62 ALA A O 1
ATOM 2883 N N . MET B 1 83 ? 31.686 34.029 27.941 1.00 15.92 63 MET A N 1
ATOM 2884 C CA . MET B 1 83 ? 32.589 33.612 26.851 1.00 16.77 63 MET A CA 1
ATOM 2885 C C . MET B 1 83 ? 33.549 34.756 26.541 1.00 16.65 63 MET A C 1
ATOM 2886 O O . MET B 1 83 ? 33.164 35.700 25.808 1.00 15.38 63 MET A O 1
ATOM 2891 N N . LEU B 1 84 ? 34.736 34.686 27.138 1.00 16.34 64 LEU A N 1
ATOM 2892 C CA . LEU B 1 84 ? 35.864 35.589 26.815 1.00 16.93 64 LEU A CA 1
ATOM 2893 C C . LEU B 1 84 ? 36.382 35.221 25.421 1.00 16.90 64 LEU A C 1
ATOM 2894 O O . LEU B 1 84 ? 36.273 34.044 25.031 1.00 16.55 64 LEU A O 1
ATOM 2899 N N . GLY B 1 85 ? 36.884 36.210 24.677 1.00 16.55 65 GLY A N 1
ATOM 2900 C CA . GLY B 1 85 ? 37.538 35.969 23.379 1.00 16.72 65 GLY A CA 1
ATOM 2901 C C . GLY B 1 85 ? 38.472 37.100 22.996 1.00 16.75 65 GLY A C 1
ATOM 2902 O O . GLY B 1 85 ? 38.264 38.238 23.441 1.00 16.43 65 GLY A O 1
ATOM 2903 N N . ALA B 1 86 ? 39.487 36.779 22.203 1.00 18.54 66 ALA A N 1
ATOM 2904 C CA . ALA B 1 86 ? 40.479 37.740 21.691 1.00 19.28 66 ALA A CA 1
ATOM 2905 C C . ALA B 1 86 ? 40.694 37.461 20.204 1.00 19.36 66 ALA A C 1
ATOM 2906 O O . ALA B 1 86 ? 40.695 36.273 19.803 1.00 19.34 66 ALA A O 1
ATOM 2908 N N . VAL B 1 87 ? 40.815 38.530 19.417 1.00 20.20 67 VAL A N 1
ATOM 2909 C CA . VAL B 1 87 ? 41.198 38.472 17.978 1.00 20.87 67 VAL A CA 1
ATOM 2910 C C . VAL B 1 87 ? 42.430 39.360 17.821 1.00 23.39 67 VAL A C 1
ATOM 2911 O O . VAL B 1 87 ? 42.323 40.539 18.175 1.00 23.16 67 VAL A O 1
ATOM 2915 N N . ASP B 1 88 ? 43.536 38.773 17.369 1.00 25.66 68 ASP A N 1
ATOM 2916 C CA . ASP B 1 88 ? 44.796 39.468 16.998 1.00 29.44 68 ASP A CA 1
ATOM 2917 C C . ASP B 1 88 ? 44.749 39.674 15.474 1.00 27.64 68 ASP A C 1
ATOM 2918 O O . ASP B 1 88 ? 45.473 38.981 14.745 1.00 27.02 68 ASP A O 1
ATOM 2923 N N . GLY B 1 89 ? 43.896 40.594 15.020 1.00 31.10 69 GLY A N 1
ATOM 2924 C CA . GLY B 1 89 ? 43.244 40.517 13.698 1.00 35.37 69 GLY A CA 1
ATOM 2925 C C . GLY B 1 89 ? 43.826 41.440 12.645 1.00 42.96 69 GLY A C 1
ATOM 2926 O O . GLY B 1 89 ? 44.956 41.947 12.839 1.00 41.52 69 GLY A O 1
ATOM 2927 N N . GLU B 1 90 ? 43.050 41.635 11.565 1.00 49.68 70 GLU A N 1
ATOM 2928 C CA . GLU B 1 90 ? 43.411 42.381 10.330 1.00 54.74 70 GLU A CA 1
ATOM 2929 C C . GLU B 1 90 ? 43.111 43.876 10.529 1.00 64.53 70 GLU A C 1
ATOM 2930 O O . GLU B 1 90 ? 42.676 44.538 9.558 1.00 73.51 70 GLU A O 1
ATOM 2936 N N . ARG B 1 91 ? 43.333 44.382 11.748 1.00 69.92 71 ARG A N 1
ATOM 2937 C CA . ARG B 1 91 ? 43.402 45.834 12.083 1.00 70.74 71 ARG A CA 1
ATOM 2938 C C . ARG B 1 91 ? 44.355 46.022 13.272 1.00 67.07 71 ARG A C 1
ATOM 2939 O O . ARG B 1 91 ? 45.209 46.929 13.217 1.00 64.85 71 ARG A O 1
ATOM 2947 N N . GLY B 1 92 ? 44.205 45.176 14.297 1.00 59.01 72 GLY A N 1
ATOM 2948 C CA . GLY B 1 92 ? 44.953 45.202 15.567 1.00 50.85 72 GLY A CA 1
ATOM 2949 C C . GLY B 1 92 ? 44.237 44.324 16.588 1.00 45.14 72 GLY A C 1
ATOM 2950 O O . GLY B 1 92 ? 43.158 43.813 16.304 1.00 43.33 72 GLY A O 1
ATOM 2951 N N . PRO B 1 93 ? 44.794 44.109 17.797 1.00 38.64 73 PRO A N 1
ATOM 2952 C CA . PRO B 1 93 ? 44.199 43.163 18.740 1.00 36.12 73 PRO A CA 1
ATOM 2953 C C . PRO B 1 93 ? 42.847 43.665 19.268 1.00 31.54 73 PRO A C 1
ATOM 2954 O O . PRO B 1 93 ? 42.702 44.866 19.491 1.00 32.01 73 PRO A O 1
ATOM 2958 N N . THR B 1 94 ? 41.889 42.744 19.420 1.00 25.90 74 THR A N 1
ATOM 2959 C CA . THR B 1 94 ? 40.549 42.978 20.013 1.00 22.95 74 THR A CA 1
ATOM 2960 C C . THR B 1 94 ? 40.354 41.987 21.168 1.00 21.77 74 THR A C 1
ATOM 2961 O O . THR B 1 94 ? 40.733 40.804 21.017 1.00 21.85 74 THR A O 1
ATOM 2965 N N . TYR B 1 95 ? 39.794 42.453 22.277 1.00 20.43 75 TYR A N 1
ATOM 2966 C CA . TYR B 1 95 ? 39.572 41.655 23.508 1.00 19.58 75 TYR A CA 1
ATOM 2967 C C . TYR B 1 95 ? 38.157 41.924 23.999 1.00 17.59 75 TYR A C 1
ATOM 2968 O O . TYR B 1 95 ? 37.737 43.074 24.002 1.00 19.15 75 TYR A O 1
ATOM 2977 N N . GLY B 1 96 ? 37.433 40.898 24.433 1.00 16.05 76 GLY A N 1
ATOM 2978 C CA . GLY B 1 96 ? 36.049 41.137 24.856 1.00 14.81 76 GLY A CA 1
ATOM 2979 C C . GLY B 1 96 ? 35.437 39.923 25.489 1.00 14.18 76 GLY A C 1
ATOM 2980 O O . GLY B 1 96 ? 36.167 38.942 25.716 1.00 15.14 76 GLY A O 1
ATOM 2981 N N . ILE B 1 97 ? 34.145 40.016 25.764 1.00 13.90 77 ILE A N 1
ATOM 2982 C CA . ILE B 1 97 ? 33.356 38.916 26.386 1.00 14.85 77 ILE A CA 1
ATOM 2983 C C . ILE B 1 97 ? 31.941 38.967 25.819 1.00 14.38 77 ILE A C 1
ATOM 2984 O O . ILE B 1 97 ? 31.416 40.065 25.579 1.00 13.90 77 ILE A O 1
ATOM 2989 N N . LYS B 1 98 ? 31.375 37.790 25.610 1.00 14.14 78 LYS A N 1
ATOM 2990 C CA . LYS B 1 98 ? 29.938 37.582 25.356 1.00 14.69 78 LYS A CA 1
ATOM 2991 C C . LYS B 1 98 ? 29.341 36.880 26.580 1.00 14.90 78 LYS A C 1
ATOM 2992 O O . LYS B 1 98 ? 29.801 35.781 26.947 1.00 13.07 78 LYS A O 1
ATOM 2998 N N . LEU B 1 99 ? 28.337 37.496 27.180 1.00 16.22 79 LEU A N 1
ATOM 2999 C CA . LEU B 1 99 ? 27.615 36.936 28.339 1.00 16.69 79 LEU A CA 1
ATOM 3000 C C . LEU B 1 99 ? 26.198 36.615 27.860 1.00 17.02 79 LEU A C 1
ATOM 3001 O O . LEU B 1 99 ? 25.432 37.567 27.625 1.00 16.88 79 LEU A O 1
ATOM 3006 N N . ILE B 1 100 ? 25.869 35.326 27.686 1.00 17.67 80 ILE A N 1
ATOM 3007 C CA . ILE B 1 100 ? 24.508 34.901 27.245 1.00 19.25 80 ILE A CA 1
ATOM 3008 C C . ILE B 1 100 ? 23.890 34.029 28.326 1.00 16.70 80 ILE A C 1
ATOM 3009 O O . ILE B 1 100 ? 24.518 33.044 28.734 1.00 16.54 80 ILE A O 1
ATOM 3014 N N . ASN B 1 101 ? 22.692 34.404 28.754 1.00 16.73 81 ASN A N 1
ATOM 3015 C CA . ASN B 1 101 ? 21.922 33.727 29.823 1.00 17.34 81 ASN A CA 1
ATOM 3016 C C . ASN B 1 101 ? 20.636 33.193 29.200 1.00 18.25 81 ASN A C 1
ATOM 3017 O O . ASN B 1 101 ? 20.083 33.881 28.323 1.00 19.92 81 ASN A O 1
ATOM 3022 N N . ALA B 1 102 ? 20.161 32.036 29.646 1.00 18.52 82 ALA A N 1
ATOM 3023 C CA . ALA B 1 102 ? 18.924 31.434 29.097 1.00 20.31 82 ALA A CA 1
ATOM 3024 C C . ALA B 1 102 ? 18.115 30.776 30.221 1.00 21.57 82 ALA A C 1
ATOM 3025 O O . ALA B 1 102 ? 18.724 30.281 31.189 1.00 20.10 82 ALA A O 1
ATOM 3027 N N . ALA B 1 103 ? 16.788 30.786 30.093 1.00 24.48 83 ALA A N 1
ATOM 3028 C CA . ALA B 1 103 ? 15.862 29.926 30.870 1.00 24.82 83 ALA A CA 1
ATOM 3029 C C . ALA B 1 103 ? 14.983 29.159 29.876 1.00 27.36 83 ALA A C 1
ATOM 3030 O O . ALA B 1 103 ? 14.435 29.804 28.977 1.00 26.28 83 ALA A O 1
ATOM 3032 N N . VAL B 1 104 ? 14.931 27.834 29.998 1.00 30.78 84 VAL A N 1
ATOM 3033 C CA . VAL B 1 104 ? 14.099 26.936 29.136 1.00 34.01 84 VAL A CA 1
ATOM 3034 C C . VAL B 1 104 ? 12.624 27.372 29.246 1.00 33.76 84 VAL A C 1
ATOM 3035 O O . VAL B 1 104 ? 11.886 27.201 28.257 1.00 36.21 84 VAL A O 1
ATOM 3039 N N . SER B 1 105 ? 12.222 27.973 30.372 1.00 33.37 85 SER A N 1
ATOM 3040 C CA . SER B 1 105 ? 10.824 28.373 30.685 1.00 34.60 85 SER A CA 1
ATOM 3041 C C . SER B 1 105 ? 10.473 29.758 30.118 1.00 32.56 85 SER A C 1
ATOM 3042 O O . SER B 1 105 ? 9.320 30.162 30.277 1.00 33.09 85 SER A O 1
ATOM 3045 N N . ASN B 1 106 ? 11.410 30.469 29.486 1.00 31.23 86 ASN A N 1
ATOM 3046 C CA . ASN B 1 106 ? 11.192 31.874 29.041 1.00 30.71 86 ASN A CA 1
ATOM 3047 C C . ASN B 1 106 ? 10.101 31.945 27.970 1.00 30.91 86 ASN A C 1
ATOM 3048 O O . ASN B 1 106 ? 9.223 32.798 28.078 1.00 31.38 86 ASN A O 1
ATOM 3053 N N . PRO B 1 107 ? 10.125 31.099 26.910 1.00 33.63 87 PRO A N 1
ATOM 3054 C CA . PRO B 1 107 ? 9.105 31.148 25.860 1.00 36.87 87 PRO A CA 1
ATOM 3055 C C . PRO B 1 107 ? 7.683 31.023 26.428 1.00 39.79 87 PRO A C 1
ATOM 3056 O O . PRO B 1 107 ? 6.810 31.705 25.927 1.00 42.76 87 PRO A O 1
ATOM 3060 N N . SER B 1 108 ? 7.513 30.210 27.479 1.00 42.78 88 SER A N 1
ATOM 3061 C CA . SER B 1 108 ? 6.249 30.000 28.243 1.00 44.33 88 SER A CA 1
ATOM 3062 C C . SER B 1 108 ? 5.631 31.314 28.727 1.00 45.86 88 SER A C 1
ATOM 3063 O O . SER B 1 108 ? 4.395 31.335 28.875 1.00 46.91 88 SER A O 1
ATOM 3066 N N . ILE B 1 109 ? 6.448 32.325 29.048 1.00 44.09 89 ILE A N 1
ATOM 3067 C CA . ILE B 1 109 ? 5.984 33.617 29.637 1.00 42.14 89 ILE A CA 1
ATOM 3068 C C . ILE B 1 109 ? 6.214 34.754 28.630 1.00 40.31 89 ILE A C 1
ATOM 3069 O O . ILE B 1 109 ? 6.079 35.919 29.029 1.00 40.80 89 ILE A O 1
ATOM 3074 N N . GLY B 1 110 ? 6.529 34.424 27.372 1.00 39.40 90 GLY A N 1
ATOM 3075 C CA . GLY B 1 110 ? 6.594 35.376 26.242 1.00 40.47 90 GLY A CA 1
ATOM 3076 C C . GLY B 1 110 ? 7.975 35.993 26.038 1.00 38.95 90 GLY A C 1
ATOM 3077 O O . GLY B 1 110 ? 8.051 37.035 25.365 1.00 39.16 90 GLY A O 1
ATOM 3078 N N . LEU B 1 111 ? 9.035 35.376 26.566 1.00 37.04 91 LEU A N 1
ATOM 3079 C CA . LEU B 1 111 ? 10.426 35.899 26.479 1.00 35.10 91 LEU A CA 1
ATOM 3080 C C . LEU B 1 111 ? 11.250 34.997 25.571 1.00 31.81 91 LEU A C 1
ATOM 3081 O O . LEU B 1 111 ? 11.075 33.765 25.633 1.00 34.60 91 LEU A O 1
ATOM 3086 N N . ASP B 1 112 ? 12.145 35.589 24.783 1.00 31.56 92 ASP A N 1
ATOM 3087 C CA . ASP B 1 112 ? 13.206 34.831 24.075 1.00 30.67 92 ASP A CA 1
ATOM 3088 C C . ASP B 1 112 ? 13.926 33.992 25.136 1.00 29.38 92 ASP A C 1
ATOM 3089 O O . ASP B 1 112 ? 14.023 34.449 26.295 1.00 26.42 92 ASP A O 1
ATOM 3094 N N . ARG B 1 113 ? 14.336 32.783 24.763 1.00 28.96 93 ARG A N 1
ATOM 3095 C CA . ARG B 1 113 ? 15.054 31.829 25.642 1.00 30.81 93 ARG A CA 1
ATOM 3096 C C . ARG B 1 113 ? 16.252 32.560 26.253 1.00 27.81 93 ARG A C 1
ATOM 3097 O O . ARG B 1 113 ? 16.381 32.559 27.500 1.00 26.20 93 ARG A O 1
ATOM 3105 N N . ALA B 1 114 ? 17.045 33.206 25.396 1.00 25.75 94 ALA A N 1
ATOM 3106 C CA . ALA B 1 114 ? 18.375 33.776 25.718 1.00 23.38 94 ALA A CA 1
ATOM 3107 C C . ALA B 1 114 ? 18.336 35.312 25.715 1.00 23.79 94 ALA A C 1
ATOM 3108 O O . ALA B 1 114 ? 17.528 35.947 24.983 1.00 24.05 94 ALA A O 1
ATOM 3110 N N . GLY B 1 115 ? 19.211 35.908 26.516 1.00 21.25 95 GLY A N 1
ATOM 3111 C CA . GLY B 1 115 ? 19.405 37.361 26.584 1.00 21.80 95 GLY A CA 1
ATOM 3112 C C . GLY B 1 115 ? 20.799 37.631 27.089 1.00 20.64 95 GLY A C 1
ATOM 3113 O O . GLY B 1 115 ? 21.398 36.704 27.659 1.00 21.13 95 GLY A O 1
ATOM 3114 N N . GLY B 1 116 ? 21.315 38.837 26.903 1.00 20.81 96 GLY A N 1
ATOM 3115 C CA . GLY B 1 116 ? 22.614 39.175 27.500 1.00 19.61 96 GLY A CA 1
ATOM 3116 C C . GLY B 1 116 ? 23.325 40.292 26.780 1.00 19.43 96 GLY A C 1
ATOM 3117 O O . GLY B 1 116 ? 22.674 41.042 26.040 1.00 19.19 96 GLY A O 1
ATOM 3118 N N . CYS B 1 117 ? 24.629 40.381 27.038 1.00 18.92 97 CYS A N 1
ATOM 3119 C CA . CYS B 1 117 ? 25.468 41.591 26.896 1.00 19.49 97 CYS A CA 1
ATOM 3120 C C . CYS B 1 117 ? 26.853 41.176 26.442 1.00 17.54 97 CYS A C 1
ATOM 3121 O O . CYS B 1 117 ? 27.306 40.076 26.812 1.00 18.19 97 CYS A O 1
ATO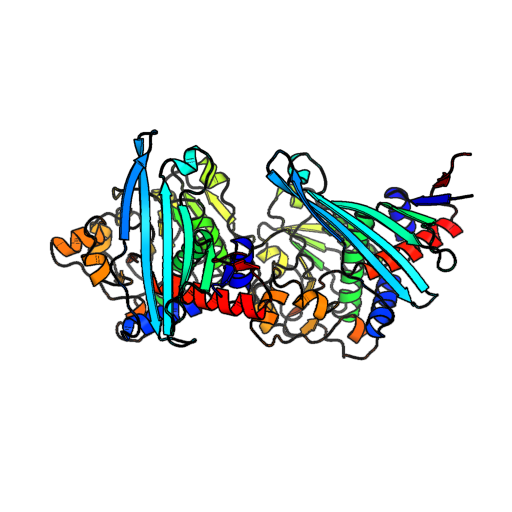M 3124 N N . GLY B 1 118 ? 27.510 42.057 25.706 1.00 16.16 98 GLY A N 1
ATOM 3125 C CA . GLY B 1 118 ? 28.906 41.889 25.309 1.00 15.47 98 GLY A CA 1
ATOM 3126 C C . GLY B 1 118 ? 29.679 43.119 25.700 1.00 15.52 98 GLY A C 1
ATOM 3127 O O . GLY B 1 118 ? 29.085 44.209 25.731 1.00 16.92 98 GLY A O 1
ATOM 3128 N N . PHE B 1 119 ? 30.949 42.950 26.015 1.00 15.60 99 PHE A N 1
ATOM 3129 C CA . PHE B 1 119 ? 31.882 44.077 26.257 1.00 16.29 99 PHE A CA 1
ATOM 3130 C C . PHE B 1 119 ? 33.080 43.931 25.335 1.00 16.06 99 PHE A C 1
ATOM 3131 O O . PHE B 1 119 ? 33.450 42.788 24.990 1.00 14.97 99 PHE A O 1
ATOM 3139 N N . LEU B 1 120 ? 33.677 45.078 24.996 1.00 15.78 100 LEU A N 1
ATOM 3140 C CA . LEU B 1 120 ? 35.057 45.180 24.490 1.00 17.50 100 LEU A CA 1
ATOM 3141 C C . LEU B 1 120 ? 35.929 45.811 25.574 1.00 17.15 100 LEU A C 1
ATOM 3142 O O . LEU B 1 120 ? 35.429 46.677 26.324 1.00 16.81 100 LEU A O 1
ATOM 3147 N N . PHE B 1 121 ? 37.186 45.388 25.593 1.00 18.16 101 PHE A N 1
ATOM 3148 C CA . PHE B 1 121 ? 38.220 45.816 26.560 1.00 19.16 101 PHE A CA 1
ATOM 3149 C C . PHE B 1 121 ? 39.257 46.674 25.823 1.00 21.12 101 PHE A C 1
ATOM 3150 O O . PHE B 1 121 ? 39.686 46.312 24.697 1.00 20.91 101 PHE A O 1
ATOM 3158 N N . ASP B 1 122 ? 39.694 47.750 26.473 1.00 23.56 102 ASP A N 1
ATOM 3159 C CA . ASP B 1 122 ? 40.800 48.603 25.979 1.00 24.89 102 ASP A CA 1
ATOM 3160 C C . ASP B 1 122 ? 42.074 47.773 25.930 1.00 25.42 102 ASP A C 1
ATOM 3161 O O . ASP B 1 122 ? 42.473 47.186 26.934 1.00 26.38 102 ASP A O 1
ATOM 3166 N N . PRO B 1 123 ? 42.764 47.649 24.771 1.00 27.28 103 PRO A N 1
ATOM 3167 C CA . PRO B 1 123 ? 44.013 46.884 24.730 1.00 28.26 103 PRO A CA 1
ATOM 3168 C C . PRO B 1 123 ? 45.083 47.375 25.723 1.00 28.26 103 PRO A C 1
ATOM 3169 O O . PRO B 1 123 ? 45.795 46.555 26.232 1.00 30.54 103 PRO A O 1
ATOM 3173 N N . ARG B 1 124 ? 45.160 48.675 26.015 1.00 32.23 104 ARG A N 1
ATOM 3174 C CA . ARG B 1 124 ? 46.249 49.253 26.856 1.00 32.91 104 ARG A CA 1
ATOM 3175 C C . ARG B 1 124 ? 45.945 49.048 28.346 1.00 29.41 104 ARG A C 1
ATOM 3176 O O . ARG B 1 124 ? 46.855 48.599 29.082 1.00 27.21 104 ARG A O 1
ATOM 3184 N N . THR B 1 125 ? 44.730 49.406 28.763 1.00 28.38 105 THR A N 1
ATOM 3185 C CA . THR B 1 125 ? 44.307 49.554 30.183 1.00 28.02 105 THR A CA 1
ATOM 3186 C C . THR B 1 125 ? 43.495 48.338 30.660 1.00 28.75 105 THR A C 1
ATOM 3187 O O . THR B 1 125 ? 43.333 48.227 31.891 1.00 27.53 105 THR A O 1
ATOM 3191 N N . ALA B 1 126 ? 42.964 47.527 29.726 1.00 25.72 106 ALA A N 1
ATOM 3192 C CA . ALA B 1 126 ? 42.091 46.344 29.953 1.00 24.23 106 ALA A CA 1
ATOM 3193 C C . ALA B 1 126 ? 40.696 46.750 30.439 1.00 22.22 106 ALA A C 1
ATOM 3194 O O . ALA B 1 126 ? 39.870 45.834 30.634 1.00 23.62 106 ALA A O 1
ATOM 3196 N N . ARG B 1 127 ? 40.416 48.046 30.601 1.00 21.06 107 ARG A N 1
ATOM 3197 C CA . ARG B 1 127 ? 39.096 48.553 31.046 1.00 21.44 107 ARG A CA 1
ATOM 3198 C C . ARG B 1 127 ? 38.024 48.075 30.066 1.00 23.33 107 ARG A C 1
ATOM 3199 O O . ARG B 1 127 ? 38.262 48.066 28.856 1.00 22.65 107 ARG A O 1
ATOM 3207 N N . PRO B 1 128 ? 36.816 47.699 30.550 1.00 24.03 108 PRO A N 1
ATOM 3208 C CA . PRO B 1 128 ? 35.640 47.587 29.685 1.00 25.86 108 PRO A CA 1
ATOM 3209 C C . PRO B 1 128 ? 35.190 48.980 29.224 1.00 26.47 108 PRO A C 1
ATOM 3210 O O . PRO B 1 128 ? 34.897 49.814 30.076 1.00 26.77 108 PRO A O 1
ATOM 3214 N N . VAL B 1 129 ? 35.179 49.211 27.905 1.00 25.61 109 VAL A N 1
ATOM 3215 C CA . VAL B 1 129 ? 34.937 50.557 27.297 1.00 24.32 109 VAL A CA 1
ATOM 3216 C C . VAL B 1 129 ? 33.687 50.531 26.411 1.00 22.97 109 VAL A C 1
ATOM 3217 O O . VAL B 1 129 ? 33.145 51.618 26.093 1.00 21.36 109 VAL A O 1
ATOM 3221 N N . VAL B 1 130 ? 33.223 49.337 26.038 1.00 20.06 110 VAL A N 1
ATOM 3222 C CA . VAL B 1 130 ? 31.973 49.156 25.259 1.00 19.36 110 VAL A CA 1
ATOM 3223 C C . VAL B 1 130 ? 31.131 48.095 25.952 1.00 16.86 110 VAL A C 1
ATOM 3224 O O . VAL B 1 130 ? 31.711 47.066 26.294 1.00 16.57 110 VAL A O 1
ATOM 3228 N N . LEU B 1 131 ? 29.836 48.363 26.088 1.00 16.77 111 LEU A N 1
ATOM 3229 C CA . LEU B 1 131 ? 28.779 47.435 26.560 1.00 18.14 111 LEU A CA 1
ATOM 3230 C C . LEU B 1 131 ? 27.689 47.434 25.501 1.00 17.70 111 LEU A C 1
ATOM 3231 O O . LEU B 1 131 ? 27.129 48.521 25.246 1.00 18.96 111 LEU A O 1
ATOM 3236 N N . ALA B 1 132 ? 27.363 46.268 24.949 1.00 17.62 112 ALA A N 1
ATOM 3237 C CA . ALA B 1 132 ? 26.294 46.128 23.935 1.00 16.98 112 ALA A CA 1
ATOM 3238 C C . ALA B 1 132 ? 25.311 45.031 24.340 1.00 16.82 112 ALA A C 1
ATOM 3239 O O . ALA B 1 132 ? 25.757 44.001 24.891 1.00 15.71 112 ALA A O 1
ATOM 3241 N N . GLU B 1 133 ? 24.016 45.226 24.067 1.00 15.91 113 GLU A N 1
ATOM 3242 C CA . GLU B 1 133 ? 23.050 44.100 24.007 1.00 15.75 113 GLU A CA 1
ATOM 3243 C C . GLU B 1 133 ? 23.624 43.091 23.002 1.00 15.50 113 GLU A C 1
ATOM 3244 O O . GLU B 1 133 ? 24.207 43.557 22.018 1.00 16.09 113 GLU A O 1
ATOM 3250 N N . ALA B 1 134 ? 23.527 41.785 23.265 1.00 14.69 114 ALA A N 1
ATOM 3251 C CA . ALA B 1 134 ? 24.315 40.752 22.545 1.00 14.97 114 ALA A CA 1
ATOM 3252 C C . ALA B 1 134 ? 23.449 39.649 21.924 1.00 14.61 114 ALA A C 1
ATOM 3253 O O . ALA B 1 134 ? 23.997 38.892 21.100 1.00 14.51 114 ALA A O 1
ATOM 3255 N N . ALA B 1 135 ? 22.168 39.522 22.263 1.00 14.34 115 ALA A N 1
ATOM 3256 C CA . ALA B 1 135 ? 21.338 38.397 21.777 1.00 15.53 115 ALA A CA 1
ATOM 3257 C C . ALA B 1 135 ? 20.988 38.604 20.293 1.00 15.21 115 ALA A C 1
ATOM 3258 O O . ALA B 1 135 ? 21.115 37.637 19.515 1.00 15.01 115 ALA A O 1
ATOM 3260 N N . TYR B 1 136 ? 20.648 39.819 19.869 1.00 15.92 116 TYR A N 1
ATOM 3261 C CA . TYR B 1 136 ? 20.527 40.120 18.417 1.00 15.15 116 TYR A CA 1
ATOM 3262 C C . TYR B 1 136 ? 21.881 39.851 17.716 1.00 14.66 116 TYR A C 1
ATOM 3263 O O . TYR B 1 136 ? 21.892 39.145 16.674 1.00 14.49 116 TYR A O 1
ATOM 3272 N N . LEU B 1 137 ? 22.989 40.382 18.246 1.00 14.40 117 LEU A N 1
ATOM 3273 C CA . LEU B 1 137 ? 24.337 40.264 17.635 1.00 15.07 117 LEU A CA 1
ATOM 3274 C C . LEU B 1 137 ? 24.703 38.788 17.478 1.00 14.02 117 LEU A C 1
ATOM 3275 O O . LEU B 1 137 ? 25.345 38.448 16.463 1.00 13.45 117 LEU A O 1
ATOM 3280 N N . SER B 1 138 ? 24.293 37.940 18.426 1.00 13.39 118 SER A N 1
ATOM 3281 C CA . SER B 1 138 ? 24.525 36.468 18.371 1.00 13.30 118 SER A CA 1
ATOM 3282 C C . SER B 1 138 ? 23.806 35.868 17.155 1.00 12.93 118 SER A C 1
ATOM 3283 O O . SER B 1 138 ? 24.453 35.110 16.406 1.00 11.65 118 SER A O 1
ATOM 3286 N N . GLY B 1 139 ? 22.519 36.187 16.955 1.00 11.83 119 GLY A N 1
ATOM 3287 C CA . GLY B 1 139 ? 21.770 35.711 15.776 1.00 11.70 119 GLY A CA 1
ATOM 3288 C C . GLY B 1 139 ? 22.399 36.223 14.481 1.00 11.31 119 GLY A C 1
ATOM 3289 O O . GLY B 1 139 ? 22.534 35.440 13.506 1.00 10.27 119 GLY A O 1
ATOM 3290 N N . LEU B 1 140 ? 22.822 37.480 14.473 1.00 10.48 120 LEU A N 1
ATOM 3291 C CA . LEU B 1 140 ? 23.417 38.151 13.288 1.00 10.77 120 LEU A CA 1
ATOM 3292 C C . LEU B 1 140 ? 24.740 37.457 12.952 1.00 10.93 120 LEU A C 1
ATOM 3293 O O . LEU B 1 140 ? 24.954 37.142 11.796 1.00 9.87 120 LEU A O 1
ATOM 3298 N N . ARG B 1 141 ? 25.544 37.132 13.959 1.00 11.43 121 ARG A N 1
ATOM 3299 C CA . ARG B 1 141 ? 26.832 36.422 13.780 1.00 12.15 121 ARG A CA 1
ATOM 3300 C C . ARG B 1 141 ? 26.576 35.072 13.101 1.00 11.31 121 ARG A C 1
ATOM 3301 O O . ARG B 1 141 ? 27.277 34.738 12.137 1.00 11.32 121 ARG A O 1
ATOM 3309 N N . THR B 1 142 ? 25.596 34.326 13.597 1.00 10.39 122 THR A N 1
ATOM 3310 C CA . THR B 1 142 ? 25.216 33.003 13.060 1.00 10.69 122 THR A CA 1
ATOM 3311 C C . THR B 1 142 ? 24.808 33.154 11.589 1.00 10.10 122 THR A C 1
ATOM 3312 O O . THR B 1 142 ? 25.315 32.366 10.741 1.00 10.18 122 THR A O 1
ATOM 3316 N N . ALA B 1 143 ? 23.970 34.143 11.287 1.00 9.66 123 ALA A N 1
ATOM 3317 C CA . ALA B 1 143 ? 23.473 34.369 9.910 1.00 9.62 123 ALA A CA 1
ATOM 3318 C C . ALA B 1 143 ? 24.626 34.804 9.018 1.00 10.15 123 ALA A C 1
ATOM 3319 O O . ALA B 1 143 ? 24.667 34.368 7.863 1.00 9.39 123 ALA A O 1
ATOM 3321 N N . ALA B 1 144 ? 25.551 35.627 9.517 1.00 10.20 124 ALA A N 1
ATOM 3322 C CA . ALA B 1 144 ? 26.691 36.106 8.707 1.00 10.30 124 ALA A CA 1
ATOM 3323 C C . ALA B 1 144 ? 27.602 34.917 8.366 1.00 10.17 124 ALA A C 1
ATOM 3324 O O . ALA B 1 144 ? 28.068 34.833 7.210 1.00 9.98 124 ALA A O 1
ATOM 3326 N N . TYR B 1 145 ? 27.858 34.019 9.326 1.00 9.79 125 TYR A N 1
ATOM 3327 C CA . TYR B 1 145 ? 28.572 32.744 9.040 1.00 9.48 125 TYR A CA 1
ATOM 3328 C C . TYR B 1 145 ? 27.815 31.946 7.968 1.00 9.16 125 TYR A C 1
ATOM 3329 O O . TYR B 1 145 ? 28.464 31.439 7.039 1.00 9.12 125 TYR A O 1
ATOM 3338 N N . THR B 1 146 ? 26.484 31.804 8.060 1.00 8.88 126 THR A N 1
ATOM 3339 C CA . THR B 1 146 ? 25.703 31.087 7.024 1.00 9.01 126 THR A CA 1
ATOM 3340 C C . THR B 1 146 ? 26.011 31.717 5.660 1.00 9.05 126 THR A C 1
ATOM 3341 O O . THR B 1 146 ? 26.297 30.972 4.705 1.00 8.27 126 THR A O 1
ATOM 3345 N N . MET B 1 147 ? 25.971 33.049 5.563 1.00 9.23 127 MET A N 1
ATOM 3346 C CA . MET B 1 147 ? 26.183 33.744 4.272 1.00 9.81 127 MET A CA 1
ATOM 3347 C C . MET B 1 147 ? 27.609 33.485 3.777 1.00 9.96 127 MET A C 1
ATOM 3348 O O . MET B 1 147 ? 27.765 33.186 2.575 1.00 11.10 127 MET A O 1
ATOM 3353 N N . ALA B 1 148 ? 28.609 33.600 4.650 1.00 10.57 128 ALA A N 1
ATOM 3354 C CA . ALA B 1 148 ? 30.022 33.312 4.311 1.00 10.56 128 ALA A CA 1
ATOM 3355 C C . ALA B 1 148 ? 30.118 31.873 3.760 1.00 10.68 128 ALA A C 1
ATOM 3356 O O . ALA B 1 148 ? 30.701 31.668 2.706 1.00 10.15 128 ALA A O 1
ATOM 3358 N N . SER B 1 149 ? 29.522 30.900 4.439 1.00 11.81 129 SER A N 1
ATOM 3359 C CA . SER B 1 149 ? 29.509 29.488 3.991 1.00 12.07 129 SER A CA 1
ATOM 3360 C C . SER B 1 149 ? 28.869 29.361 2.598 1.00 12.21 129 SER A C 1
ATOM 3361 O O . SER B 1 149 ? 29.440 28.616 1.757 1.00 12.77 129 SER A O 1
ATOM 3364 N N . LEU B 1 150 ? 27.731 30.017 2.343 1.00 12.34 130 LEU A N 1
ATOM 3365 C CA . LEU B 1 150 ? 27.011 29.950 1.038 1.00 12.65 130 LEU A CA 1
ATOM 3366 C C . LEU B 1 150 ? 27.855 30.585 -0.071 1.00 13.55 130 LEU A C 1
ATOM 3367 O O . LEU B 1 150 ? 27.871 30.056 -1.198 1.00 13.65 130 LEU A O 1
ATOM 3372 N N . ARG B 1 151 ? 28.534 31.683 0.227 1.00 14.44 131 ARG A N 1
ATOM 3373 C CA . ARG B 1 151 ? 29.399 32.399 -0.745 1.00 16.49 131 ARG A CA 1
ATOM 3374 C C . ARG B 1 151 ? 30.468 31.442 -1.274 1.00 16.11 131 ARG A C 1
ATOM 3375 O O . ARG B 1 151 ? 30.672 31.421 -2.494 1.00 15.12 131 ARG A O 1
ATOM 3383 N N . HIS B 1 152 ? 31.083 30.637 -0.406 1.00 15.83 132 HIS A N 1
ATOM 3384 C CA . HIS B 1 152 ? 32.297 29.851 -0.755 1.00 17.51 132 HIS A CA 1
ATOM 3385 C C . HIS B 1 152 ? 31.954 28.390 -1.052 1.00 16.32 132 HIS A C 1
ATOM 3386 O O . HIS B 1 152 ? 32.711 27.756 -1.819 1.00 16.32 132 HIS A O 1
ATOM 3393 N N . LEU B 1 153 ? 30.869 27.868 -0.480 1.00 15.12 133 LEU A N 1
ATOM 3394 C CA . LEU B 1 153 ? 30.592 26.406 -0.470 1.00 13.84 133 LEU A CA 1
ATOM 3395 C C . LEU B 1 153 ? 29.191 26.084 -0.996 1.00 13.16 133 LEU A C 1
ATOM 3396 O O . LEU B 1 153 ? 28.866 24.889 -1.111 1.00 12.77 133 LEU A O 1
ATOM 3401 N N . GLY B 1 154 ? 28.359 27.086 -1.257 1.00 12.45 134 GLY A N 1
ATOM 3402 C CA . GLY B 1 154 ? 26.979 26.845 -1.715 1.00 13.71 134 GLY A CA 1
ATOM 3403 C C . GLY B 1 154 ? 26.934 26.648 -3.225 1.00 13.80 134 GLY A C 1
ATOM 3404 O O . GLY B 1 154 ? 27.949 26.783 -3.900 1.00 13.79 134 GLY A O 1
ATOM 3405 N N . PRO B 1 155 ? 25.749 26.355 -3.791 1.00 15.57 135 PRO A N 1
ATOM 3406 C CA . PRO B 1 155 ? 25.565 26.361 -5.238 1.00 17.38 135 PRO A CA 1
ATOM 3407 C C . PRO B 1 155 ? 25.783 27.803 -5.701 1.00 20.55 135 PRO A C 1
ATOM 3408 O O . PRO B 1 155 ? 25.531 28.728 -4.933 1.00 24.44 135 PRO A O 1
ATOM 3412 N N . VAL B 1 156 ? 26.360 27.987 -6.881 1.00 22.02 136 VAL A N 1
ATOM 3413 C CA . VAL B 1 156 ? 26.461 29.349 -7.477 1.00 23.02 136 VAL A CA 1
ATOM 3414 C C . VAL B 1 156 ? 25.078 29.710 -8.036 1.00 21.34 136 VAL A C 1
ATOM 3415 O O . VAL B 1 156 ? 24.569 28.953 -8.842 1.00 22.86 136 VAL A O 1
ATOM 3419 N N . GLY B 1 157 ? 24.459 30.805 -7.594 1.00 21.68 137 GLY A N 1
ATOM 3420 C CA . GLY B 1 157 ? 23.272 31.362 -8.276 1.00 20.28 137 GLY A CA 1
ATOM 3421 C C . GLY B 1 157 ? 21.928 30.829 -7.772 1.00 18.80 137 GLY A C 1
ATOM 3422 O O . GLY B 1 157 ? 20.915 31.141 -8.400 1.00 21.20 137 GLY A O 1
ATOM 3423 N N . PHE B 1 158 ? 21.871 30.110 -6.658 1.00 16.79 138 PHE A N 1
ATOM 3424 C CA . PHE B 1 158 ? 20.591 29.627 -6.069 1.00 15.29 138 PHE A CA 1
ATOM 3425 C C . PHE B 1 158 ? 19.607 30.797 -5.943 1.00 15.08 138 PHE A C 1
ATOM 3426 O O . PHE B 1 158 ? 20.002 31.901 -5.521 1.00 15.36 138 PHE A O 1
ATOM 3434 N N . ASP B 1 159 ? 18.333 30.553 -6.229 1.00 14.38 139 ASP A N 1
ATOM 3435 C CA . ASP B 1 159 ? 17.275 31.599 -6.208 1.00 14.79 139 ASP A CA 1
ATOM 3436 C C . ASP B 1 159 ? 16.194 31.254 -5.201 1.00 12.52 139 ASP A C 1
ATOM 3437 O O . ASP B 1 159 ? 15.132 31.920 -5.195 1.00 12.02 139 ASP A O 1
ATOM 3442 N N . ALA B 1 160 ? 16.441 30.246 -4.373 1.00 11.86 140 ALA A N 1
ATOM 3443 C CA . ALA B 1 160 ? 15.486 29.841 -3.328 1.00 11.41 140 ALA A CA 1
ATOM 3444 C C . ALA B 1 160 ? 16.244 29.295 -2.120 1.00 11.08 140 ALA A C 1
ATOM 3445 O O . ALA B 1 160 ? 17.290 28.658 -2.298 1.00 10.72 140 ALA A O 1
ATOM 3447 N N . VAL B 1 161 ? 15.696 29.523 -0.932 1.00 11.39 141 VAL A N 1
ATOM 3448 C CA . VAL B 1 161 ? 16.247 28.949 0.325 1.00 11.33 141 VAL A CA 1
ATOM 3449 C C . VAL B 1 161 ? 15.088 28.338 1.114 1.00 11.34 141 VAL A C 1
ATOM 3450 O O . VAL B 1 161 ? 13.994 28.898 1.111 1.00 11.31 141 VAL A O 1
ATOM 3454 N N . SER B 1 162 ? 15.358 27.210 1.770 1.00 10.60 142 SER A N 1
ATOM 3455 C CA . SER B 1 162 ? 14.437 26.546 2.709 1.00 11.24 142 SER A CA 1
ATOM 3456 C C . SER B 1 162 ? 14.895 26.791 4.148 1.00 11.13 142 SER A C 1
ATOM 3457 O O . SER B 1 162 ? 16.110 26.715 4.432 1.00 10.41 142 SER A O 1
ATOM 3460 N N . PHE B 1 163 ? 13.936 27.096 5.019 1.00 11.64 143 PHE A N 1
ATOM 3461 C CA . PHE B 1 163 ? 14.115 27.189 6.483 1.00 12.42 143 PHE A CA 1
ATOM 3462 C C . PHE B 1 163 ? 13.226 26.138 7.134 1.00 12.77 143 PHE A C 1
ATOM 3463 O O . PHE B 1 163 ? 12.046 25.994 6.757 1.00 12.01 143 PHE A O 1
ATOM 3471 N N . ILE B 1 164 ? 13.800 25.401 8.070 1.00 12.58 144 ILE A N 1
ATOM 3472 C CA . ILE B 1 164 ? 13.009 24.668 9.078 1.00 13.85 144 ILE A CA 1
ATOM 3473 C C . ILE B 1 164 ? 13.180 25.450 10.370 1.00 13.90 144 ILE A C 1
ATOM 3474 O O . ILE B 1 164 ? 14.306 25.554 10.885 1.00 12.01 144 ILE A O 1
ATOM 3479 N N . GLY B 1 165 ? 12.082 26.026 10.855 1.00 14.25 145 GLY A N 1
ATOM 3480 C CA . GLY B 1 165 ? 12.101 26.961 11.989 1.00 15.24 145 GLY A CA 1
ATOM 3481 C C . GLY B 1 165 ? 12.052 28.386 11.493 1.00 16.89 145 GLY A C 1
ATOM 3482 O O . GLY B 1 165 ? 12.881 28.729 10.634 1.00 20.28 145 GLY A O 1
ATOM 3483 N N . THR B 1 166 ? 11.089 29.174 11.962 1.00 16.69 146 THR A N 1
ATOM 3484 C CA . THR B 1 166 ? 10.743 30.494 11.385 1.00 17.66 146 THR A CA 1
ATOM 3485 C C . THR B 1 166 ? 10.645 31.567 12.465 1.00 20.03 146 THR A C 1
ATOM 3486 O O . THR B 1 166 ? 9.794 32.457 12.321 1.00 25.28 146 THR A O 1
ATOM 3490 N N . GLY B 1 167 ? 11.561 31.584 13.420 1.00 19.70 147 GLY A N 1
ATOM 3491 C CA . GLY B 1 167 ? 11.621 32.664 14.429 1.00 18.94 147 GLY A CA 1
ATOM 3492 C C . GLY B 1 167 ? 12.661 33.733 14.127 1.00 16.96 147 GLY A C 1
ATOM 3493 O O . GLY B 1 167 ? 12.955 34.002 12.942 1.00 15.45 147 GLY A O 1
ATOM 3494 N N . ALA B 1 168 ? 13.195 34.345 15.183 1.00 15.54 148 ALA A N 1
ATOM 3495 C CA . ALA B 1 168 ? 14.170 35.453 15.114 1.00 15.48 148 ALA A CA 1
ATOM 3496 C C . ALA B 1 168 ? 15.362 35.065 14.208 1.00 14.21 148 ALA A C 1
ATOM 3497 O O . ALA B 1 168 ? 15.895 35.930 13.466 1.00 13.92 148 ALA A O 1
ATOM 3499 N N . GLN B 1 169 ? 15.815 33.819 14.287 1.00 13.35 149 GLN A N 1
ATOM 3500 C CA . GLN B 1 169 ? 16.972 33.365 13.485 1.00 13.81 149 GLN A CA 1
ATOM 3501 C C . GLN B 1 169 ? 16.599 33.346 11.995 1.00 11.96 149 GLN A C 1
ATOM 3502 O O . GLN B 1 169 ? 17.478 33.688 11.170 1.00 11.38 149 GLN A O 1
ATOM 3508 N N . ALA B 1 170 ? 15.373 32.961 11.630 1.00 11.48 150 ALA A N 1
ATOM 3509 C CA . ALA B 1 170 ? 14.958 32.935 10.209 1.00 12.13 150 ALA A CA 1
ATOM 3510 C C . ALA B 1 170 ? 14.879 34.390 9.722 1.00 12.37 150 ALA A C 1
ATOM 3511 O O . ALA B 1 170 ? 15.277 34.663 8.578 1.00 11.60 150 ALA A O 1
ATOM 3513 N N . ARG B 1 171 ? 14.416 35.305 10.580 1.00 12.77 151 ARG A N 1
ATOM 3514 C CA . ARG B 1 171 ? 14.211 36.719 10.181 1.00 13.10 151 ARG A CA 1
ATOM 3515 C C . ARG B 1 171 ? 15.573 37.325 9.836 1.00 12.62 151 ARG A C 1
ATOM 3516 O O . ARG B 1 171 ? 15.675 37.980 8.785 1.00 12.06 151 ARG A O 1
ATOM 3524 N N . VAL B 1 172 ? 16.578 37.128 10.686 1.00 11.62 152 VAL A N 1
ATOM 3525 C CA . VAL B 1 172 ? 17.928 37.713 10.458 1.00 11.97 152 VAL A CA 1
ATOM 3526 C C . VAL B 1 172 ? 18.624 36.982 9.294 1.00 11.45 152 VAL A C 1
ATOM 3527 O O . VAL B 1 172 ? 19.276 37.651 8.488 1.00 12.23 152 VAL A O 1
ATOM 3531 N N . HIS B 1 173 ? 18.430 35.677 9.098 1.00 10.49 153 HIS A N 1
ATOM 3532 C CA . HIS B 1 173 ? 18.959 35.009 7.882 1.00 9.91 153 HIS A CA 1
ATOM 3533 C C . HIS B 1 173 ? 18.318 35.651 6.641 1.00 9.97 153 HIS A C 1
ATOM 3534 O O . HIS B 1 173 ? 19.069 35.971 5.698 1.00 10.07 153 HIS A O 1
ATOM 3541 N N . ALA B 1 174 ? 16.995 35.867 6.640 1.00 9.65 154 ALA A N 1
ATOM 3542 C CA . ALA B 1 174 ? 16.275 36.451 5.483 1.00 10.11 154 ALA A CA 1
ATOM 3543 C C . ALA B 1 174 ? 16.802 37.849 5.204 1.00 10.27 154 ALA A C 1
ATOM 3544 O O . ALA B 1 174 ? 17.042 38.170 4.021 1.00 10.13 154 ALA A O 1
ATOM 3546 N N . ALA B 1 175 ? 17.005 38.645 6.254 1.00 10.73 155 ALA A N 1
ATOM 3547 C CA . ALA B 1 175 ? 17.553 40.009 6.138 1.00 10.83 155 ALA A CA 1
ATOM 3548 C C . ALA B 1 175 ? 18.913 39.943 5.445 1.00 10.67 155 ALA A C 1
ATOM 3549 O O . ALA B 1 175 ? 19.156 40.748 4.505 1.00 11.19 155 ALA A O 1
ATOM 3551 N N . LEU B 1 176 ? 19.787 39.020 5.835 1.00 10.86 156 LEU A N 1
ATOM 3552 C CA . LEU B 1 176 ? 21.133 38.924 5.210 1.00 11.17 156 LEU A CA 1
ATOM 3553 C C . LEU B 1 176 ? 21.028 38.327 3.792 1.00 11.22 156 LEU A C 1
ATOM 3554 O O . LEU B 1 176 ? 21.868 38.688 2.961 1.00 11.25 156 LEU A O 1
ATOM 3559 N N . LEU B 1 177 ? 20.049 37.464 3.505 1.00 10.82 157 LEU A N 1
ATOM 3560 C CA . LEU B 1 177 ? 19.859 36.954 2.118 1.00 11.18 157 LEU A CA 1
ATOM 3561 C C . LEU B 1 177 ? 19.551 38.128 1.173 1.00 11.47 157 LEU A C 1
ATOM 3562 O O . LEU B 1 177 ? 20.068 38.136 0.039 1.00 10.90 157 LEU A O 1
ATOM 3567 N N . ALA B 1 178 ? 18.720 39.075 1.608 1.00 12.86 158 ALA A N 1
ATOM 3568 C CA . ALA B 1 178 ? 18.404 40.294 0.809 1.00 13.53 158 ALA A CA 1
ATOM 3569 C C . ALA B 1 178 ? 19.682 41.112 0.544 1.00 14.85 158 ALA A C 1
ATOM 3570 O O . ALA B 1 178 ? 19.818 41.669 -0.572 1.00 15.69 158 ALA A O 1
ATOM 3572 N N . ARG B 1 179 ? 20.610 41.175 1.491 1.00 13.95 159 ARG A N 1
ATOM 3573 C CA . ARG B 1 179 ? 21.871 41.943 1.337 1.00 14.91 159 ARG A CA 1
ATOM 3574 C C . ARG B 1 179 ? 22.855 41.211 0.430 1.00 14.55 159 ARG A C 1
ATOM 3575 O O . ARG B 1 179 ? 23.441 41.882 -0.444 1.00 16.13 159 ARG A O 1
ATOM 3583 N N . TYR B 1 180 ? 23.039 39.902 0.604 1.00 12.46 160 TYR A N 1
ATOM 3584 C CA . TYR B 1 180 ? 24.220 39.190 0.052 1.00 11.70 160 TYR A CA 1
ATOM 3585 C C . TYR B 1 180 ? 23.844 38.265 -1.107 1.00 11.27 160 TYR A C 1
ATOM 3586 O O . TYR B 1 180 ? 24.763 37.949 -1.875 1.00 12.04 160 TYR A O 1
ATOM 3595 N N . PHE B 1 181 ? 22.583 37.857 -1.210 1.00 10.62 161 PHE A N 1
ATOM 3596 C CA . PHE B 1 181 ? 22.085 36.885 -2.235 1.00 10.87 161 PHE A CA 1
ATOM 3597 C C . PHE B 1 181 ? 20.775 37.391 -2.816 1.00 11.13 161 PHE A C 1
ATOM 3598 O O . PHE B 1 181 ? 19.711 36.765 -2.671 1.00 9.85 161 PHE A O 1
ATOM 3606 N N . PRO B 1 182 ? 20.831 38.529 -3.547 1.00 11.91 162 PRO A N 1
ATOM 3607 C CA . PRO B 1 182 ? 19.624 39.113 -4.135 1.00 12.76 162 PRO A CA 1
ATOM 3608 C C . PRO B 1 182 ? 18.903 38.229 -5.175 1.00 13.55 162 PRO A C 1
ATOM 3609 O O . PRO B 1 182 ? 17.703 38.438 -5.359 1.00 14.58 162 PRO A O 1
ATOM 3613 N N . ALA B 1 183 ? 19.578 37.235 -5.765 1.00 14.31 163 ALA A N 1
ATOM 3614 C CA . ALA B 1 183 ? 18.944 36.198 -6.631 1.00 14.42 163 ALA A CA 1
ATOM 3615 C C . ALA B 1 183 ? 17.857 35.425 -5.865 1.00 14.12 163 ALA A C 1
ATOM 3616 O O . ALA B 1 183 ? 16.922 34.868 -6.516 1.00 13.35 163 ALA A O 1
ATOM 3618 N N . VAL B 1 184 ? 17.958 35.343 -4.538 1.00 12.76 164 VAL A N 1
ATOM 3619 C CA . VAL B 1 184 ? 16.961 34.582 -3.742 1.00 12.40 164 VAL A CA 1
ATOM 3620 C C . VAL B 1 184 ? 15.650 35.359 -3.678 1.00 13.01 164 VAL A C 1
ATOM 3621 O O . VAL B 1 184 ? 15.598 36.384 -2.985 1.00 13.28 164 VAL A O 1
ATOM 3625 N N . ARG B 1 185 ? 14.606 34.841 -4.338 1.00 14.08 165 ARG A N 1
ATOM 3626 C CA . ARG B 1 185 ? 13.280 35.493 -4.427 1.00 16.01 165 ARG A CA 1
ATOM 3627 C C . ARG B 1 185 ? 12.210 34.688 -3.694 1.00 15.63 165 ARG A C 1
ATOM 3628 O O . ARG B 1 185 ? 11.125 35.252 -3.462 1.00 16.27 165 ARG A O 1
ATOM 3636 N N . ASP B 1 186 ? 12.510 33.447 -3.290 1.00 14.38 166 ASP A N 1
ATOM 3637 C CA . ASP B 1 186 ? 11.508 32.487 -2.767 1.00 13.95 166 ASP A CA 1
ATOM 3638 C C . ASP B 1 186 ? 12.082 31.842 -1.506 1.00 12.99 166 ASP A C 1
ATOM 3639 O O . ASP B 1 186 ? 13.214 31.346 -1.577 1.00 11.09 166 ASP A O 1
ATOM 3644 N N . LEU B 1 187 ? 11.346 31.921 -0.402 1.00 12.56 167 LEU A N 1
ATOM 3645 C CA . LEU B 1 187 ? 11.680 31.178 0.835 1.00 12.77 167 LEU A CA 1
ATOM 3646 C C . LEU B 1 187 ? 10.649 30.074 1.021 1.00 12.39 167 LEU A C 1
ATOM 3647 O O . LEU B 1 187 ? 9.456 30.338 0.888 1.00 13.24 167 LEU A O 1
ATOM 3652 N N . HIS B 1 188 ? 11.118 28.858 1.267 1.00 11.98 168 HIS A N 1
ATOM 3653 C CA . HIS B 1 188 ? 10.279 27.656 1.470 1.00 11.94 168 HIS A CA 1
ATOM 3654 C C . HIS B 1 188 ? 10.410 27.261 2.935 1.00 12.51 168 HIS A C 1
ATOM 3655 O O . HIS B 1 188 ? 11.525 26.946 3.353 1.00 11.82 168 HIS A O 1
ATOM 3662 N N . VAL B 1 189 ? 9.339 27.386 3.714 1.00 11.95 169 VAL A N 1
ATOM 3663 C CA . VAL B 1 189 ? 9.466 27.284 5.190 1.00 12.47 169 VAL A CA 1
ATOM 3664 C C . VAL B 1 189 ? 8.551 26.185 5.729 1.00 12.70 169 VAL A C 1
ATOM 3665 O O . VAL B 1 189 ? 7.480 25.903 5.169 1.00 12.80 169 VAL A O 1
ATOM 3669 N N . PHE B 1 190 ? 9.031 25.557 6.786 1.00 13.73 170 PHE A N 1
ATOM 3670 C CA . PHE B 1 190 ? 8.255 24.641 7.641 1.00 13.55 170 PHE A CA 1
ATOM 3671 C C . PHE B 1 190 ? 8.579 24.988 9.088 1.00 14.34 170 PHE A C 1
ATOM 3672 O O . PHE B 1 190 ? 9.744 25.322 9.397 1.00 13.01 170 PHE A O 1
ATOM 3680 N N . ASP B 1 191 ? 7.574 24.906 9.960 1.00 14.84 171 ASP A N 1
ATOM 3681 C CA . ASP B 1 191 ? 7.780 25.076 11.417 1.00 15.97 171 ASP A CA 1
ATOM 3682 C C . ASP B 1 191 ? 6.792 24.149 12.109 1.00 17.00 171 ASP A C 1
ATOM 3683 O O . ASP B 1 191 ? 5.627 24.120 11.663 1.00 17.36 171 ASP A O 1
ATOM 3688 N N . THR B 1 192 ? 7.243 23.397 13.116 1.00 17.27 172 THR A N 1
ATOM 3689 C CA . THR B 1 192 ? 6.351 22.471 13.852 1.00 20.73 172 THR A CA 1
ATOM 3690 C C . THR B 1 192 ? 5.258 23.321 14.521 1.00 23.28 172 THR A C 1
ATOM 3691 O O . THR B 1 192 ? 4.152 22.786 14.699 1.00 24.47 172 THR A O 1
ATOM 3695 N N . GLU B 1 193 ? 5.545 24.593 14.822 1.00 24.41 173 GLU A N 1
ATOM 3696 C CA . GLU B 1 193 ? 4.530 25.592 15.261 1.00 28.28 173 GLU A CA 1
ATOM 3697 C C . GLU B 1 193 ? 4.003 26.302 14.010 1.00 25.51 173 GLU A C 1
ATOM 3698 O O . GLU B 1 193 ? 4.630 27.288 13.549 1.00 22.79 173 GLU A O 1
ATOM 3704 N N . ARG B 1 194 ? 2.910 25.775 13.462 1.00 25.03 174 ARG A N 1
ATOM 3705 C CA . ARG B 1 194 ? 2.331 26.187 12.162 1.00 26.23 174 ARG A CA 1
ATOM 3706 C C . ARG B 1 194 ? 2.024 27.690 12.184 1.00 24.27 174 ARG A C 1
ATOM 3707 O O . ARG B 1 194 ? 2.246 28.356 11.162 1.00 21.46 174 ARG A O 1
ATOM 3715 N N . SER B 1 195 ? 1.533 28.213 13.308 1.00 24.26 175 SER A N 1
ATOM 3716 C CA . SER B 1 195 ? 1.120 29.632 13.420 1.00 24.53 175 SER A CA 1
ATOM 3717 C C . SER B 1 195 ? 2.349 30.509 13.167 1.00 24.34 175 SER A C 1
ATOM 3718 O O . SER B 1 195 ? 2.219 31.525 12.489 1.00 21.18 175 SER A O 1
ATOM 3721 N N . ARG B 1 196 ? 3.526 30.075 13.627 1.00 23.97 176 ARG A N 1
ATOM 3722 C CA . ARG B 1 196 ? 4.793 30.820 13.425 1.00 24.15 176 ARG A CA 1
ATOM 3723 C C . ARG B 1 196 ? 5.171 30.831 11.937 1.00 20.64 176 ARG A C 1
ATOM 3724 O O . ARG B 1 196 ? 5.566 31.900 11.422 1.00 20.82 176 ARG A O 1
ATOM 3732 N N . ALA B 1 197 ? 5.103 29.686 11.265 1.00 20.03 177 ALA A N 1
ATOM 3733 C CA . ALA B 1 197 ? 5.406 29.573 9.818 1.00 18.70 177 ALA A CA 1
ATOM 3734 C C . ALA B 1 197 ? 4.504 30.539 9.040 1.00 20.24 177 ALA A C 1
ATOM 3735 O O . ALA B 1 197 ? 5.019 31.238 8.151 1.00 19.30 177 ALA A O 1
ATOM 3737 N N . GLU B 1 198 ? 3.212 30.580 9.390 1.00 21.58 178 GLU A N 1
ATOM 3738 C CA . GLU B 1 198 ? 2.187 31.404 8.692 1.00 24.13 178 GLU A CA 1
ATOM 3739 C C . GLU B 1 198 ? 2.442 32.897 8.934 1.00 23.18 178 GLU A C 1
ATOM 3740 O O . GLU B 1 198 ? 2.136 33.686 8.036 1.00 25.31 178 GLU A O 1
ATOM 3746 N N . ALA B 1 199 ? 3.027 33.270 10.069 1.00 22.28 179 ALA A N 1
ATOM 3747 C CA . ALA B 1 199 ? 3.348 34.674 10.409 1.00 22.48 179 ALA A CA 1
ATOM 3748 C C . ALA B 1 199 ? 4.649 35.125 9.724 1.00 20.96 179 ALA A C 1
ATOM 3749 O O . ALA B 1 199 ? 4.921 36.309 9.741 1.00 21.07 179 ALA A O 1
ATOM 3751 N N . PHE B 1 200 ? 5.450 34.226 9.153 1.00 19.49 180 PHE A N 1
ATOM 3752 C CA . PHE B 1 200 ? 6.812 34.574 8.644 1.00 18.99 180 PHE A CA 1
ATOM 3753 C C . PHE B 1 200 ? 6.733 35.254 7.261 1.00 19.13 180 PHE A C 1
ATOM 3754 O O . PHE B 1 200 ? 6.111 34.683 6.355 1.00 18.95 180 PHE A O 1
ATOM 3762 N N . THR B 1 201 ? 7.394 36.405 7.084 1.00 20.61 181 THR A N 1
ATOM 3763 C CA . THR B 1 201 ? 7.342 37.211 5.830 1.00 22.10 181 THR A CA 1
ATOM 3764 C C . THR B 1 201 ? 8.720 37.367 5.172 1.00 21.11 181 THR A C 1
ATOM 3765 O O . THR B 1 201 ? 8.761 37.780 4.004 1.00 21.03 181 THR A O 1
ATOM 3769 N N . GLY B 1 202 ? 9.819 37.076 5.858 1.00 22.13 182 GLY A N 1
ATOM 3770 C CA . GLY B 1 202 ? 11.157 37.278 5.263 1.00 22.37 182 GLY A CA 1
ATOM 3771 C C . GLY B 1 202 ? 11.426 38.756 5.017 1.00 22.95 182 GLY A C 1
ATOM 3772 O O . GLY B 1 202 ? 10.830 39.575 5.755 1.00 24.09 182 GLY A O 1
ATOM 3773 N N . ALA B 1 203 ? 12.245 39.094 4.012 1.00 22.21 183 ALA A N 1
ATOM 3774 C CA . ALA B 1 203 ? 12.942 40.406 3.881 1.00 26.68 183 ALA A CA 1
ATOM 3775 C C . ALA B 1 203 ? 12.960 40.927 2.440 1.00 26.02 183 ALA A C 1
ATOM 3776 O O . ALA B 1 203 ? 12.184 40.380 1.642 1.00 32.62 183 ALA A O 1
ATOM 3778 N N . GLY B 1 205 ? 12.375 41.477 -1.191 1.00 24.63 185 GLY A N 1
ATOM 3779 C CA . GLY B 1 205 ? 12.187 40.695 -2.427 1.00 24.18 185 GLY A CA 1
ATOM 3780 C C . GLY B 1 205 ? 11.846 39.216 -2.202 1.00 22.07 185 GLY A C 1
ATOM 3781 O O . GLY B 1 205 ? 12.105 38.450 -3.136 1.00 21.31 185 GLY A O 1
ATOM 3782 N N . HIS B 1 206 ? 11.294 38.807 -1.046 1.00 20.71 186 HIS A N 1
ATOM 3783 C CA . HIS B 1 206 ? 11.020 37.369 -0.737 1.00 18.43 186 HIS A CA 1
ATOM 3784 C C . HIS B 1 206 ? 9.538 37.037 -0.796 1.00 17.80 186 HIS A C 1
ATOM 3785 O O . HIS B 1 206 ? 8.755 37.682 -0.116 1.00 19.97 186 HIS A O 1
ATOM 3792 N N . THR B 1 207 ? 9.197 35.995 -1.545 1.00 17.22 187 THR A N 1
ATOM 3793 C CA . THR B 1 207 ? 7.876 35.336 -1.496 1.00 17.08 187 THR A CA 1
ATOM 3794 C C . THR B 1 207 ? 8.010 34.133 -0.562 1.00 16.56 187 THR A C 1
ATOM 3795 O O . THR B 1 207 ? 8.882 33.278 -0.831 1.00 15.47 187 THR A O 1
ATOM 3799 N N . VAL B 1 208 ? 7.193 34.060 0.477 1.00 16.21 188 VAL A N 1
ATOM 3800 C CA . VAL B 1 208 ? 7.251 32.922 1.439 1.00 16.56 188 VAL A CA 1
ATOM 3801 C C . VAL B 1 208 ? 6.283 31.817 1.001 1.00 16.90 188 VAL A C 1
ATOM 3802 O O . VAL B 1 208 ? 5.079 32.094 0.786 1.00 17.21 188 VAL A O 1
ATOM 3806 N N . HIS B 1 209 ? 6.780 30.584 0.903 1.00 14.64 189 HIS A N 1
ATOM 3807 C CA . HIS B 1 209 ? 5.944 29.382 0.678 1.00 15.47 189 HIS A CA 1
ATOM 3808 C C . HIS B 1 209 ? 5.926 28.567 1.966 1.00 16.50 189 HIS A C 1
ATOM 3809 O O . HIS B 1 209 ? 7.020 28.106 2.383 1.00 15.34 189 HIS A O 1
ATOM 3816 N N . VAL B 1 210 ? 4.758 28.432 2.588 1.00 14.59 190 VAL A N 1
ATOM 3817 C CA . VAL B 1 210 ? 4.604 27.601 3.815 1.00 16.15 190 VAL A CA 1
ATOM 3818 C C . VAL B 1 210 ? 4.276 26.181 3.368 1.00 16.21 190 VAL A C 1
ATOM 3819 O O . VAL B 1 210 ? 3.294 26.004 2.620 1.00 17.24 190 VAL A O 1
ATOM 3823 N N . HIS B 1 211 ? 5.077 25.208 3.801 1.00 15.97 191 HIS A N 1
ATOM 3824 C CA . HIS B 1 211 ? 4.866 23.767 3.525 1.00 15.68 191 HIS A CA 1
ATOM 3825 C C . HIS B 1 211 ? 4.259 23.080 4.745 1.00 16.35 191 HIS A C 1
ATOM 3826 O O . HIS B 1 211 ? 4.557 23.507 5.864 1.00 16.54 191 HIS A O 1
ATOM 3833 N N . ASP B 1 212 ? 3.479 22.022 4.514 1.00 17.98 192 ASP A N 1
ATOM 3834 C CA . ASP B 1 212 ? 2.821 21.207 5.573 1.00 19.08 192 ASP A CA 1
ATOM 3835 C C . ASP B 1 212 ? 3.848 20.299 6.252 1.00 16.80 192 ASP A C 1
ATOM 3836 O O . ASP B 1 212 ? 3.578 19.839 7.381 1.00 16.95 192 ASP A O 1
ATOM 3841 N N . THR B 1 213 ? 4.951 19.994 5.571 1.00 14.43 193 THR A N 1
ATOM 3842 C CA . THR B 1 213 ? 5.933 18.987 6.042 1.00 14.12 193 THR A CA 1
ATOM 3843 C C . THR B 1 213 ? 7.344 19.585 5.916 1.00 12.72 193 THR A C 1
ATOM 3844 O O . THR B 1 213 ? 7.601 20.383 4.980 1.00 11.90 193 THR A O 1
ATOM 3848 N N . ALA B 1 214 ? 8.226 19.211 6.832 1.00 12.01 194 ALA A N 1
ATOM 3849 C CA . ALA B 1 214 ? 9.681 19.448 6.711 1.00 11.50 194 ALA A CA 1
ATOM 3850 C C . ALA B 1 214 ? 10.200 18.905 5.373 1.00 10.96 194 ALA A C 1
ATOM 3851 O O . ALA B 1 214 ? 10.924 19.635 4.678 1.00 10.08 194 ALA A O 1
ATOM 3853 N N . GLU B 1 215 ? 9.834 17.681 5.000 1.00 11.29 195 GLU A N 1
ATOM 3854 C CA . GLU B 1 215 ? 10.271 17.046 3.727 1.00 11.93 195 GLU A CA 1
ATOM 3855 C C . GLU B 1 215 ? 10.010 17.976 2.533 1.00 11.64 195 GLU A C 1
ATOM 3856 O O . GLU B 1 215 ? 10.943 18.210 1.724 1.00 11.16 195 GLU A O 1
ATOM 3862 N N . ALA B 1 216 ? 8.772 18.449 2.370 1.00 12.34 196 ALA A N 1
ATOM 3863 C CA . ALA B 1 216 ? 8.371 19.339 1.257 1.00 12.48 196 ALA A CA 1
ATOM 3864 C C . ALA B 1 216 ? 9.261 20.593 1.238 1.00 12.38 196 ALA A C 1
ATOM 3865 O O . ALA B 1 216 ? 9.712 20.997 0.138 1.00 13.03 196 ALA A O 1
ATOM 3867 N N . ALA B 1 217 ? 9.556 21.173 2.408 1.00 11.48 197 ALA A N 1
ATOM 3868 C CA . ALA B 1 217 ? 10.398 22.388 2.504 1.00 11.30 197 ALA A CA 1
ATOM 3869 C C . ALA B 1 217 ? 11.809 22.051 2.012 1.00 11.04 197 ALA A C 1
ATOM 3870 O O . ALA B 1 217 ? 12.342 22.793 1.195 1.00 12.88 197 ALA A O 1
ATOM 3872 N N . VAL B 1 218 ? 12.386 20.947 2.467 1.00 11.06 198 VAL A N 1
ATOM 3873 C CA . VAL B 1 218 ? 13.770 20.583 2.043 1.00 10.61 198 VAL A CA 1
ATOM 3874 C C . VAL B 1 218 ? 13.803 20.338 0.531 1.00 10.59 198 VAL A C 1
ATOM 3875 O O . VAL B 1 218 ? 14.711 20.855 -0.115 1.00 10.47 198 VAL A O 1
ATOM 3879 N N . ARG B 1 219 ? 12.853 19.570 -0.013 1.00 10.15 199 ARG A N 1
ATOM 3880 C CA . ARG B 1 219 ? 12.854 19.190 -1.455 1.00 10.77 199 ARG A CA 1
ATOM 3881 C C . ARG B 1 219 ? 12.631 20.424 -2.352 1.00 10.87 199 ARG A C 1
ATOM 3882 O O . ARG B 1 219 ? 12.984 20.340 -3.540 1.00 11.35 199 ARG A O 1
ATOM 3890 N N . ALA B 1 220 ? 12.079 21.518 -1.823 1.00 10.87 200 ALA A N 1
ATOM 3891 C CA . ALA B 1 220 ? 11.653 22.702 -2.620 1.00 11.01 200 ALA A CA 1
ATOM 3892 C C . ALA B 1 220 ? 12.862 23.533 -3.080 1.00 10.71 200 ALA A C 1
ATOM 3893 O O . ALA B 1 220 ? 12.663 24.480 -3.888 1.00 11.63 200 ALA A O 1
ATOM 3895 N N . SER B 1 221 ? 14.065 23.262 -2.593 1.00 10.16 201 SER A N 1
ATOM 3896 C CA . SER B 1 221 ? 15.234 24.086 -2.989 1.00 11.42 201 SER A CA 1
ATOM 3897 C C . SER B 1 221 ? 16.535 23.303 -2.878 1.00 11.20 201 SER A C 1
ATOM 3898 O O . SER B 1 221 ? 16.491 22.111 -2.499 1.00 11.68 201 SER A O 1
ATOM 3901 N N . HIS B 1 222 ? 17.644 23.965 -3.218 1.00 11.56 202 HIS A N 1
ATOM 3902 C CA . HIS B 1 222 ? 19.023 23.426 -3.087 1.00 11.62 202 HIS A CA 1
ATOM 3903 C C . HIS B 1 222 ? 19.734 23.924 -1.820 1.00 11.04 202 HIS A C 1
ATOM 3904 O O . HIS B 1 222 ? 20.904 23.557 -1.625 1.00 10.87 202 HIS A O 1
ATOM 3911 N N . VAL B 1 223 ? 19.101 24.757 -0.998 1.00 10.26 203 VAL A N 1
ATOM 3912 C CA . VAL B 1 223 ? 19.786 25.377 0.169 1.00 10.55 203 VAL A CA 1
ATOM 3913 C C . VAL B 1 223 ? 18.843 25.304 1.358 1.00 10.59 203 VAL A C 1
ATOM 3914 O O . VAL B 1 223 ? 17.731 25.864 1.268 1.00 10.72 203 VAL A O 1
ATOM 3918 N N . LEU B 1 224 ? 19.264 24.600 2.401 1.00 11.06 204 LEU A N 1
ATOM 3919 C CA . LEU B 1 224 ? 18.480 24.424 3.645 1.00 10.02 204 LEU A CA 1
ATOM 3920 C C . LEU B 1 224 ? 19.236 25.085 4.797 1.00 9.85 204 LEU A C 1
ATOM 3921 O O . LEU B 1 224 ? 20.450 24.881 4.926 1.00 9.72 204 LEU A O 1
ATOM 3926 N N . VAL B 1 225 ? 18.529 25.812 5.634 1.00 9.34 205 VAL A N 1
ATOM 3927 C CA . VAL B 1 225 ? 19.066 26.282 6.941 1.00 9.44 205 VAL A CA 1
ATOM 3928 C C . VAL B 1 225 ? 18.149 25.701 8.006 1.00 9.54 205 VAL A C 1
ATOM 3929 O O . VAL B 1 225 ? 16.955 25.962 7.938 1.00 9.34 205 VAL A O 1
ATOM 3933 N N . THR B 1 226 ? 18.679 24.869 8.907 1.00 9.89 206 THR A N 1
ATOM 3934 C CA . THR B 1 226 ? 17.909 24.293 10.026 1.00 10.26 206 THR A CA 1
ATOM 3935 C C . THR B 1 226 ? 18.069 25.206 11.245 1.00 11.32 206 THR A C 1
ATOM 3936 O O . THR B 1 226 ? 19.223 25.481 11.635 1.00 10.15 206 THR A O 1
ATOM 3940 N N . LEU B 1 227 ? 16.946 25.671 11.791 1.00 12.72 207 LEU A N 1
ATOM 3941 C CA . LEU B 1 227 ? 16.914 26.665 12.904 1.00 14.38 207 LEU A CA 1
ATOM 3942 C C . LEU B 1 227 ? 15.894 26.240 13.966 1.00 17.21 207 LEU A C 1
ATOM 3943 O O . LEU B 1 227 ? 15.145 27.100 14.455 1.00 22.36 207 LEU A O 1
ATOM 3948 N N . THR B 1 228 ? 15.848 24.967 14.275 1.00 19.70 208 THR A N 1
ATOM 3949 C CA . THR B 1 228 ? 14.928 24.340 15.248 1.00 22.89 208 THR A CA 1
ATOM 3950 C C . THR B 1 228 ? 15.575 24.293 16.625 1.00 24.77 208 THR A C 1
ATOM 3951 O O . THR B 1 228 ? 16.741 24.705 16.778 1.00 25.72 208 THR A O 1
ATOM 3955 N N . THR B 1 229 ? 14.862 23.739 17.595 1.00 26.77 209 THR A N 1
ATOM 3956 C CA . THR B 1 229 ? 15.421 23.474 18.939 1.00 28.97 209 THR A CA 1
ATOM 3957 C C . THR B 1 229 ? 15.247 21.987 19.252 1.00 27.13 209 THR A C 1
ATOM 3958 O O . THR B 1 229 ? 15.165 21.651 20.432 1.00 31.38 209 THR A O 1
ATOM 3962 N N . VAL B 1 230 ? 15.316 21.112 18.247 1.00 26.34 210 VAL A N 1
ATOM 3963 C CA . VAL B 1 230 ? 14.964 19.671 18.428 1.00 25.34 210 VAL A CA 1
ATOM 3964 C C . VAL B 1 230 ? 16.185 18.912 18.947 1.00 27.02 210 VAL A C 1
ATOM 3965 O O . VAL B 1 230 ? 17.313 19.360 18.704 1.00 26.78 210 VAL A O 1
ATOM 3969 N N . ASP B 1 231 ? 15.941 17.794 19.617 1.00 26.31 211 ASP A N 1
ATOM 3970 C CA . ASP B 1 231 ? 16.993 16.865 20.106 1.00 29.33 211 ASP A CA 1
ATOM 3971 C C . ASP B 1 231 ? 17.068 15.639 19.182 1.00 26.93 211 ASP A C 1
ATOM 3972 O O . ASP B 1 231 ? 18.192 15.170 18.960 1.00 27.13 211 ASP A O 1
ATOM 3977 N N . ASP B 1 232 ? 15.935 15.170 18.635 1.00 22.08 212 ASP A N 1
ATOM 3978 C CA . ASP B 1 232 ? 15.857 13.939 17.797 1.00 18.77 212 ASP A CA 1
ATOM 3979 C C . ASP B 1 232 ? 16.051 14.276 16.309 1.00 15.99 212 ASP A C 1
ATOM 3980 O O . ASP B 1 232 ? 15.253 15.062 15.754 1.00 14.42 212 ASP A O 1
ATOM 3985 N N . GLY B 1 233 ? 17.074 13.665 15.691 1.00 14.03 213 GLY A N 1
ATOM 3986 C CA . GLY B 1 233 ? 17.383 13.763 14.251 1.00 13.59 213 GLY A CA 1
ATOM 3987 C C . GLY B 1 233 ? 16.248 13.215 13.401 1.00 12.48 213 GLY A C 1
ATOM 3988 O O . GLY B 1 233 ? 15.607 12.245 13.813 1.00 11.97 213 GLY A O 1
ATOM 3989 N N . TYR B 1 234 ? 15.984 13.804 12.250 1.00 12.04 214 TYR A N 1
ATOM 3990 C CA . TYR B 1 234 ? 14.834 13.373 11.414 1.00 12.44 214 TYR A CA 1
ATOM 3991 C C . TYR B 1 234 ? 15.082 13.624 9.931 1.00 12.46 214 TYR A C 1
ATOM 3992 O O . TYR B 1 234 ? 14.257 13.142 9.142 1.00 12.30 214 TYR A O 1
ATOM 4001 N N . ILE B 1 235 ? 16.186 14.275 9.545 1.00 11.67 215 ILE A N 1
ATOM 4002 C CA . ILE B 1 235 ? 16.434 14.586 8.114 1.00 11.41 215 ILE A CA 1
ATOM 4003 C C . ILE B 1 235 ? 17.344 13.514 7.530 1.00 12.05 215 ILE A C 1
ATOM 4004 O O . ILE B 1 235 ? 18.531 13.468 7.871 1.00 11.85 215 ILE A O 1
ATOM 4009 N N . PRO B 1 236 ? 16.817 12.657 6.621 1.00 11.62 216 PRO A N 1
ATOM 4010 C CA . PRO B 1 236 ? 17.608 11.647 5.929 1.00 12.48 216 PRO A CA 1
ATOM 4011 C C . PRO B 1 236 ? 18.295 12.235 4.689 1.00 12.11 216 PRO A C 1
ATOM 4012 O O . PRO B 1 236 ? 17.880 13.264 4.203 1.00 12.91 216 PRO A O 1
ATOM 4016 N N . HIS B 1 237 ? 19.291 11.537 4.183 1.00 12.41 217 HIS A N 1
ATOM 4017 C CA . HIS B 1 237 ? 20.016 11.905 2.938 1.00 13.09 217 HIS A CA 1
ATOM 4018 C C . HIS B 1 237 ? 19.024 12.049 1.776 1.00 12.79 217 HIS A C 1
ATOM 4019 O O . HIS B 1 237 ? 19.201 12.958 0.969 1.00 12.88 217 HIS A O 1
ATOM 4026 N N . ASP B 1 238 ? 18.002 11.194 1.716 1.00 12.76 218 ASP A N 1
ATOM 4027 C CA . ASP B 1 238 ? 17.101 11.050 0.535 1.00 13.83 218 ASP A CA 1
ATOM 4028 C C . ASP B 1 238 ? 16.342 12.349 0.230 1.00 12.70 218 ASP A C 1
ATOM 4029 O O . ASP B 1 238 ? 15.939 12.543 -0.955 1.00 12.27 218 ASP A O 1
ATOM 4034 N N . TRP B 1 239 ? 16.141 13.215 1.222 1.00 12.47 219 TRP A N 1
ATOM 4035 C CA . TRP B 1 239 ? 15.367 14.473 1.047 1.00 12.41 219 TRP A CA 1
ATOM 4036 C C . TRP B 1 239 ? 16.111 15.481 0.154 1.00 11.33 219 TRP A C 1
ATOM 4037 O O . TRP B 1 239 ? 15.453 16.313 -0.507 1.00 11.02 219 TRP A O 1
ATOM 4048 N N . PHE B 1 240 ? 17.437 15.432 0.139 1.00 11.47 220 PHE A N 1
ATOM 4049 C CA . PHE B 1 240 ? 18.274 16.422 -0.562 1.00 11.03 220 PHE A CA 1
ATOM 4050 C C . PHE B 1 240 ? 18.254 16.114 -2.049 1.00 12.05 220 PHE A C 1
ATOM 4051 O O . PHE B 1 240 ? 18.366 14.949 -2.435 1.00 12.21 220 PHE A O 1
ATOM 4059 N N . ARG B 1 241 ? 18.144 17.167 -2.852 1.00 12.79 221 ARG A N 1
ATOM 4060 C CA . ARG B 1 241 ? 18.418 17.069 -4.298 1.00 13.23 221 ARG A CA 1
ATOM 4061 C C . ARG B 1 241 ? 19.904 16.822 -4.496 1.00 13.13 221 ARG A C 1
ATOM 4062 O O . ARG B 1 241 ? 20.729 17.266 -3.703 1.00 11.80 221 ARG A O 1
ATOM 4070 N N . PRO B 1 242 ? 20.300 16.183 -5.607 1.00 13.44 222 PRO A N 1
ATOM 4071 C CA . PRO B 1 242 ? 21.679 16.305 -6.071 1.00 14.01 222 PRO A CA 1
ATOM 4072 C C . PRO B 1 242 ? 22.051 17.795 -6.181 1.00 13.74 222 PRO A C 1
ATOM 4073 O O . PRO B 1 242 ? 21.260 18.567 -6.683 1.00 13.07 222 PRO A O 1
ATOM 4077 N N . GLY B 1 243 ? 23.220 18.176 -5.683 1.00 12.97 223 GLY A N 1
ATOM 4078 C CA . GLY B 1 243 ? 23.738 19.554 -5.795 1.00 13.51 223 GLY A CA 1
ATOM 4079 C C . GLY B 1 243 ? 23.108 20.474 -4.763 1.00 13.83 223 GLY A C 1
ATOM 4080 O O . GLY B 1 243 ? 22.786 21.629 -5.114 1.00 13.46 223 GLY A O 1
ATOM 4081 N N . SER B 1 244 ? 22.961 19.997 -3.523 1.00 12.68 224 SER A N 1
ATOM 4082 C CA . SER B 1 244 ? 22.262 20.709 -2.425 1.00 13.09 224 SER A CA 1
ATOM 4083 C C . SER B 1 244 ? 23.255 21.082 -1.325 1.00 12.00 224 SER A C 1
ATOM 4084 O O . SER B 1 244 ? 24.356 20.518 -1.250 1.00 11.33 224 SER A O 1
ATOM 4087 N N . PHE B 1 245 ? 22.850 21.998 -0.462 1.00 11.03 225 PHE A N 1
ATOM 4088 C CA . PHE B 1 245 ? 23.685 22.489 0.647 1.00 10.32 225 PHE A CA 1
ATOM 4089 C C . PHE B 1 245 ? 22.787 22.569 1.868 1.00 10.04 225 PHE A C 1
ATOM 4090 O O . PHE B 1 245 ? 21.622 22.993 1.710 1.00 9.44 225 PHE A O 1
ATOM 4098 N N . VAL B 1 246 ? 23.314 22.234 3.033 1.00 9.26 226 VAL A N 1
ATOM 4099 C CA . VAL B 1 246 ? 22.581 22.473 4.314 1.00 9.54 226 VAL A CA 1
ATOM 4100 C C . VAL B 1 246 ? 23.494 23.215 5.290 1.00 9.44 226 VAL A C 1
ATOM 4101 O O . VAL B 1 246 ? 24.596 22.751 5.539 1.00 9.63 226 VAL A O 1
ATOM 4105 N N . ALA B 1 247 ? 23.013 24.338 5.817 1.00 9.43 227 ALA A N 1
ATOM 4106 C CA . ALA B 1 247 ? 23.594 25.045 6.966 1.00 9.36 227 ALA A CA 1
ATOM 4107 C C . ALA B 1 247 ? 22.911 24.501 8.216 1.00 9.26 227 ALA A C 1
ATOM 4108 O O . ALA B 1 247 ? 21.749 24.881 8.504 1.00 8.46 227 ALA A O 1
ATOM 4110 N N . HIS B 1 248 ? 23.622 23.621 8.914 1.00 8.89 228 HIS A N 1
ATOM 4111 C CA . HIS B 1 248 ? 23.118 22.854 10.069 1.00 9.08 228 HIS A CA 1
ATOM 4112 C C . HIS B 1 248 ? 23.227 23.705 11.335 1.00 9.14 228 HIS A C 1
ATOM 4113 O O . HIS B 1 248 ? 23.856 23.258 12.292 1.00 10.64 228 HIS A O 1
ATOM 4120 N N . VAL B 1 249 ? 22.621 24.881 11.339 1.00 8.97 229 VAL A N 1
ATOM 4121 C CA . VAL B 1 249 ? 22.748 25.857 12.458 1.00 9.48 229 VAL A CA 1
ATOM 4122 C C . VAL B 1 249 ? 22.246 25.222 13.763 1.00 10.13 229 VAL A C 1
ATOM 4123 O O . VAL B 1 249 ? 22.896 25.405 14.799 1.00 10.88 229 VAL A O 1
ATOM 4127 N N . SER B 1 250 ? 21.141 24.495 13.727 1.00 10.74 230 SER A N 1
ATOM 4128 C CA . SER B 1 250 ? 20.471 23.950 14.941 1.00 12.24 230 SER A CA 1
ATOM 4129 C C . SER B 1 250 ? 21.143 22.655 15.435 1.00 12.60 230 SER A C 1
ATOM 4130 O O . SER B 1 250 ? 20.839 22.244 16.574 1.00 13.24 230 SER A O 1
ATOM 4133 N N . LEU B 1 251 ? 22.022 22.034 14.640 1.00 12.14 231 LEU A N 1
ATOM 4134 C CA . LEU B 1 251 ? 23.016 20.996 15.050 1.00 12.22 231 LEU A CA 1
ATOM 4135 C C . LEU B 1 251 ? 22.412 19.612 15.360 1.00 12.87 231 LEU A C 1
ATOM 4136 O O . LEU B 1 251 ? 23.209 18.688 15.556 1.00 12.98 231 LEU A O 1
ATOM 4141 N N . ASP B 1 252 ? 21.099 19.412 15.436 1.00 13.50 232 ASP A N 1
ATOM 4142 C CA . ASP B 1 252 ? 20.576 18.056 15.777 1.00 14.41 232 ASP A CA 1
ATOM 4143 C C . ASP B 1 252 ? 19.466 17.591 14.827 1.00 14.54 232 ASP A C 1
ATOM 4144 O O . ASP B 1 252 ? 18.805 16.587 15.152 1.00 14.15 232 ASP A O 1
ATOM 4149 N N . ASP B 1 253 ? 19.351 18.185 13.646 1.00 13.03 233 ASP A N 1
ATOM 4150 C CA . ASP B 1 253 ? 18.262 17.838 12.695 1.00 12.72 233 ASP A CA 1
ATOM 4151 C C . ASP B 1 253 ? 18.686 16.701 11.763 1.00 11.16 233 ASP A C 1
ATOM 4152 O O . ASP B 1 253 ? 17.836 15.867 11.394 1.00 10.65 233 ASP A O 1
ATOM 4157 N N . LEU B 1 254 ? 19.928 16.725 11.290 1.00 9.81 234 LEU A N 1
ATOM 4158 C CA . LEU B 1 254 ? 20.423 15.740 10.311 1.00 10.03 234 LEU A CA 1
ATOM 4159 C C . LEU B 1 254 ? 20.618 14.378 10.976 1.00 9.90 234 LEU A C 1
ATOM 4160 O O . LEU B 1 254 ? 21.283 14.306 12.048 1.00 10.54 234 LEU A O 1
ATOM 4165 N N . LEU B 1 255 ? 20.147 13.321 10.319 1.00 9.83 235 LEU A N 1
ATOM 4166 C CA . LEU B 1 255 ? 20.446 11.932 10.729 1.00 10.52 235 LEU A CA 1
ATOM 4167 C C . LEU B 1 255 ? 21.909 11.631 10.442 1.00 11.03 235 LEU A C 1
ATOM 4168 O O . LEU B 1 255 ? 22.529 12.236 9.554 1.00 9.80 235 LEU A O 1
ATOM 4173 N N . PRO B 1 256 ? 22.509 10.703 11.212 1.00 11.55 236 PRO A N 1
ATOM 4174 C CA . PRO B 1 256 ? 23.913 10.337 11.006 1.00 11.61 236 PRO A CA 1
ATOM 4175 C C . PRO B 1 256 ? 24.316 10.053 9.557 1.00 11.73 236 PRO A C 1
ATOM 4176 O O . PRO B 1 256 ? 25.401 10.489 9.147 1.00 11.82 236 PRO A O 1
ATOM 4180 N N . GLU B 1 257 ? 23.460 9.370 8.790 1.00 11.75 237 GLU A N 1
ATOM 4181 C CA . GLU B 1 257 ? 23.776 8.990 7.385 1.00 12.82 237 GLU A CA 1
ATOM 4182 C C . GLU B 1 257 ? 24.091 10.235 6.537 1.00 12.15 237 GLU A C 1
ATOM 4183 O O . GLU B 1 257 ? 24.875 10.109 5.573 1.00 11.77 237 GLU A O 1
ATOM 4189 N N . VAL B 1 258 ? 23.505 11.397 6.834 1.00 11.02 238 VAL A N 1
ATOM 4190 C CA . VAL B 1 258 ? 23.752 12.622 6.020 1.00 10.97 238 VAL A CA 1
ATOM 4191 C C . VAL B 1 258 ? 25.239 12.991 6.116 1.00 10.76 238 VAL A C 1
ATOM 4192 O O . VAL B 1 258 ? 25.812 13.363 5.091 1.00 10.85 238 VAL A O 1
ATOM 4196 N N . PHE B 1 259 ? 25.840 12.896 7.290 1.00 10.78 239 PHE A N 1
ATOM 4197 C CA . PHE B 1 259 ? 27.278 13.208 7.503 1.00 11.21 239 PHE A CA 1
ATOM 4198 C C . PHE B 1 259 ? 28.153 12.210 6.737 1.00 11.66 239 PHE A C 1
ATOM 4199 O O . PHE B 1 259 ? 29.064 12.615 5.993 1.00 12.30 239 PHE A O 1
ATOM 4207 N N . PHE B 1 260 ? 27.852 10.920 6.870 1.00 13.33 240 PHE A N 1
ATOM 4208 C CA . PHE B 1 260 ? 28.636 9.829 6.232 1.00 14.17 240 PHE A CA 1
ATOM 4209 C C . PHE B 1 260 ? 28.476 9.876 4.713 1.00 14.18 240 PHE A C 1
ATOM 4210 O O . PHE B 1 260 ? 29.480 9.593 4.046 1.00 15.81 240 PHE A O 1
ATOM 4218 N N . LYS B 1 261 ? 27.306 10.246 4.191 1.00 13.33 241 LYS A N 1
ATOM 4219 C CA . LYS B 1 261 ? 27.009 10.221 2.735 1.00 14.44 241 LYS A CA 1
ATOM 4220 C C . LYS B 1 261 ? 27.296 11.582 2.092 1.00 13.82 241 LYS A C 1
ATOM 4221 O O . LYS B 1 261 ? 27.196 11.655 0.869 1.00 13.31 241 LYS A O 1
ATOM 4227 N N . SER B 1 262 ? 27.643 12.600 2.885 1.00 12.67 242 SER A N 1
ATOM 4228 C CA . SER B 1 262 ? 27.894 13.989 2.427 1.00 13.68 242 SER A CA 1
ATOM 4229 C C . SER B 1 262 ? 28.939 14.015 1.305 1.00 13.69 242 SER A C 1
ATOM 4230 O O . SER B 1 262 ? 29.935 13.269 1.367 1.00 14.13 242 SER A O 1
ATOM 4233 N N . GLU B 1 263 ? 28.682 14.843 0.300 1.00 12.71 243 GLU A N 1
ATOM 4234 C CA . GLU B 1 263 ? 29.634 15.165 -0.790 1.00 14.28 243 GLU A CA 1
ATOM 4235 C C . GLU B 1 263 ? 30.849 15.862 -0.170 1.00 13.83 243 GLU A C 1
ATOM 4236 O O . GLU B 1 263 ? 31.960 15.659 -0.630 1.00 12.69 243 GLU A O 1
ATOM 4242 N N . ALA B 1 264 ? 30.623 16.665 0.863 1.00 12.55 244 ALA A N 1
ATOM 4243 C CA . ALA B 1 264 ? 31.650 17.388 1.630 1.00 12.10 244 ALA A CA 1
ATOM 4244 C C . ALA B 1 264 ? 31.019 17.791 2.958 1.00 12.35 244 ALA A C 1
ATOM 4245 O O . ALA B 1 264 ? 29.783 17.897 3.019 1.00 10.87 244 ALA A O 1
ATOM 4247 N N . LEU B 1 265 ? 31.849 17.988 3.969 1.00 11.94 245 LEU A N 1
ATOM 4248 C CA . LEU B 1 265 ? 31.409 18.313 5.339 1.00 12.15 245 LEU A CA 1
ATOM 4249 C C . LEU B 1 265 ? 32.381 19.344 5.888 1.00 12.45 245 LEU A C 1
ATOM 4250 O O . LEU B 1 265 ? 33.571 19.024 5.996 1.00 12.25 245 LEU A O 1
ATOM 4255 N N . PHE B 1 266 ? 31.889 20.556 6.147 1.00 12.35 246 PHE A N 1
ATOM 4256 C CA . PHE B 1 266 ? 32.713 21.690 6.621 1.00 12.32 246 PHE A CA 1
ATOM 4257 C C . PHE B 1 266 ? 32.251 22.133 8.008 1.00 12.13 246 PHE A C 1
ATOM 4258 O O . PHE B 1 266 ? 31.048 22.268 8.284 1.00 12.58 246 PHE A O 1
ATOM 4266 N N . VAL B 1 267 ? 33.214 22.381 8.873 1.00 12.11 247 VAL A N 1
ATOM 4267 C CA . VAL B 1 267 ? 32.955 22.838 10.267 1.00 12.21 247 VAL A CA 1
ATOM 4268 C C . VAL B 1 267 ? 33.528 24.245 10.437 1.00 12.33 247 VAL A C 1
ATOM 4269 O O . VAL B 1 267 ? 34.163 24.764 9.511 1.00 12.30 247 VAL A O 1
ATOM 4273 N N . ASP B 1 268 ? 33.269 24.866 11.584 1.00 12.36 248 ASP A N 1
ATOM 4274 C CA . ASP B 1 268 ? 33.953 26.122 11.980 1.00 13.49 248 ASP A CA 1
ATOM 4275 C C . ASP B 1 268 ? 35.226 25.745 12.753 1.00 15.24 248 ASP A C 1
ATOM 4276 O O . ASP B 1 268 ? 36.315 26.264 12.417 1.00 15.22 248 ASP A O 1
ATOM 4281 N N . ASP B 1 269 ? 35.101 24.871 13.750 1.00 16.30 249 ASP A N 1
ATOM 4282 C CA . ASP B 1 269 ? 36.244 24.449 14.603 1.00 17.25 249 ASP A CA 1
ATOM 4283 C C . ASP B 1 269 ? 35.999 23.007 15.041 1.00 17.83 249 ASP A C 1
ATOM 4284 O O . ASP B 1 269 ? 35.170 22.807 15.946 1.00 17.56 249 ASP A O 1
ATOM 4289 N N . LEU B 1 270 ? 36.730 22.058 14.455 1.00 19.05 250 LEU A N 1
ATOM 4290 C CA . LEU B 1 270 ? 36.518 20.611 14.720 1.00 19.71 250 LEU A CA 1
ATOM 4291 C C . LEU B 1 270 ? 36.719 20.317 16.212 1.00 20.33 250 LEU A C 1
ATOM 4292 O O . LEU B 1 270 ? 35.995 19.474 16.751 1.00 18.93 250 LEU A O 1
ATOM 4297 N N . GLU B 1 271 ? 37.610 21.031 16.896 1.00 21.39 251 GLU A N 1
ATOM 4298 C CA . GLU B 1 271 ? 37.877 20.753 18.331 1.00 22.83 251 GLU A CA 1
ATOM 4299 C C . GLU B 1 271 ? 36.668 21.183 19.173 1.00 21.35 251 GLU A C 1
ATOM 4300 O O . GLU B 1 271 ? 36.311 20.427 20.085 1.00 21.04 251 GLU A O 1
ATOM 4306 N N . LEU B 1 272 ? 35.997 22.287 18.845 1.00 19.73 252 LEU A N 1
ATOM 4307 C CA . LEU B 1 272 ? 34.753 22.700 19.548 1.00 20.42 252 LEU A CA 1
ATOM 4308 C C . LEU B 1 272 ? 33.668 21.645 19.334 1.00 18.40 252 LEU A C 1
ATOM 4309 O O . LEU B 1 272 ? 32.960 21.325 20.296 1.00 19.02 252 LEU A O 1
ATOM 4314 N N . ILE B 1 273 ? 33.530 21.161 18.106 1.00 17.14 253 ILE A N 1
ATOM 4315 C CA . ILE B 1 273 ? 32.523 20.123 17.756 1.00 16.44 253 ILE A CA 1
ATOM 4316 C C . ILE B 1 273 ? 32.801 18.851 18.563 1.00 16.81 253 ILE A C 1
ATOM 4317 O O . ILE B 1 273 ? 31.842 18.266 19.099 1.00 14.25 253 ILE A O 1
ATOM 4322 N N . ARG B 1 274 ? 34.062 18.443 18.631 1.00 16.83 254 ARG A N 1
ATOM 4323 C CA . ARG B 1 274 ? 34.449 17.185 19.303 1.00 19.98 254 ARG A CA 1
ATOM 4324 C C . ARG B 1 274 ? 34.156 17.328 20.801 1.00 19.07 254 ARG A C 1
ATOM 4325 O O . ARG B 1 274 ? 33.740 16.341 21.410 1.00 18.43 254 ARG A O 1
ATOM 4333 N N . GLU B 1 275 ? 34.307 18.529 21.362 1.00 19.83 255 GLU A N 1
ATOM 4334 C CA . GLU B 1 275 ? 34.142 18.787 22.811 1.00 21.87 255 GLU A CA 1
ATOM 4335 C C . GLU B 1 275 ? 32.658 18.908 23.169 1.00 21.22 255 GLU A C 1
ATOM 4336 O O . GLU B 1 275 ? 32.375 19.127 24.339 1.00 21.42 255 GLU A O 1
ATOM 4342 N N . ASN B 1 276 ? 31.742 18.801 22.202 1.00 20.10 256 ASN A N 1
ATOM 4343 C CA . ASN B 1 276 ? 30.283 18.943 22.451 1.00 18.87 256 ASN A CA 1
ATOM 4344 C C . ASN B 1 276 ? 29.557 17.723 21.897 1.00 17.98 256 ASN A C 1
ATOM 4345 O O . ASN B 1 276 ? 28.712 17.832 20.999 1.00 15.74 256 ASN A O 1
ATOM 4350 N N . PRO B 1 277 ? 29.835 16.520 22.462 1.00 16.40 257 PRO A N 1
ATOM 4351 C CA . PRO B 1 277 ? 29.305 15.270 21.917 1.00 16.84 257 PRO A CA 1
ATOM 4352 C C . PRO B 1 277 ? 27.814 15.044 22.201 1.00 16.84 257 PRO A C 1
ATOM 4353 O O . PRO B 1 277 ? 27.321 14.025 21.765 1.00 16.83 257 PRO A O 1
ATOM 4357 N N . ARG B 1 278 ? 27.128 15.978 22.880 1.00 16.69 258 ARG A N 1
ATOM 4358 C CA . ARG B 1 278 ? 25.642 15.959 23.012 1.00 18.88 258 ARG A CA 1
ATOM 4359 C C . ARG B 1 278 ? 24.989 16.327 21.671 1.00 18.39 258 ARG A C 1
ATOM 4360 O O . ARG B 1 278 ? 23.818 15.956 21.475 1.00 17.85 258 ARG A O 1
ATOM 4368 N N . ARG B 1 279 ? 25.723 16.979 20.765 1.00 15.64 259 ARG A N 1
ATOM 4369 C CA . ARG B 1 279 ? 25.261 17.271 19.382 1.00 15.68 259 ARG A CA 1
ATOM 4370 C C . ARG B 1 279 ? 25.682 16.124 18.453 1.00 14.16 259 ARG A C 1
ATOM 4371 O O . ARG B 1 279 ? 26.785 15.567 18.655 1.00 13.66 259 ARG A O 1
ATOM 4379 N N . VAL B 1 280 ? 24.865 15.795 17.446 1.00 12.27 260 VAL A N 1
ATOM 4380 C CA . VAL B 1 280 ? 25.043 14.552 16.638 1.00 12.52 260 VAL A CA 1
ATOM 4381 C C . VAL B 1 280 ? 26.454 14.505 16.026 1.00 12.09 260 VAL A C 1
ATOM 4382 O O . VAL B 1 280 ? 27.073 13.426 16.089 1.00 12.67 260 VAL A O 1
ATOM 4386 N N . LEU B 1 281 ? 26.974 15.575 15.425 1.00 11.58 261 LEU A N 1
ATOM 4387 C CA . LEU B 1 281 ? 28.304 15.418 14.762 1.00 11.57 261 LEU A CA 1
ATOM 4388 C C . LEU B 1 281 ? 29.383 15.074 15.802 1.00 11.30 261 LEU A C 1
ATOM 4389 O O . LEU B 1 281 ? 30.194 14.162 15.528 1.00 12.67 261 LEU A O 1
ATOM 4394 N N . GLY B 1 282 ? 29.376 15.731 16.958 1.00 11.58 262 GLY A N 1
ATOM 4395 C CA . GLY B 1 282 ? 30.288 15.409 18.079 1.00 12.24 262 GLY A CA 1
ATOM 4396 C C . GLY B 1 282 ? 30.120 13.966 18.541 1.00 11.98 262 GLY A C 1
ATOM 4397 O O . GLY B 1 282 ? 31.149 13.283 18.806 1.00 12.23 262 GLY A O 1
ATOM 4398 N N . ALA B 1 283 ? 28.874 13.483 18.616 1.00 11.50 263 ALA A N 1
ATOM 4399 C CA . ALA B 1 283 ? 28.553 12.091 19.005 1.00 11.69 263 ALA A CA 1
ATOM 4400 C C . ALA B 1 283 ? 29.180 11.111 18.005 1.00 11.58 263 ALA A C 1
ATOM 4401 O O . ALA B 1 283 ? 29.766 10.096 18.445 1.00 12.32 263 ALA A O 1
ATOM 4403 N N . LEU B 1 284 ? 29.076 11.388 16.705 1.00 11.91 264 LEU A N 1
ATOM 4404 C CA . LEU B 1 284 ? 29.664 10.538 15.631 1.00 12.76 264 LEU A CA 1
ATOM 4405 C C . LEU B 1 284 ? 31.196 10.548 15.716 1.00 13.05 264 LEU A C 1
ATOM 4406 O O . LEU B 1 284 ? 31.808 9.470 15.506 1.00 13.28 264 LEU A O 1
ATOM 4411 N N . LEU B 1 285 ? 31.800 11.691 16.021 1.00 14.16 265 LEU A N 1
ATOM 4412 C CA . LEU B 1 285 ? 33.283 11.796 16.119 1.00 14.95 265 LEU A CA 1
ATOM 4413 C C . LEU B 1 285 ? 33.781 10.851 17.225 1.00 15.74 265 LEU A C 1
ATOM 4414 O O . LEU B 1 285 ? 34.825 10.231 17.025 1.00 15.34 265 LEU A O 1
ATOM 4419 N N . ALA B 1 286 ? 33.034 10.686 18.317 1.00 15.93 266 ALA A N 1
ATOM 4420 C CA . ALA B 1 286 ? 33.385 9.748 19.414 1.00 16.28 266 ALA A CA 1
ATOM 4421 C C . ALA B 1 286 ? 33.155 8.272 19.029 1.00 16.76 266 ALA A C 1
ATOM 4422 O O . ALA B 1 286 ? 33.662 7.398 19.771 1.00 17.48 266 ALA A O 1
ATOM 4424 N N . ASP B 1 287 ? 32.441 7.947 17.945 1.00 16.78 267 ASP A N 1
ATOM 4425 C CA . ASP B 1 287 ? 32.221 6.537 17.498 1.00 17.85 267 ASP A CA 1
ATOM 4426 C C . ASP B 1 287 ? 33.349 6.141 16.535 1.00 17.82 267 ASP A C 1
ATOM 4427 O O . ASP B 1 287 ? 33.518 4.935 16.271 1.00 16.88 267 ASP A O 1
ATOM 4432 N N . GLY B 1 288 ? 34.096 7.115 16.022 1.00 17.06 268 GLY A N 1
ATOM 4433 C CA . GLY B 1 288 ? 35.218 6.862 15.098 1.00 17.39 268 GLY A CA 1
ATOM 4434 C C . GLY B 1 288 ? 35.327 7.922 14.017 1.00 16.89 268 GLY A C 1
ATOM 4435 O O . GLY B 1 288 ? 34.824 9.039 14.217 1.00 16.19 268 GLY A O 1
ATOM 4436 N N . ASP B 1 289 ? 35.986 7.589 12.907 1.00 16.44 269 ASP A N 1
ATOM 4437 C CA . ASP B 1 289 ? 36.334 8.577 11.858 1.00 15.26 269 ASP A CA 1
ATOM 4438 C C . ASP B 1 289 ? 35.043 9.044 11.179 1.00 15.83 269 ASP A C 1
ATOM 4439 O O . ASP B 1 289 ? 34.153 8.205 10.905 1.00 14.10 269 ASP A O 1
ATOM 4444 N N . VAL B 1 290 ? 34.965 10.343 10.908 1.00 14.57 270 VAL A N 1
ATOM 4445 C CA . VAL B 1 290 ? 33.864 10.967 10.126 1.00 14.52 270 VAL A CA 1
ATOM 4446 C C . VAL B 1 290 ? 34.528 11.747 8.997 1.00 14.19 270 VAL A C 1
ATOM 4447 O O . VAL B 1 290 ? 35.573 12.359 9.237 1.00 14.43 270 VAL A O 1
ATOM 4451 N N . PRO B 1 291 ? 33.973 11.743 7.756 1.00 15.59 271 PRO A N 1
ATOM 4452 C CA . PRO B 1 291 ? 34.603 12.426 6.625 1.00 15.56 271 PRO A CA 1
ATOM 4453 C C . PRO B 1 291 ? 34.441 13.955 6.644 1.00 16.00 271 PRO A C 1
ATOM 4454 O O . PRO B 1 291 ? 33.857 14.526 5.733 1.00 16.09 271 PRO A O 1
ATOM 4458 N N . VAL B 1 292 ? 35.103 14.594 7.609 1.00 16.25 272 VAL A N 1
ATOM 4459 C CA . VAL B 1 292 ? 35.187 16.078 7.701 1.00 16.14 272 VAL A CA 1
ATOM 4460 C C . VAL B 1 292 ? 36.189 16.564 6.642 1.00 16.73 272 VAL A C 1
ATOM 4461 O O . VAL B 1 292 ? 37.354 16.132 6.664 1.00 17.53 272 VAL A O 1
ATOM 4465 N N . THR B 1 293 ? 35.727 17.392 5.712 1.00 15.76 273 THR A N 1
ATOM 4466 C CA . THR B 1 293 ? 36.546 17.945 4.599 1.00 15.41 273 THR A CA 1
ATOM 4467 C C . THR B 1 293 ? 37.513 18.970 5.185 1.00 16.08 273 THR A C 1
ATOM 4468 O O . THR B 1 293 ? 38.699 19.009 4.794 1.00 16.08 273 THR A O 1
ATOM 4472 N N . GLY B 1 294 ? 37.024 19.793 6.100 1.00 15.15 274 GLY A N 1
ATOM 4473 C CA . GLY B 1 294 ? 37.831 20.859 6.697 1.00 16.33 274 GLY A CA 1
ATOM 4474 C C . GLY B 1 294 ? 36.955 21.910 7.328 1.00 16.31 274 GLY A C 1
ATOM 4475 O O . GLY B 1 294 ? 35.754 21.620 7.590 1.00 14.92 274 GLY A O 1
ATOM 4476 N N . SER B 1 295 ? 37.554 23.066 7.577 1.00 16.44 275 SER A N 1
ATOM 4477 C CA . SER B 1 295 ? 36.914 24.248 8.202 1.00 17.09 275 SER A CA 1
ATOM 4478 C C . SER B 1 295 ? 36.677 25.318 7.132 1.00 16.17 275 SER A C 1
ATOM 4479 O O . SER B 1 295 ? 37.441 25.373 6.129 1.00 17.04 275 SER A O 1
ATOM 4482 N N . LEU B 1 296 ? 35.670 26.168 7.321 1.00 14.31 276 LEU A N 1
ATOM 4483 C CA . LEU B 1 296 ? 35.446 27.311 6.398 1.00 14.54 276 LEU A CA 1
ATOM 4484 C C . LEU B 1 296 ? 36.673 28.234 6.455 1.00 14.39 276 LEU A C 1
ATOM 4485 O O . LEU B 1 296 ? 37.015 28.796 5.423 1.00 15.09 276 LEU A O 1
ATOM 4490 N N . GLY B 1 297 ? 37.327 28.349 7.611 1.00 14.91 277 GLY A N 1
ATOM 4491 C CA . GLY B 1 297 ? 38.549 29.166 7.751 1.00 16.48 277 GLY A CA 1
ATOM 4492 C C . GLY B 1 297 ? 39.648 28.627 6.848 1.00 17.10 277 GLY A C 1
ATOM 4493 O O . GLY B 1 297 ? 40.287 29.429 6.139 1.00 19.23 277 GLY A O 1
ATOM 4494 N N . GLY B 1 298 ? 39.813 27.307 6.841 1.00 17.46 278 GLY A N 1
ATOM 4495 C CA . GLY B 1 298 ? 40.720 26.570 5.940 1.00 18.91 278 GLY A CA 1
ATOM 4496 C C . GLY B 1 298 ? 40.450 26.895 4.487 1.00 18.56 278 GLY A C 1
ATOM 4497 O O . GLY B 1 298 ? 41.409 27.145 3.746 1.00 19.77 278 GLY A O 1
ATOM 4498 N N . VAL B 1 299 ? 39.182 26.910 4.080 1.00 17.63 279 VAL A N 1
ATOM 4499 C CA . VAL B 1 299 ? 38.778 27.318 2.706 1.00 18.10 279 VAL A CA 1
ATOM 4500 C C . VAL B 1 299 ? 39.180 28.778 2.481 1.00 18.98 279 VAL A C 1
ATOM 4501 O O . VAL B 1 299 ? 39.739 29.068 1.411 1.00 18.91 279 VAL A O 1
ATOM 4505 N N . LEU B 1 300 ? 38.923 29.670 3.445 1.00 19.58 280 LEU A N 1
ATOM 4506 C CA . LEU B 1 300 ? 39.153 31.129 3.263 1.00 20.09 280 LEU A CA 1
ATOM 4507 C C . LEU B 1 300 ? 40.654 31.437 3.146 1.00 22.26 280 LEU A C 1
ATOM 4508 O O . LEU B 1 300 ? 40.967 32.428 2.460 1.00 23.09 280 LEU A O 1
ATOM 4513 N N . THR B 1 301 ? 41.531 30.651 3.786 1.00 23.85 281 THR A N 1
ATOM 4514 C CA . THR B 1 301 ? 43.005 30.870 3.802 1.00 26.01 281 THR A CA 1
ATOM 4515 C C . THR B 1 301 ? 43.653 30.157 2.614 1.00 26.07 281 THR A C 1
ATOM 4516 O O . THR B 1 301 ? 44.786 30.517 2.281 1.00 28.09 281 THR A O 1
ATOM 4520 N N . GLY B 1 302 ? 42.957 29.204 1.994 1.00 26.89 282 GLY A N 1
ATOM 4521 C CA . GLY B 1 302 ? 43.485 28.392 0.881 1.00 27.27 282 GLY A CA 1
ATOM 4522 C C . GLY B 1 302 ? 44.151 27.115 1.371 1.00 27.40 282 GLY A C 1
ATOM 4523 O O . GLY B 1 302 ? 44.729 26.405 0.540 1.00 28.90 282 GLY A O 1
ATOM 4524 N N . ALA B 1 303 ? 44.059 26.798 2.665 1.00 26.25 283 ALA A N 1
ATOM 4525 C CA . ALA B 1 303 ? 44.626 25.566 3.254 1.00 27.07 283 ALA A CA 1
ATOM 4526 C C . ALA B 1 303 ? 43.815 24.334 2.812 1.00 27.81 283 ALA A C 1
ATOM 4527 O O . ALA B 1 303 ? 44.417 23.253 2.688 1.00 32.49 283 ALA A O 1
ATOM 4529 N N . VAL B 1 304 ? 42.506 24.460 2.552 1.00 26.74 284 VAL A N 1
ATOM 4530 C CA . VAL B 1 304 ? 41.691 23.354 1.965 1.00 25.80 284 VAL A CA 1
ATOM 4531 C C . VAL B 1 304 ? 40.892 23.902 0.778 1.00 23.73 284 VAL A C 1
ATOM 4532 O O . VAL B 1 304 ? 40.426 25.051 0.827 1.00 22.39 284 VAL A O 1
ATOM 4536 N N . ALA B 1 305 ? 40.755 23.093 -0.266 1.00 22.17 285 ALA A N 1
ATOM 4537 C CA . ALA B 1 305 ? 40.028 23.444 -1.499 1.00 22.20 285 ALA A CA 1
ATOM 4538 C C . ALA B 1 305 ? 38.536 23.482 -1.173 1.00 22.34 285 ALA A C 1
ATOM 4539 O O . ALA B 1 305 ? 38.014 22.607 -0.476 1.00 20.81 285 ALA A O 1
ATOM 4541 N N . PRO B 1 306 ? 37.809 24.494 -1.674 1.00 22.24 286 PRO A N 1
ATOM 4542 C CA . PRO B 1 306 ? 36.363 24.528 -1.517 1.00 22.03 286 PRO A CA 1
ATOM 4543 C C . PRO B 1 306 ? 35.736 23.369 -2.301 1.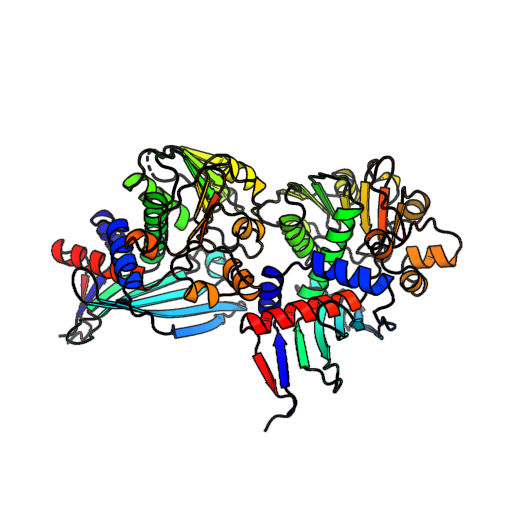00 21.64 286 PRO A C 1
ATOM 4544 O O . PRO B 1 306 ? 36.276 23.000 -3.341 1.00 22.67 286 PRO A O 1
ATOM 4548 N N . VAL B 1 307 ? 34.621 22.837 -1.799 1.00 18.78 287 VAL A N 1
ATOM 4549 C CA . VAL B 1 307 ? 33.757 21.852 -2.507 1.00 19.07 287 VAL A CA 1
ATOM 4550 C C . VAL B 1 307 ? 32.344 22.444 -2.525 1.00 18.77 287 VAL A C 1
ATOM 4551 O O . VAL B 1 307 ? 31.775 22.691 -1.451 1.00 19.94 287 VAL A O 1
ATOM 4555 N N . ARG B 1 308 ? 31.858 22.772 -3.712 1.00 16.59 288 ARG A N 1
ATOM 4556 C CA . ARG B 1 308 ? 30.466 23.213 -3.932 1.00 15.83 288 ARG A CA 1
ATOM 4557 C C . ARG B 1 308 ? 29.662 21.984 -4.317 1.00 15.15 288 ARG A C 1
ATOM 4558 O O . ARG B 1 308 ? 30.223 20.990 -4.773 1.00 15.56 288 ARG A O 1
ATOM 4566 N N . PRO B 1 309 ? 28.335 22.022 -4.110 1.00 14.35 289 PRO A N 1
ATOM 4567 C CA . PRO B 1 309 ? 27.477 20.881 -4.397 1.00 14.69 289 PRO A CA 1
ATOM 4568 C C . PRO B 1 309 ? 27.502 20.563 -5.891 1.00 16.08 289 PRO A C 1
ATOM 4569 O O . PRO B 1 309 ? 27.553 21.473 -6.682 1.00 15.21 289 PRO A O 1
ATOM 4573 N N . ARG B 1 310 ? 27.492 19.284 -6.223 1.00 16.48 290 ARG A N 1
ATOM 4574 C CA . ARG B 1 310 ? 27.351 18.843 -7.635 1.00 19.77 290 ARG A CA 1
ATOM 4575 C C . ARG B 1 310 ? 26.428 17.632 -7.667 1.00 18.37 290 ARG A C 1
ATOM 4576 O O . ARG B 1 310 ? 25.330 17.770 -8.197 1.00 18.97 290 ARG A O 1
ATOM 4584 N N . ASP B 1 311 ? 26.860 16.516 -7.076 1.00 18.18 291 ASP A N 1
ATOM 4585 C CA . ASP B 1 311 ? 26.172 15.207 -7.173 1.00 19.76 291 ASP A CA 1
ATOM 4586 C C . ASP B 1 311 ? 25.426 14.882 -5.879 1.00 17.38 291 ASP A C 1
ATOM 4587 O O . ASP B 1 311 ? 24.561 14.001 -5.913 1.00 15.89 291 ASP A O 1
ATOM 4592 N N . GLY B 1 312 ? 25.711 15.591 -4.791 1.00 16.20 292 GLY A N 1
ATOM 4593 C CA . GLY B 1 312 ? 25.217 15.210 -3.458 1.00 15.83 292 GLY A CA 1
ATOM 4594 C C . GLY B 1 312 ? 24.881 16.425 -2.633 1.00 14.88 292 GLY A C 1
ATOM 4595 O O . GLY B 1 312 ? 24.478 17.459 -3.220 1.00 13.71 292 GLY A O 1
ATOM 4596 N N . VAL B 1 313 ? 25.020 16.291 -1.323 1.00 14.17 293 VAL A N 1
ATOM 4597 C CA . VAL B 1 313 ? 24.739 17.398 -0.378 1.00 13.07 293 VAL A CA 1
ATOM 4598 C C . VAL B 1 313 ? 26.038 17.783 0.321 1.00 12.36 293 VAL A C 1
ATOM 4599 O O . VAL B 1 313 ? 26.765 16.903 0.822 1.00 13.17 293 VAL A O 1
ATOM 4603 N N . VAL B 1 314 ? 26.344 19.075 0.309 1.00 11.72 294 VAL A N 1
ATOM 4604 C CA . VAL B 1 314 ? 27.455 19.660 1.108 1.00 11.05 294 VAL A CA 1
ATOM 4605 C C . VAL B 1 314 ? 26.858 20.090 2.450 1.00 10.87 294 VAL A C 1
ATOM 4606 O O . VAL B 1 314 ? 25.832 20.792 2.456 1.00 9.84 294 VAL A O 1
ATOM 4610 N N . VAL B 1 315 ? 27.451 19.609 3.537 1.00 10.45 295 VAL A N 1
ATOM 4611 C CA . VAL B 1 315 ? 26.978 19.887 4.918 1.00 10.10 295 VAL A CA 1
ATOM 4612 C C . VAL B 1 315 ? 27.930 20.895 5.552 1.00 10.23 295 VAL A C 1
ATOM 4613 O O . VAL B 1 315 ? 29.146 20.670 5.554 1.00 10.47 295 VAL A O 1
ATOM 4617 N N . SER B 1 316 ? 27.371 21.957 6.104 1.00 10.28 296 SER A N 1
ATOM 4618 C CA . SER B 1 316 ? 28.089 22.933 6.952 1.00 10.54 296 SER A CA 1
ATOM 4619 C C . SER B 1 316 ? 27.585 22.778 8.387 1.00 10.89 296 SER A C 1
ATOM 4620 O O . SER B 1 316 ? 26.361 22.937 8.630 1.00 10.46 296 SER A O 1
ATOM 4623 N N . ASN B 1 317 ? 28.477 22.416 9.307 1.00 10.77 297 ASN A N 1
ATOM 4624 C CA . ASN B 1 317 ? 28.105 22.131 10.719 1.00 10.92 297 ASN A CA 1
ATOM 4625 C C . ASN B 1 317 ? 28.945 23.031 11.611 1.00 11.42 297 ASN A C 1
ATOM 4626 O O . ASN B 1 317 ? 30.020 22.615 12.043 1.00 12.63 297 ASN A O 1
ATOM 4631 N N . PRO B 1 318 ? 28.518 24.294 11.841 1.00 11.85 298 PRO A N 1
ATOM 4632 C CA . PRO B 1 318 ? 29.260 25.217 12.701 1.00 12.75 298 PRO A CA 1
ATOM 4633 C C . PRO B 1 318 ? 28.732 25.148 14.138 1.00 12.81 298 PRO A C 1
ATOM 4634 O O . PRO B 1 318 ? 27.540 25.274 14.323 1.00 12.96 298 PRO A O 1
ATOM 4638 N N . PHE B 1 319 ? 29.611 24.957 15.117 1.00 14.61 299 PHE A N 1
ATOM 4639 C CA . PHE B 1 319 ? 29.204 24.950 16.545 1.00 14.89 299 PHE A CA 1
ATOM 4640 C C . PHE B 1 319 ? 28.880 26.378 17.018 1.00 16.00 299 PHE A C 1
ATOM 4641 O O . PHE B 1 319 ? 27.984 26.544 17.859 1.00 15.25 299 PHE A O 1
ATOM 4649 N N . GLY B 1 320 ? 29.559 27.385 16.469 1.00 15.24 300 GLY A N 1
ATOM 4650 C CA . GLY B 1 320 ? 29.413 28.793 16.875 1.00 16.65 300 GLY A CA 1
ATOM 4651 C C . GLY B 1 320 ? 30.607 29.182 17.718 1.00 16.65 300 GLY A C 1
ATOM 4652 O O . GLY B 1 320 ? 30.958 28.412 18.601 1.00 17.72 300 GLY A O 1
ATOM 4653 N N . MET B 1 321 ? 31.272 30.279 17.386 1.00 16.89 301 MET A N 1
ATOM 4654 C CA . MET B 1 321 ? 32.483 30.746 18.104 1.00 18.21 301 MET A CA 1
ATOM 4655 C C . MET B 1 321 ? 32.290 32.194 18.561 1.00 16.68 301 MET A C 1
ATOM 4656 O O . MET B 1 321 ? 32.051 33.053 17.700 1.00 14.06 301 MET A O 1
ATOM 4661 N N . ALA B 1 322 ? 32.433 32.458 19.866 1.00 16.31 302 ALA A N 1
ATOM 4662 C CA . ALA B 1 322 ? 32.279 33.806 20.456 1.00 15.57 302 ALA A CA 1
ATOM 4663 C C . ALA B 1 322 ? 33.335 34.770 19.895 1.00 15.49 302 ALA A C 1
ATOM 4664 O O . ALA B 1 322 ? 33.089 35.993 19.967 1.00 15.95 302 ALA A O 1
ATOM 4666 N N . VAL B 1 323 ? 34.466 34.297 19.361 1.00 15.70 303 VAL A N 1
ATOM 4667 C CA . VAL B 1 323 ? 35.462 35.242 18.766 1.00 16.11 303 VAL A CA 1
ATOM 4668 C C . VAL B 1 323 ? 34.818 35.969 17.579 1.00 15.37 303 VAL A C 1
ATOM 4669 O O . VAL B 1 323 ? 35.192 37.126 17.323 1.00 14.87 303 VAL A O 1
ATOM 4673 N N . LEU B 1 324 ? 33.873 35.331 16.882 1.00 14.82 304 LEU A N 1
ATOM 4674 C CA . LEU B 1 324 ? 33.101 36.010 15.818 1.00 15.16 304 LEU A CA 1
ATOM 4675 C C . LEU B 1 324 ? 32.315 37.181 16.424 1.00 14.92 304 LEU A C 1
ATOM 4676 O O . LEU B 1 324 ? 32.357 38.264 15.840 1.00 14.62 304 LEU A O 1
ATOM 4681 N N . ASP B 1 325 ? 31.630 36.998 17.560 1.00 15.09 305 ASP A N 1
ATOM 4682 C CA . ASP B 1 325 ? 30.805 38.072 18.188 1.00 16.11 305 ASP A CA 1
ATOM 4683 C C . ASP B 1 325 ? 31.710 39.235 18.618 1.00 15.27 305 ASP A C 1
ATOM 4684 O O . ASP B 1 325 ? 31.279 40.388 18.469 1.00 15.07 305 ASP A O 1
ATOM 4689 N N . VAL B 1 326 ? 32.898 38.924 19.146 1.00 15.37 306 VAL A N 1
ATOM 4690 C CA . VAL B 1 326 ? 33.892 39.932 19.616 1.00 16.32 306 VAL A CA 1
ATOM 4691 C C . VAL B 1 326 ? 34.387 40.752 18.417 1.00 15.96 306 VAL A C 1
ATOM 4692 O O . VAL B 1 326 ? 34.380 41.991 18.481 1.00 16.19 306 VAL A O 1
ATOM 4696 N N . GLY B 1 327 ? 34.791 40.083 17.342 1.00 16.35 307 GLY A N 1
ATOM 4697 C CA . GLY B 1 327 ? 35.166 40.738 16.065 1.00 16.10 307 GLY A CA 1
ATOM 4698 C C . GLY B 1 327 ? 34.046 41.597 15.517 1.00 15.44 307 GLY A C 1
ATOM 4699 O O . GLY B 1 327 ? 34.313 42.741 15.101 1.00 15.80 307 GLY A O 1
ATOM 4700 N N . LEU B 1 328 ? 32.807 41.100 15.522 1.00 14.97 308 LEU A N 1
ATOM 4701 C CA . LEU B 1 328 ? 31.647 41.882 15.030 1.00 14.40 308 LEU A CA 1
ATOM 4702 C C . LEU B 1 328 ? 31.386 43.080 15.955 1.00 15.06 308 LEU A C 1
ATOM 4703 O O . LEU B 1 328 ? 31.079 44.198 15.440 1.00 14.42 308 LEU A O 1
ATOM 4708 N N . LEU B 1 329 ? 31.490 42.892 17.267 1.00 14.29 309 LEU A N 1
ATOM 4709 C CA . LEU B 1 329 ? 31.206 44.005 18.202 1.00 16.08 309 LEU A CA 1
ATOM 4710 C C . LEU B 1 329 ? 32.260 45.110 17.987 1.00 15.49 309 LEU A C 1
ATOM 4711 O O . LEU B 1 329 ? 31.870 46.267 18.057 1.00 17.23 309 LEU A O 1
ATOM 4716 N N . ALA B 1 330 ? 33.516 44.765 17.718 1.00 17.02 310 ALA A N 1
ATOM 4717 C CA . ALA B 1 330 ? 34.609 45.744 17.474 1.00 17.97 310 ALA A CA 1
ATOM 4718 C C . ALA B 1 330 ? 34.273 46.581 16.235 1.00 20.94 310 ALA A C 1
ATOM 4719 O O . ALA B 1 330 ? 34.399 47.830 16.291 1.00 19.85 310 ALA A O 1
ATOM 4721 N N . GLU B 1 331 ? 33.798 45.932 15.173 1.00 19.78 311 GLU A N 1
ATOM 4722 C CA . GLU B 1 331 ? 33.389 46.640 13.936 1.00 20.88 311 GLU A CA 1
ATOM 4723 C C . GLU B 1 331 ? 32.177 47.525 14.223 1.00 20.04 311 GLU A C 1
ATOM 4724 O O . GLU B 1 331 ? 32.152 48.664 13.715 1.00 20.72 311 GLU A O 1
ATOM 4730 N N . VAL B 1 332 ? 31.191 47.005 14.959 1.00 18.09 312 VAL A N 1
ATOM 4731 C CA . VAL B 1 332 ? 29.958 47.729 15.382 1.00 17.76 312 VAL A CA 1
ATOM 4732 C C . VAL B 1 332 ? 30.341 48.936 16.251 1.00 18.28 312 VAL A C 1
ATOM 4733 O O . VAL B 1 332 ? 29.777 50.020 16.022 1.00 18.23 312 VAL A O 1
ATOM 4737 N N . ALA B 1 333 ? 31.270 48.765 17.193 1.00 19.63 313 ALA A N 1
ATOM 4738 C CA . ALA B 1 333 ? 31.737 49.857 18.087 1.00 21.34 313 ALA A CA 1
ATOM 4739 C C . ALA B 1 333 ? 32.443 50.934 17.253 1.00 21.47 313 ALA A C 1
ATOM 4740 O O . ALA B 1 333 ? 32.155 52.130 17.496 1.00 23.33 313 ALA A O 1
ATOM 4742 N N . ALA B 1 334 ? 33.308 50.537 16.314 1.00 22.72 314 ALA A N 1
ATOM 4743 C CA . ALA B 1 334 ? 34.084 51.465 15.449 1.00 24.28 314 ALA A CA 1
ATOM 4744 C C . ALA B 1 334 ? 33.105 52.279 14.613 1.00 24.79 314 ALA A C 1
ATOM 4745 O O . ALA B 1 334 ? 33.289 53.505 14.487 1.00 27.26 314 ALA A O 1
ATOM 4747 N N . HIS B 1 335 ? 32.059 51.636 14.099 1.00 24.93 315 HIS A N 1
ATOM 4748 C CA . HIS B 1 335 ? 30.993 52.335 13.347 1.00 24.21 315 HIS A CA 1
ATOM 4749 C C . HIS B 1 335 ? 30.257 53.314 14.265 1.00 24.89 315 HIS A C 1
ATOM 4750 O O . HIS B 1 335 ? 30.060 54.481 13.843 1.00 23.23 315 HIS A O 1
ATOM 4757 N N . ALA B 1 336 ? 29.850 52.873 15.460 1.00 23.57 316 ALA A N 1
ATOM 4758 C CA . ALA B 1 336 ? 29.094 53.709 16.422 1.00 24.93 316 ALA A CA 1
ATOM 4759 C C . ALA B 1 336 ? 29.920 54.967 16.717 1.00 25.96 316 ALA A C 1
ATOM 4760 O O . ALA B 1 336 ? 29.336 56.049 16.684 1.00 29.03 316 ALA A O 1
ATOM 4762 N N . ARG B 1 337 ? 31.228 54.815 16.969 1.00 28.85 317 ARG A N 1
ATOM 4763 C CA . ARG B 1 337 ? 32.143 55.945 17.301 1.00 32.72 317 ARG A CA 1
ATOM 4764 C C . ARG B 1 337 ? 32.186 56.937 16.125 1.00 35.47 317 ARG A C 1
ATOM 4765 O O . ARG B 1 337 ? 31.897 58.134 16.352 1.00 35.25 317 ARG A O 1
ATOM 4773 N N . SER B 1 338 ? 32.473 56.484 14.902 1.00 33.85 318 SER A N 1
ATOM 4774 C CA . SER B 1 338 ? 32.640 57.410 13.747 1.00 36.42 318 SER A CA 1
ATOM 4775 C C . SER B 1 338 ? 31.295 58.069 13.379 1.00 34.91 318 SER A C 1
ATOM 4776 O O . SER B 1 338 ? 31.325 59.234 12.937 1.00 36.69 318 SER A O 1
ATOM 4779 N N . ALA B 1 339 ? 30.163 57.396 13.602 1.00 30.22 319 ALA A N 1
ATOM 4780 C CA . ALA B 1 339 ? 28.799 57.912 13.314 1.00 29.88 319 ALA A CA 1
ATOM 4781 C C . ALA B 1 339 ? 28.165 58.579 14.544 1.00 30.68 319 ALA A C 1
ATOM 4782 O O . ALA B 1 339 ? 26.970 58.943 14.460 1.00 29.84 319 ALA A O 1
ATOM 4784 N N . GLY B 1 340 ? 28.908 58.706 15.650 1.00 32.01 320 GLY A N 1
ATOM 4785 C CA . GLY B 1 340 ? 28.425 59.305 16.913 1.00 33.44 320 GLY A CA 1
ATOM 4786 C C . GLY B 1 340 ? 27.118 58.696 17.395 1.00 33.83 320 GLY A C 1
ATOM 4787 O O . GLY B 1 340 ? 26.244 59.466 17.801 1.00 33.55 320 GLY A O 1
ATOM 4788 N N . LEU B 1 341 ? 26.988 57.359 17.376 1.00 32.83 321 LEU A N 1
ATOM 4789 C CA . LEU B 1 341 ? 25.783 56.631 17.869 1.00 30.53 321 LEU A CA 1
ATOM 4790 C C . LEU B 1 341 ? 26.046 56.099 19.284 1.00 27.51 321 LEU A C 1
ATOM 4791 O O . LEU B 1 341 ? 27.218 56.001 19.655 1.00 25.59 321 LEU A O 1
ATOM 4796 N N . GLY B 1 342 ? 24.988 55.731 20.001 1.00 27.92 322 GLY A N 1
ATOM 4797 C CA . GLY B 1 342 ? 25.073 55.143 21.355 1.00 31.97 322 GLY A CA 1
ATOM 4798 C C . GLY B 1 342 ? 25.226 56.206 22.433 1.00 33.20 322 GLY A C 1
ATOM 4799 O O . GLY B 1 342 ? 25.405 57.385 22.082 1.00 33.79 322 GLY A O 1
ATOM 4800 N N . THR B 1 343 ? 25.193 55.803 23.704 1.00 33.87 323 THR A N 1
ATOM 4801 C CA . THR B 1 343 ? 25.230 56.721 24.876 1.00 33.69 323 THR A CA 1
ATOM 4802 C C . THR B 1 343 ? 26.470 56.414 25.727 1.00 32.56 323 THR A C 1
ATOM 4803 O O . THR B 1 343 ? 26.839 55.225 25.868 1.00 30.51 323 THR A O 1
ATOM 4807 N N . THR B 1 344 ? 27.091 57.451 26.283 1.00 30.51 324 THR A N 1
ATOM 4808 C CA . THR B 1 344 ? 28.228 57.334 27.224 1.00 32.34 324 THR A CA 1
ATOM 4809 C C . THR B 1 344 ? 27.676 57.178 28.642 1.00 31.24 324 THR A C 1
ATOM 4810 O O . THR B 1 344 ? 27.009 58.100 29.105 1.00 28.77 324 THR A O 1
ATOM 4814 N N . LEU B 1 345 ? 27.941 56.037 29.277 1.00 30.74 325 LEU A N 1
ATOM 4815 C CA . LEU B 1 345 ? 27.640 55.783 30.710 1.00 30.20 325 LEU A CA 1
ATOM 4816 C C . LEU B 1 345 ? 28.852 56.222 31.528 1.00 26.56 325 LEU A C 1
ATOM 4817 O O . LEU B 1 345 ? 29.972 55.795 31.227 1.00 24.77 325 LEU A O 1
ATOM 4822 N N . ASP B 1 346 ? 28.631 57.067 32.524 1.00 26.70 326 ASP A N 1
ATOM 4823 C CA . ASP B 1 346 ? 29.686 57.438 33.495 1.00 27.65 326 ASP A CA 1
ATOM 4824 C C . ASP B 1 346 ? 29.611 56.398 34.614 1.00 27.08 326 ASP A C 1
ATOM 4825 O O . ASP B 1 346 ? 28.548 56.330 35.258 1.00 25.63 326 ASP A O 1
ATOM 4830 N N . LEU B 1 347 ? 30.667 55.606 34.773 1.00 26.91 327 LEU A N 1
ATOM 4831 C CA . LEU B 1 347 ? 30.718 54.475 35.732 1.00 27.95 327 LEU A CA 1
ATOM 4832 C C . LEU B 1 347 ? 30.991 55.007 37.139 1.00 29.09 327 LEU A C 1
ATOM 4833 O O . LEU B 1 347 ? 30.733 54.245 38.095 1.00 25.29 327 LEU A O 1
ATOM 4838 N N . LEU B 1 348 ? 31.509 56.235 37.266 1.00 28.96 328 LEU A N 1
ATOM 4839 C CA . LEU B 1 348 ? 31.890 56.817 38.586 1.00 30.18 328 LEU A CA 1
ATOM 4840 C C . LEU B 1 348 ? 30.715 57.607 39.161 1.00 31.59 328 LEU A C 1
ATOM 4841 O O . LEU B 1 348 ? 30.290 57.290 40.293 1.00 32.09 328 LEU A O 1
ATOM 4846 N N . GLY B 1 349 ? 30.208 58.589 38.410 1.00 33.23 329 GLY A N 1
ATOM 4847 C CA . GLY B 1 349 ? 29.095 59.464 38.820 1.00 34.26 329 GLY A CA 1
ATOM 4848 C C . GLY B 1 349 ? 29.569 60.697 39.583 1.00 37.70 329 GLY A C 1
ATOM 4849 O O . GLY B 1 349 ? 28.712 61.564 39.845 1.00 37.29 329 GLY A O 1
ATOM 4850 N N . ALA B 1 350 ? 30.865 60.780 39.925 1.00 40.91 330 ALA A N 1
ATOM 4851 C CA . ALA B 1 350 ? 31.475 61.844 40.768 1.00 50.49 330 ALA A CA 1
ATOM 4852 C C . ALA B 1 350 ? 30.676 62.018 42.070 1.00 54.31 330 ALA A C 1
ATOM 4853 O O . ALA B 1 350 ? 31.229 62.370 43.119 1.00 57.78 330 ALA A O 1
#

Foldseek 3Di:
DAKAFEAEPVLLVVLCVPDQLLV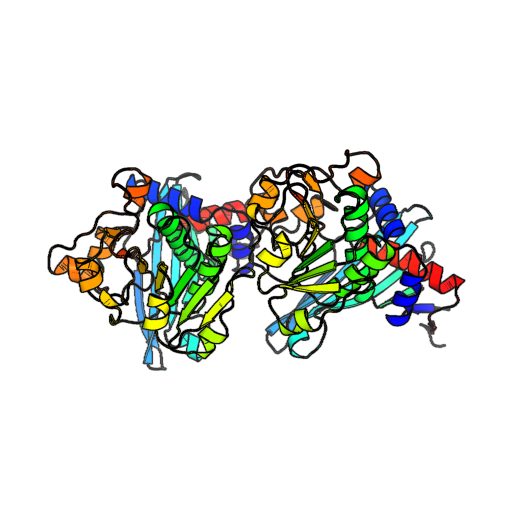LLLQLLLQVVVVQKDWDDWDKDWDQPPVRWIKMWIWTWMWGQTDVGIKTKIWIKIATPCQVVVPHAGIWGWMFIADPPPRRTHYIYTCPLVQLLLLLSVVLLCCVQAEDPLWQEEEEEDQDSSVQNNLVVCVVRPVSNAEYEYEYPPVVSLVPHDRDPSHDYHYDHDPLVRQLVGQEYEYDDQDQAEDDEQVSHDAQHEYEDSNQHHHDVVLQQVAPAEAESDLVSLCVCCSGPVVVVVVVDDTRHQYYSSCCSNVVGPHHGTDGGYYYYRYPDTCSSSRSSVVSSVVSCVVVVHGDMDDPPDD/DAKAFEAEPVLLVVLPVVDQLLVLLLFQLLQVVVVQKDWDDWDWDWDAPPVRWIKIKIKTWMWGCTPPGIKTKIWIKIATPCQVVVPHDRIWGWMFTADPPPRHGHYIYTQPLLQLLLLLSVVLLCCVQAEDPLWQEEEEEDAPSSVQSNLQVCVVRPVSHQEYEYEYPPQVRLVPHDGDVYDYHYDPDPLCRQLVTQEYEYDDQDQAADDEQVSHDQQHEYEDSNQAHHDPVCQQVAPAEEESDVVLLCVCCSGPVVVVVVVHDTRHQYYSSCCSNVVGPHHGGGGGYYYYRYPGHCNSSSSSVVSSVVSCVVVVHGDMDDPPPD